Protein AF-A0A947G5F6-F1 (afdb_monomer)

Solvent-accessible surface area (backbone atoms only — not comparable to full-atom values): 34566 Å² total; per-residue (Å²): 135,86,86,90,84,90,84,86,81,89,77,83,78,79,79,77,81,72,79,78,69,72,87,80,81,64,42,49,63,84,34,60,45,55,31,80,53,40,48,76,81,64,81,44,54,73,57,44,57,54,47,35,48,49,49,66,63,35,87,81,51,36,64,68,55,44,46,73,51,56,40,50,68,65,27,38,50,42,57,50,45,48,33,14,17,93,86,60,51,78,90,49,96,60,43,44,63,67,88,46,52,49,60,54,30,65,33,52,26,24,8,56,59,38,50,53,44,51,36,61,85,42,47,71,80,60,53,85,52,71,91,82,43,62,50,30,38,75,71,56,57,74,63,72,91,49,52,67,59,80,48,87,45,74,49,78,42,82,55,85,82,90,76,94,76,48,74,68,56,50,50,45,39,64,66,46,50,54,97,87,65,49,21,56,45,51,51,74,73,48,56,72,65,60,51,37,32,33,67,79,51,61,76,45,53,30,58,62,51,71,69,25,44,54,55,46,66,73,37,42,54,60,58,38,10,57,36,86,89,28,58,45,58,38,91,87,81,40,48,65,42,79,49,64,52,71,39,44,34,42,37,36,34,43,29,35,97,82,40,53,37,58,75,65,37,29,46,38,33,40,35,44,32,30,79,50,102,87,43,44,48,27,34,36,40,36,24,35,36,53,63,51,65,46,100,85,32,41,28,50,25,43,35,29,35,28,50,49,77,40,51,91,59,60,91,46,44,66,60,26,61,23,37,36,33,42,52,91,81,82,48,82,25,26,36,56,33,53,52,56,50,51,55,50,46,47,74,76,75,51,47,56,69,55,93,95,41,64,46,44,45,50,49,42,83,75,48,79,45,80,46,64,33,38,30,47,51,28,29,56,50,49,77,65,49,42,39,51,46,33,49,49,20,43,53,39,42,50,51,51,32,52,54,41,48,52,30,54,74,70,63,75,44,52,78,67,51,42,54,49,40,52,52,48,35,58,49,32,58,33,56,65,71,41,53,53,56,53,53,52,45,31,69,74,66,35,88,83,55,70,65,48,54,64,84,62,53,56,76,49,50,95,42,70,71,39,45,54,42,26,41,52,46,16,51,49,47,23,53,52,28,35,54,49,19,58,53,48,62,75,38,33,46,58,60,34,68,45,91,80,77,67,68,58,67,60,45,54,51,47,54,52,52,48,33,76,75,34,74,88,51,44,54,48,59,47,36,52,68,53,35,59,49,47,61,62,43,56,80,48,39,78,61,49,46,49,55,50,32,53,50,46,54,51,42,28,73,72,67,38,76,94,30,61,84,61,72,76,69,46,76,69,52,52,55,47,42,56,21,48,31,44,31,50,24,51,52,37,38,23,53,45,21,29,52,17,12,31,31,22,33,21,50,40,42,50,17,49,46,32,56,78,38,68,86,66,71,68,97,83,43,67,78,45,76,50,73,51,112

Nearest PDB structures (foldseek):
  7ocy-assembly1_A  TM=1.433E-01  e=7.903E+00  Enterococcus faecalis
  9csi-assembly1_A  TM=1.591E-01  e=8.271E+00  Acinetobacter baumannii

Sequence (629 aa):
MKRILQIAIHGSLAMTLACGGWSGDGDSKNDSFGGSQAKADGKYSECQLAEVLKFVNESETTRSKLRGLDIRPEAVDGIVEHRNGPDGDLGTGDDDIYDSLEELDAVDFVGPVTLDRLVAPILERCEIDLETRPFITADTFAGTTGGGFTRDEVELEATMTVTGTTGAMLREILTDTDGDGDSNFQKIARVRLMEAFSYGFDVDEMPWNRSSHRLRESLPFIPLTIEFGRYEPDEDDGRRELSLGTDVMDDTYYDSFDYRLLGAKNLLRGRVRWDNAESVRRLLIAAKFNSGVDDNGIKRAAKIDVRTEGGTHKDDLDNDVRRGQVEWTGRVTPIEPIRELYQRLMEEGGLPNIGNHDDVLILDPKIHLRSTRRRYHLDLVSSSEMRSFYAHGKDRIADIRDQLQAALDSGSLTAAAASEAQSLIDEANVLIDDSKVDALAKAELGNFAAFELPNELASTATSQKRLDNNRFVADTVSELFHSFGDRTLAVVDDVSGTDGDGDDDFMEAFVTWRKSLDSGVSLHRTHRAFAEAFERLDEDRSAELANFADFIAARAADGDDDFEDLGAPTEAIWVELGRQLHREDLQEAARQIEAAGSMARALWFDQARAFHVPASSRPFGNFMIDTMD

Secondary structure (DSSP, 8-state):
-----------------------S----TT----GGGGGTTSSS-HHHHHHHHHHHHSTT--HHHHHTTT--HHHHHHHHHHHTTTT--TTSTT------HHHHHTSTT-SHHHHHHHHGGGHHHHS--TTTS--B-GGGGSSSS-SS--EEEEEEEE-----S--HHHHHHHHH-B-TTS-BHHHHHH--GGGGG-BTTS-GGGS--SHHHHHHHHT-TT--EEEPTTSEEEPTTT--EEE--EEEEEEEEEEE-TT-HHHHTTEEEEEEEEESSSS-EEEEEEEEEES--B-TTSEEEEEEEEEEEESSTTTTTHHHHHHHTEE-TTSS-EE-HHHHHHHHHHHHTT-PPPBTTBSS-B--EEEEEEEEEEEEEEEEEPPHHHHHHHHHHHHHHHHHHHHHHHHHHHHT-S-HHHHHHHHHHHHHHHHHHTSHHHHHHHHHHH-TT-----GGG--SS-SSHHHHHHHHHHHHHHHHHHHHHHHHHHHHHHHHHT--S---HHHHHHHHHHHHHH-GGGSS--SSHHHHHHHHHHGGGHHHHHHHHHHHHHHHHHTT-HHHHTPPPPPHHHHHHHHHHHHHHHHHHHHHHHHHHHHHHHHHHHHHHHHHH-TT---TT-EEEEEEE-

pLDDT: mean 87.7, std 13.6, range [29.95, 98.75]

Radius of gyration: 35.75 Å; Cα contacts (8 Å, |Δi|>4): 987; chains: 1; bounding box: 81×84×100 Å

Structure (mmCIF, N/CA/C/O backbone):
data_AF-A0A947G5F6-F1
#
_entry.id   AF-A0A947G5F6-F1
#
loop_
_atom_site.group_PDB
_atom_site.id
_atom_site.type_symbol
_atom_site.label_atom_id
_atom_site.label_alt_id
_atom_site.label_comp_id
_atom_site.label_asym_id
_atom_site.label_entity_id
_atom_site.label_seq_id
_atom_site.pdbx_PDB_ins_code
_atom_site.Cartn_x
_atom_site.Cartn_y
_atom_site.Cartn_z
_atom_site.occupancy
_atom_site.B_iso_or_equiv
_atom_site.auth_seq_id
_atom_site.auth_comp_id
_atom_site.auth_asym_id
_atom_site.auth_atom_id
_atom_site.pdbx_PDB_model_num
ATOM 1 N N . MET A 1 1 ? 26.177 58.175 -26.589 1.00 35.16 1 MET A N 1
ATOM 2 C CA . MET A 1 1 ? 27.572 58.631 -26.800 1.00 35.16 1 MET A CA 1
ATOM 3 C C . MET A 1 1 ? 28.439 57.407 -27.083 1.00 35.16 1 MET A C 1
ATOM 5 O O . MET A 1 1 ? 28.382 56.494 -26.280 1.00 35.16 1 MET A O 1
ATOM 9 N N . LYS A 1 2 ? 29.207 57.444 -28.192 1.00 33.03 2 LYS A N 1
ATOM 10 C CA . LYS A 1 2 ? 30.243 56.490 -28.686 1.00 33.03 2 LYS A CA 1
ATOM 11 C C . LYS A 1 2 ? 29.738 55.078 -29.074 1.00 33.03 2 LYS A C 1
ATOM 13 O O . LYS A 1 2 ? 29.368 54.330 -28.191 1.00 33.03 2 LYS A O 1
ATOM 18 N N . ARG A 1 3 ? 29.508 54.684 -30.342 1.00 34.06 3 ARG A N 1
ATOM 19 C CA . ARG A 1 3 ? 30.278 54.634 -31.624 1.00 34.06 3 ARG A CA 1
ATOM 20 C C . ARG A 1 3 ? 31.437 53.606 -31.690 1.00 34.06 3 ARG A C 1
ATOM 22 O O . ARG A 1 3 ? 32.463 53.851 -31.073 1.00 34.06 3 ARG A O 1
ATOM 29 N N . ILE A 1 4 ? 31.263 52.656 -32.638 1.00 37.66 4 ILE A N 1
ATOM 30 C CA . ILE A 1 4 ? 32.233 52.030 -33.584 1.00 37.66 4 ILE A CA 1
ATOM 31 C C . ILE A 1 4 ? 33.054 50.855 -32.993 1.00 37.66 4 ILE A C 1
ATOM 33 O O . ILE A 1 4 ? 33.718 51.037 -31.986 1.00 37.66 4 ILE A O 1
ATOM 37 N N . LEU A 1 5 ? 33.010 49.623 -33.537 1.00 33.41 5 LEU A N 1
ATOM 38 C CA . LEU A 1 5 ? 33.626 49.227 -34.818 1.00 33.41 5 LEU A CA 1
ATOM 39 C C . LEU A 1 5 ? 32.989 47.960 -35.445 1.00 33.41 5 LEU A C 1
ATOM 41 O O . LEU A 1 5 ? 32.844 46.935 -34.788 1.00 33.41 5 LEU A O 1
ATOM 45 N N . GLN A 1 6 ? 32.661 48.056 -36.739 1.00 34.50 6 GLN A N 1
ATOM 46 C CA . GLN A 1 6 ? 32.341 46.954 -37.654 1.00 34.50 6 GLN A CA 1
ATOM 47 C C . GLN A 1 6 ? 33.630 46.259 -38.118 1.00 34.50 6 GLN A C 1
ATOM 49 O O . GLN A 1 6 ? 34.541 46.944 -38.582 1.00 34.50 6 GLN A O 1
ATOM 54 N N . ILE A 1 7 ? 33.655 44.925 -38.129 1.00 32.62 7 ILE A N 1
ATOM 55 C CA . ILE A 1 7 ? 34.406 44.147 -39.124 1.00 32.62 7 ILE A CA 1
ATOM 56 C C . ILE A 1 7 ? 33.440 43.119 -39.706 1.00 32.62 7 ILE A C 1
ATOM 58 O O . ILE A 1 7 ? 32.923 42.252 -39.008 1.00 32.62 7 ILE A O 1
ATOM 62 N N . ALA A 1 8 ? 33.162 43.288 -40.994 1.00 36.56 8 ALA A N 1
ATOM 63 C CA . ALA A 1 8 ? 32.402 42.370 -41.816 1.00 36.56 8 ALA A CA 1
ATOM 64 C C . ALA A 1 8 ? 33.337 41.277 -42.351 1.00 36.56 8 ALA A C 1
ATOM 66 O O . ALA A 1 8 ? 34.352 41.594 -42.965 1.00 36.56 8 ALA A O 1
ATOM 67 N N . ILE A 1 9 ? 32.952 40.012 -42.188 1.00 32.84 9 ILE A N 1
ATOM 68 C CA . ILE A 1 9 ? 33.367 38.918 -43.072 1.00 32.84 9 ILE A CA 1
ATOM 69 C C . ILE A 1 9 ? 32.075 38.230 -43.515 1.00 32.84 9 ILE A C 1
ATOM 71 O O . ILE A 1 9 ? 31.534 37.370 -42.831 1.00 32.84 9 ILE A O 1
ATOM 75 N N . HIS A 1 10 ? 31.533 38.695 -44.641 1.00 33.62 10 HIS A N 1
ATOM 76 C CA . HIS A 1 10 ? 30.537 37.955 -45.409 1.00 33.62 10 HIS A CA 1
ATOM 77 C C . HIS A 1 10 ? 31.287 36.910 -46.236 1.00 33.62 10 HIS A C 1
ATOM 79 O O . HIS A 1 10 ? 31.870 37.235 -47.267 1.00 33.62 10 HIS A O 1
ATOM 85 N N . GLY A 1 11 ? 31.291 35.668 -45.760 1.00 29.95 11 GLY A N 1
ATOM 86 C CA . GLY A 1 11 ? 31.651 34.491 -46.541 1.00 29.95 11 GLY A CA 1
ATOM 87 C C . GLY A 1 11 ? 30.402 33.658 -46.790 1.00 29.95 11 GLY A C 1
ATOM 88 O O . GLY A 1 11 ? 30.212 32.637 -46.141 1.00 29.95 11 GLY A O 1
ATOM 89 N N . SER A 1 12 ? 29.526 34.109 -47.691 1.00 34.16 12 SER A N 1
ATOM 90 C CA . SER A 1 12 ? 28.434 33.280 -48.207 1.00 34.16 12 SER A CA 1
ATOM 91 C C . SER A 1 12 ? 29.032 32.183 -49.087 1.00 34.16 12 SER A C 1
ATOM 93 O O . SER A 1 12 ? 29.255 32.387 -50.280 1.00 34.16 12 SER A O 1
ATOM 95 N N . LEU A 1 13 ? 29.314 31.022 -48.496 1.00 32.12 13 LEU A N 1
ATOM 96 C CA . LEU A 1 13 ? 29.567 29.797 -49.243 1.00 32.12 13 LEU A CA 1
ATOM 97 C C . LEU A 1 13 ? 28.206 29.250 -49.692 1.00 32.12 13 LEU A C 1
ATOM 99 O O . LEU A 1 13 ? 27.525 28.541 -48.959 1.00 32.12 13 LEU A O 1
ATOM 103 N N . ALA A 1 14 ? 27.776 29.647 -50.888 1.00 34.94 14 ALA A N 1
ATOM 104 C CA . ALA A 1 14 ? 26.650 29.020 -51.561 1.00 34.94 14 ALA A CA 1
ATOM 105 C C . ALA A 1 14 ? 27.066 27.598 -51.974 1.00 34.94 14 ALA A C 1
ATOM 107 O O . ALA A 1 14 ? 27.684 27.410 -53.023 1.00 34.94 14 ALA A O 1
ATOM 108 N N . MET A 1 15 ? 26.753 26.599 -51.143 1.00 36.84 15 MET A N 1
ATOM 109 C CA . MET A 1 15 ? 26.723 25.208 -51.592 1.00 36.84 15 MET A CA 1
ATOM 110 C C . MET A 1 15 ? 25.597 25.082 -52.613 1.00 36.84 15 MET A C 1
ATOM 112 O O . MET A 1 15 ? 24.412 25.119 -52.292 1.00 36.84 15 MET A O 1
ATOM 116 N N . THR A 1 16 ? 25.989 24.974 -53.872 1.00 34.44 16 THR A N 1
ATOM 117 C CA . THR A 1 16 ? 25.127 24.483 -54.936 1.00 34.44 16 THR A CA 1
ATOM 118 C C . THR A 1 16 ? 24.872 23.005 -54.647 1.00 34.44 16 THR A C 1
ATOM 120 O O . THR A 1 16 ? 25.732 22.165 -54.889 1.00 34.44 16 THR A O 1
ATOM 123 N N . LEU A 1 17 ? 23.699 22.690 -54.088 1.00 39.81 17 LEU A N 1
ATOM 124 C CA . LEU A 1 17 ? 23.133 21.342 -54.108 1.00 39.81 17 LEU A CA 1
ATOM 125 C C . LEU A 1 17 ? 22.901 20.971 -55.576 1.00 39.81 17 LEU A C 1
ATOM 127 O O . LEU A 1 17 ? 21.874 21.298 -56.171 1.00 39.81 17 LEU A O 1
ATOM 131 N N . ALA A 1 18 ? 23.904 20.348 -56.189 1.00 38.44 18 ALA A N 1
ATOM 132 C CA . ALA A 1 18 ? 23.711 19.618 -57.424 1.00 38.44 18 ALA A CA 1
ATOM 133 C C . ALA A 1 18 ? 22.759 18.461 -57.102 1.00 38.44 18 ALA A C 1
ATOM 135 O O . ALA A 1 18 ? 23.101 17.577 -56.320 1.00 38.44 18 ALA A O 1
ATOM 136 N N . CYS A 1 19 ? 21.551 18.485 -57.665 1.00 46.03 19 CYS A N 1
ATOM 137 C CA . CYS A 1 19 ? 20.720 17.290 -57.732 1.00 46.03 19 CYS A CA 1
ATOM 138 C C . CYS A 1 19 ? 21.538 16.246 -58.496 1.00 46.03 19 CYS A C 1
ATOM 140 O O . CYS A 1 19 ? 21.753 16.412 -59.698 1.00 46.03 19 CYS A O 1
ATOM 142 N N . GLY A 1 20 ? 22.057 15.236 -57.795 1.00 49.50 20 GLY A N 1
ATOM 143 C CA . GLY A 1 20 ? 22.670 14.071 -58.417 1.00 49.50 20 GLY A CA 1
ATOM 144 C C . GLY A 1 20 ? 21.620 13.419 -59.304 1.00 49.50 20 GLY A C 1
ATOM 145 O O . GLY A 1 20 ? 20.704 12.768 -58.814 1.00 49.50 20 GLY A O 1
ATOM 146 N N . GLY A 1 21 ? 21.680 13.701 -60.603 1.00 50.12 21 GLY A N 1
ATOM 147 C CA . GLY A 1 21 ? 20.886 12.984 -61.583 1.00 50.12 21 GLY A CA 1
ATOM 148 C C . GLY A 1 21 ? 21.389 11.551 -61.622 1.00 50.12 21 GLY A C 1
ATOM 149 O O . GLY A 1 21 ? 22.593 11.346 -61.763 1.00 50.12 21 GLY A O 1
ATOM 150 N N . TRP A 1 22 ? 20.464 10.604 -61.478 1.00 53.78 22 TRP A N 1
ATOM 151 C CA . TRP A 1 22 ? 20.721 9.173 -61.593 1.00 53.78 22 TRP A CA 1
ATOM 152 C C . TRP A 1 22 ? 21.633 8.873 -62.792 1.00 53.78 22 TRP A C 1
ATOM 154 O O . TRP A 1 22 ? 21.354 9.308 -63.915 1.00 53.78 22 TRP A O 1
ATOM 164 N N . SER A 1 23 ? 22.739 8.167 -62.548 1.00 58.53 23 SER A N 1
ATOM 165 C CA . SER A 1 23 ? 23.833 7.997 -63.517 1.00 58.53 23 SER A CA 1
ATOM 166 C C . SER A 1 23 ? 23.568 6.966 -64.632 1.00 58.53 23 SER A C 1
ATOM 168 O O . SER A 1 23 ? 24.400 6.800 -65.522 1.00 58.53 23 SER A O 1
ATOM 170 N N . GLY A 1 24 ? 22.383 6.344 -64.657 1.00 66.31 24 GLY A N 1
ATOM 171 C CA . GLY A 1 24 ? 21.907 5.476 -65.744 1.00 66.31 24 GLY A CA 1
ATOM 172 C C . GLY A 1 24 ? 22.222 3.984 -65.586 1.00 66.31 24 GLY A C 1
ATOM 173 O O . GLY A 1 24 ? 21.594 3.175 -66.266 1.00 66.31 24 GLY A O 1
ATOM 174 N N . ASP A 1 25 ? 23.103 3.613 -64.655 1.00 77.44 25 ASP A N 1
ATOM 175 C CA . ASP A 1 25 ? 23.365 2.219 -64.291 1.00 77.44 25 ASP A CA 1
ATOM 176 C C . ASP A 1 25 ? 22.499 1.851 -63.072 1.00 77.44 25 ASP A C 1
ATOM 178 O O . ASP A 1 25 ? 22.723 2.305 -61.943 1.00 77.44 25 ASP A O 1
ATOM 182 N N . GLY A 1 26 ? 21.440 1.078 -63.297 1.00 82.88 26 GLY A N 1
ATOM 183 C CA . GLY A 1 26 ? 20.526 0.613 -62.256 1.00 82.88 26 GLY A CA 1
ATOM 184 C C . GLY A 1 26 ? 19.881 -0.710 -62.638 1.00 82.88 26 GLY A C 1
ATOM 185 O O . GLY A 1 26 ? 19.901 -1.098 -63.807 1.00 82.88 26 GLY A O 1
ATOM 186 N N . ASP A 1 27 ? 19.316 -1.382 -61.642 1.00 92.50 27 ASP A N 1
ATOM 187 C CA . ASP A 1 27 ? 18.680 -2.679 -61.823 1.00 92.50 27 ASP A CA 1
ATOM 188 C C . ASP A 1 27 ? 17.427 -2.577 -62.718 1.00 92.50 27 ASP A C 1
ATOM 190 O O . ASP A 1 27 ? 16.700 -1.568 -62.760 1.00 92.50 27 ASP A O 1
ATOM 194 N N . SER A 1 28 ? 17.181 -3.642 -63.473 1.00 93.44 28 SER A N 1
ATOM 195 C CA . SER A 1 28 ? 15.940 -3.861 -64.206 1.00 93.44 28 SER A CA 1
ATOM 196 C C . SER A 1 28 ? 14.798 -4.211 -63.242 1.00 93.44 28 SER A C 1
ATOM 198 O O . SER A 1 28 ? 15.027 -4.558 -62.089 1.00 93.44 28 SER A O 1
ATOM 200 N N . LYS A 1 29 ? 13.541 -4.113 -63.702 1.00 93.31 29 LYS A N 1
ATOM 201 C CA . LYS A 1 29 ? 12.355 -4.296 -62.840 1.00 93.31 29 LYS A CA 1
ATOM 202 C C . LYS A 1 29 ? 12.362 -5.620 -62.072 1.00 93.31 29 LYS A C 1
ATOM 204 O O . LYS A 1 29 ? 11.936 -5.643 -60.930 1.00 93.31 29 LYS A O 1
ATOM 209 N N . ASN A 1 30 ? 12.833 -6.685 -62.718 1.00 91.69 30 ASN A N 1
ATOM 210 C CA . ASN A 1 30 ? 12.800 -8.044 -62.182 1.00 91.69 30 ASN A CA 1
ATOM 211 C C . ASN A 1 30 ? 14.214 -8.581 -61.905 1.00 91.69 30 ASN A C 1
ATOM 213 O O . ASN A 1 30 ? 14.415 -9.797 -61.929 1.00 91.69 30 ASN A O 1
ATOM 217 N N . ASP A 1 31 ? 15.205 -7.698 -61.771 1.00 93.25 31 ASP A N 1
ATOM 218 C CA . ASP A 1 31 ? 16.520 -8.127 -61.304 1.00 93.25 31 ASP A CA 1
ATOM 219 C C . ASP A 1 31 ? 16.400 -8.547 -59.841 1.00 93.25 31 ASP A C 1
ATOM 221 O O . ASP A 1 31 ? 15.592 -8.004 -59.102 1.00 93.25 31 ASP A O 1
ATOM 225 N N . SER A 1 32 ? 17.194 -9.536 -59.453 1.00 91.81 32 SER A N 1
ATOM 226 C CA . SER A 1 32 ? 17.216 -10.076 -58.100 1.00 91.81 32 SER A CA 1
ATOM 227 C C . SER A 1 32 ? 18.669 -10.263 -57.692 1.00 91.81 32 SER A C 1
ATOM 229 O O . SER A 1 32 ? 19.504 -10.714 -58.487 1.00 91.81 32 SER A O 1
ATOM 231 N N . PHE A 1 33 ? 18.984 -9.886 -56.461 1.00 93.00 33 PHE A N 1
ATOM 232 C CA . PHE A 1 33 ? 20.257 -10.164 -55.812 1.00 93.00 33 PHE A CA 1
ATOM 233 C C . PHE A 1 33 ? 20.273 -11.529 -55.102 1.00 93.00 33 PHE A C 1
ATOM 235 O O . PHE A 1 33 ? 21.323 -11.952 -54.617 1.00 93.00 33 PHE A O 1
ATOM 242 N N . GLY A 1 34 ? 19.146 -12.248 -55.083 1.00 88.88 34 GLY A N 1
ATOM 243 C CA . GLY A 1 34 ? 19.035 -13.636 -54.636 1.00 88.88 34 GLY A CA 1
ATOM 244 C C . GLY A 1 34 ? 18.617 -13.819 -53.174 1.00 88.88 34 GLY A C 1
ATOM 245 O O . GLY A 1 34 ? 18.845 -14.901 -52.627 1.00 88.88 34 GLY A O 1
ATOM 246 N N . GLY A 1 35 ? 18.036 -12.804 -52.527 1.00 88.88 35 GLY A N 1
ATOM 247 C CA . GLY A 1 35 ? 17.596 -12.865 -51.124 1.00 88.88 35 GLY A CA 1
ATOM 248 C C . GLY A 1 35 ? 18.701 -13.345 -50.168 1.00 88.88 35 GLY A C 1
ATOM 249 O O . GLY A 1 35 ? 19.840 -12.878 -50.228 1.00 88.88 35 GLY A O 1
ATOM 250 N N . SER A 1 36 ? 18.414 -14.335 -49.316 1.00 81.69 36 SER A N 1
ATOM 251 C CA . SER A 1 36 ? 19.403 -14.965 -48.419 1.00 81.69 36 SER A CA 1
ATOM 252 C C . SER A 1 36 ? 20.572 -15.645 -49.138 1.00 81.69 36 SER A C 1
ATOM 254 O O . SER A 1 36 ? 21.631 -15.850 -48.538 1.00 81.69 36 SER A O 1
ATOM 256 N N . GLN A 1 37 ? 20.429 -15.983 -50.426 1.00 82.75 37 GLN A N 1
ATOM 257 C CA . GLN A 1 37 ? 21.509 -16.571 -51.224 1.00 82.75 37 GLN A CA 1
ATOM 258 C C . GLN A 1 37 ? 22.541 -15.536 -51.680 1.00 82.75 37 GLN A C 1
ATOM 260 O O . GLN A 1 37 ? 23.588 -15.935 -52.187 1.00 82.75 37 GLN A O 1
ATOM 265 N N . ALA A 1 38 ? 22.327 -14.239 -51.434 1.00 77.94 38 ALA A N 1
ATOM 266 C CA . ALA A 1 38 ? 23.315 -13.188 -51.695 1.00 77.94 38 ALA A CA 1
ATOM 267 C C . ALA A 1 38 ? 24.649 -13.403 -50.956 1.00 77.94 38 ALA A C 1
ATOM 269 O O . ALA A 1 38 ? 25.670 -12.846 -51.335 1.00 77.94 38 ALA A O 1
ATOM 270 N N . LYS A 1 39 ? 24.664 -14.232 -49.905 1.00 70.00 39 LYS A N 1
ATOM 271 C CA . LYS A 1 39 ? 25.888 -14.651 -49.204 1.00 70.00 39 LYS A CA 1
ATOM 272 C C . LYS A 1 39 ? 26.670 -15.740 -49.955 1.00 70.00 39 LYS A C 1
ATOM 274 O O . LYS A 1 39 ? 27.861 -15.925 -49.710 1.00 70.00 39 LYS A O 1
ATOM 279 N N . ALA A 1 40 ? 26.018 -16.508 -50.829 1.00 70.94 40 ALA A N 1
ATOM 280 C CA . ALA A 1 40 ? 26.581 -17.720 -51.426 1.00 70.94 40 ALA A CA 1
ATOM 281 C C . ALA A 1 40 ? 27.716 -17.444 -52.427 1.00 70.94 40 ALA A C 1
ATOM 283 O O . ALA A 1 40 ? 28.557 -18.316 -52.647 1.00 70.94 40 ALA A O 1
ATOM 284 N N . ASP A 1 41 ? 27.766 -16.243 -53.009 1.00 74.81 41 ASP A N 1
ATOM 285 C CA . ASP A 1 41 ? 28.851 -15.804 -53.894 1.00 74.81 41 ASP A CA 1
ATOM 286 C C . ASP A 1 41 ? 30.073 -15.249 -53.129 1.00 74.81 41 ASP A C 1
ATOM 288 O O . ASP A 1 41 ? 31.121 -15.004 -53.729 1.00 74.81 41 ASP A O 1
ATOM 292 N N . GLY A 1 42 ? 29.956 -15.096 -51.802 1.00 79.19 42 GLY A N 1
ATOM 293 C CA . GLY A 1 42 ? 30.993 -14.573 -50.915 1.00 79.19 42 GLY A CA 1
ATOM 294 C C . GLY A 1 42 ? 31.260 -13.072 -51.057 1.00 79.19 42 GLY A C 1
ATOM 295 O O . GLY A 1 42 ? 32.232 -12.591 -50.474 1.00 79.19 42 GLY A O 1
ATOM 296 N N . LYS A 1 43 ? 30.443 -12.335 -51.821 1.00 87.12 43 LYS A N 1
ATOM 297 C CA . LYS A 1 43 ? 30.619 -10.896 -52.056 1.00 87.12 43 LYS A CA 1
ATOM 298 C C . LYS A 1 43 ? 30.311 -10.068 -50.810 1.00 87.12 43 LYS A C 1
ATOM 300 O O . LYS A 1 43 ? 31.030 -9.110 -50.537 1.00 87.12 43 LYS A O 1
ATOM 305 N N . TYR A 1 44 ? 29.283 -10.456 -50.054 1.00 88.69 44 TYR A N 1
ATOM 306 C CA . TYR A 1 44 ? 28.879 -9.776 -48.826 1.00 88.69 44 TYR A CA 1
ATOM 307 C C . TYR A 1 44 ? 29.006 -10.684 -47.603 1.00 88.69 44 TYR A C 1
ATOM 309 O O . TYR A 1 44 ? 28.730 -11.886 -47.650 1.00 88.69 44 TYR A O 1
ATOM 317 N N . SER A 1 45 ? 29.412 -10.094 -46.482 1.00 84.31 45 SER A N 1
ATOM 318 C CA . SER A 1 45 ? 29.413 -10.754 -45.183 1.00 84.31 45 SER A CA 1
ATOM 319 C C . SER A 1 45 ? 27.999 -10.834 -44.605 1.00 84.31 45 SER A C 1
ATOM 321 O O . SER A 1 45 ? 27.095 -10.089 -44.977 1.00 84.31 45 SER A O 1
ATOM 323 N N . GLU A 1 46 ? 27.816 -11.726 -43.635 1.00 82.00 46 GLU A N 1
ATOM 324 C CA . GLU A 1 46 ? 26.552 -11.848 -42.902 1.00 82.00 46 GLU A CA 1
ATOM 325 C C . GLU A 1 46 ? 26.175 -10.556 -42.167 1.00 82.00 46 GLU A C 1
ATOM 327 O O . GLU A 1 46 ? 25.010 -10.172 -42.164 1.00 82.00 46 GLU A O 1
ATOM 332 N N . CYS A 1 47 ? 27.168 -9.841 -41.628 1.00 83.00 47 CYS A N 1
ATOM 333 C CA . CYS A 1 47 ? 26.949 -8.532 -41.022 1.00 83.00 47 CYS A CA 1
ATOM 334 C C . CYS A 1 47 ? 26.405 -7.524 -42.035 1.00 83.00 47 CYS A C 1
ATOM 336 O O . CYS A 1 47 ? 25.423 -6.847 -41.750 1.00 83.00 47 CYS A O 1
ATOM 338 N N . GLN A 1 48 ? 27.025 -7.435 -43.218 1.00 88.25 48 GLN A N 1
ATOM 339 C CA . GLN A 1 48 ? 26.646 -6.440 -44.225 1.00 88.25 48 GLN A CA 1
ATOM 340 C C . GLN A 1 48 ? 25.194 -6.631 -44.655 1.00 88.25 48 GLN A C 1
ATOM 342 O O . GLN A 1 48 ? 24.435 -5.671 -44.706 1.00 88.25 48 GLN A O 1
ATOM 347 N N . LEU A 1 49 ? 24.791 -7.876 -44.900 1.00 90.94 49 LEU A N 1
ATOM 348 C CA . LEU A 1 49 ? 23.422 -8.188 -45.294 1.00 90.94 49 LEU A CA 1
ATOM 349 C C . LEU A 1 49 ? 22.413 -7.928 -44.161 1.00 90.94 49 LEU A C 1
ATOM 351 O O . LEU A 1 49 ? 21.338 -7.390 -44.416 1.00 90.94 49 LEU A O 1
ATOM 355 N N . ALA A 1 50 ? 22.764 -8.232 -42.907 1.00 85.56 50 ALA A N 1
ATOM 356 C CA . ALA A 1 50 ? 21.919 -7.905 -41.757 1.00 85.56 50 ALA A CA 1
ATOM 357 C C . ALA A 1 50 ? 21.768 -6.383 -41.551 1.00 85.56 50 ALA A C 1
ATOM 359 O O . ALA A 1 50 ? 20.679 -5.906 -41.235 1.00 85.56 50 ALA A O 1
ATOM 360 N N . GLU A 1 51 ? 22.836 -5.606 -41.755 1.00 88.88 51 GLU A N 1
ATOM 361 C CA . GLU A 1 51 ? 22.786 -4.142 -41.659 1.00 88.88 51 GLU A CA 1
ATOM 362 C C . GLU A 1 51 ? 22.034 -3.489 -42.809 1.00 88.88 51 GLU A C 1
ATOM 364 O O . GLU A 1 51 ? 21.437 -2.442 -42.595 1.00 88.88 51 GLU A O 1
ATOM 369 N N . VAL A 1 52 ? 21.998 -4.094 -43.998 1.00 94.94 52 VAL A N 1
ATOM 370 C CA . VAL A 1 52 ? 21.140 -3.603 -45.085 1.00 94.94 52 VAL A CA 1
ATOM 371 C C . VAL A 1 52 ? 19.672 -3.629 -44.663 1.00 94.94 52 VAL A C 1
ATOM 373 O O . VAL A 1 52 ? 18.993 -2.619 -44.832 1.00 94.94 52 VAL A O 1
ATOM 376 N N . LEU A 1 53 ? 19.196 -4.729 -44.065 1.00 94.44 53 LEU A N 1
ATOM 377 C CA . LEU A 1 53 ? 17.814 -4.817 -43.575 1.00 94.44 53 LEU A CA 1
ATOM 378 C C . LEU A 1 53 ? 17.510 -3.763 -42.510 1.00 94.44 53 LEU A C 1
ATOM 380 O O . LEU A 1 53 ? 16.502 -3.063 -42.595 1.00 94.44 53 LEU A O 1
ATOM 384 N N . LYS A 1 54 ? 18.405 -3.587 -41.532 1.00 88.88 54 LYS A N 1
ATOM 385 C CA . LYS A 1 54 ? 18.236 -2.529 -40.525 1.00 88.88 54 LYS A CA 1
ATOM 386 C C . LYS A 1 54 ? 18.232 -1.149 -41.167 1.00 88.88 54 LYS A C 1
ATOM 388 O O . LYS A 1 54 ? 17.350 -0.347 -40.884 1.00 88.88 54 LYS A O 1
ATOM 393 N N . PHE A 1 55 ? 19.177 -0.894 -42.067 1.00 94.81 55 PHE A N 1
ATOM 394 C CA . PHE A 1 55 ? 19.309 0.380 -42.748 1.00 94.81 55 PHE A CA 1
ATOM 395 C C . PHE A 1 55 ? 18.045 0.750 -43.513 1.00 94.81 55 PHE A C 1
ATOM 397 O O . PHE A 1 55 ? 17.612 1.890 -43.402 1.00 94.81 55 PHE A O 1
ATOM 404 N N . VAL A 1 56 ? 17.412 -0.172 -44.244 1.00 96.75 56 VAL A N 1
ATOM 405 C CA . VAL A 1 56 ? 16.162 0.149 -44.956 1.00 96.75 56 VAL A CA 1
ATOM 406 C C . VAL A 1 56 ? 14.984 0.376 -44.002 1.00 96.75 56 VAL A C 1
ATOM 408 O O . VAL A 1 56 ? 14.157 1.243 -44.279 1.00 96.75 56 VAL A O 1
ATOM 411 N N . ASN A 1 57 ? 14.949 -0.301 -42.850 1.00 95.00 57 ASN A N 1
ATOM 412 C CA . ASN A 1 57 ? 13.906 -0.142 -41.829 1.00 95.00 57 ASN A CA 1
ATOM 413 C C . ASN A 1 57 ? 14.088 1.090 -40.919 1.00 95.00 57 ASN A C 1
ATOM 415 O O . ASN A 1 57 ? 13.145 1.507 -40.252 1.00 95.00 57 ASN A O 1
ATOM 419 N N . GLU A 1 58 ? 15.273 1.702 -40.882 1.00 90.25 58 GLU A N 1
ATOM 420 C CA . GLU A 1 58 ? 15.554 2.875 -40.047 1.00 90.25 58 GLU A CA 1
ATOM 421 C C . GLU A 1 58 ? 14.692 4.091 -40.411 1.00 90.25 58 GLU A C 1
ATOM 423 O O . GLU A 1 58 ? 14.577 4.475 -41.578 1.00 90.25 58 GLU A O 1
ATOM 428 N N . SER A 1 59 ? 14.198 4.798 -39.391 1.00 88.75 59 SER A N 1
ATOM 429 C CA . SER A 1 59 ? 13.420 6.028 -39.578 1.00 88.75 59 SER A CA 1
ATOM 430 C C . SER A 1 59 ? 14.195 7.162 -40.242 1.00 88.75 59 SER A C 1
ATOM 432 O O . SER A 1 59 ? 13.625 7.986 -40.959 1.00 88.75 59 SER A O 1
ATOM 434 N N . GLU A 1 60 ? 15.517 7.170 -40.090 1.00 91.94 60 GLU A N 1
ATOM 435 C CA . GLU A 1 60 ? 16.396 8.109 -40.783 1.00 91.94 60 GLU A CA 1
ATOM 436 C C . GLU A 1 60 ? 16.602 7.760 -42.264 1.00 91.94 60 GLU A C 1
ATOM 438 O O . GLU A 1 60 ? 17.060 8.602 -43.047 1.00 91.94 60 GLU A O 1
ATOM 443 N N . THR A 1 61 ? 16.262 6.542 -42.688 1.00 95.06 61 THR A N 1
ATOM 444 C CA . THR A 1 61 ? 16.348 6.109 -44.085 1.00 95.06 61 THR A CA 1
ATOM 445 C C . THR A 1 61 ? 15.146 6.605 -44.865 1.00 95.06 61 THR A C 1
ATOM 447 O O . THR A 1 61 ? 14.180 5.911 -45.164 1.00 95.06 61 THR A O 1
ATOM 450 N N . THR A 1 62 ? 15.212 7.896 -45.169 1.00 95.75 62 THR A N 1
ATOM 451 C CA . THR A 1 62 ? 14.211 8.618 -45.950 1.00 95.75 62 THR A CA 1
ATOM 452 C C . THR A 1 62 ? 14.429 8.426 -47.452 1.00 95.75 62 THR A C 1
ATOM 454 O O . THR A 1 62 ? 15.541 8.134 -47.902 1.00 95.75 62 THR A O 1
ATOM 457 N N . ARG A 1 63 ? 13.401 8.728 -48.263 1.00 96.81 63 ARG A N 1
ATOM 458 C CA . ARG A 1 63 ? 13.533 8.810 -49.734 1.00 96.81 63 ARG A CA 1
ATOM 459 C C . ARG A 1 63 ? 14.719 9.683 -50.159 1.00 96.81 63 ARG A C 1
ATOM 461 O O . ARG A 1 63 ? 15.412 9.371 -51.121 1.00 96.81 63 ARG A O 1
ATOM 468 N N . SER A 1 64 ? 14.973 10.777 -49.435 1.00 96.31 64 SER A N 1
ATOM 469 C CA . SER A 1 64 ? 16.106 11.664 -49.715 1.00 96.31 64 SER A CA 1
ATOM 470 C C . SER A 1 64 ? 17.451 10.991 -49.443 1.00 96.31 64 SER A C 1
ATOM 472 O O . SER A 1 64 ? 18.370 11.156 -50.243 1.00 96.31 64 SER A O 1
ATOM 474 N N . LYS A 1 65 ? 17.574 10.237 -48.341 1.00 95.62 65 LYS A N 1
ATOM 475 C CA . LYS A 1 65 ? 18.801 9.502 -47.999 1.00 95.62 65 LYS A CA 1
ATOM 476 C C . LYS A 1 65 ? 19.090 8.431 -49.050 1.00 95.62 65 LYS A C 1
ATOM 478 O O . LYS A 1 65 ? 20.193 8.405 -49.581 1.00 95.62 65 LYS A O 1
ATOM 483 N N . LEU A 1 66 ? 18.081 7.644 -49.433 1.00 96.56 66 LEU A N 1
ATOM 484 C CA . LEU A 1 66 ? 18.209 6.595 -50.452 1.00 96.56 66 LEU A CA 1
ATOM 485 C C . LEU A 1 66 ? 18.540 7.149 -51.848 1.00 96.56 66 LEU A C 1
ATOM 487 O O . LEU A 1 66 ? 19.429 6.630 -52.517 1.00 96.56 66 LEU A O 1
ATOM 491 N N . ARG A 1 67 ? 17.908 8.251 -52.277 1.00 95.19 67 ARG A N 1
ATOM 492 C CA . ARG A 1 67 ? 18.269 8.929 -53.542 1.00 95.19 67 ARG A CA 1
ATOM 493 C C . ARG A 1 67 ? 19.701 9.468 -53.523 1.00 95.19 67 ARG A C 1
ATOM 495 O O . ARG A 1 67 ? 20.355 9.491 -54.560 1.00 95.19 67 ARG A O 1
ATOM 502 N N . GLY A 1 68 ? 20.202 9.865 -52.352 1.00 94.19 68 GLY A N 1
ATOM 503 C CA . GLY A 1 68 ? 21.597 10.269 -52.158 1.00 94.19 68 GLY A CA 1
ATOM 504 C C . GLY A 1 68 ? 22.616 9.152 -52.416 1.00 94.19 68 GLY A C 1
ATOM 505 O O . GLY A 1 68 ? 23.778 9.456 -52.666 1.00 94.19 68 GLY A O 1
ATOM 506 N N . LEU A 1 69 ? 22.183 7.886 -52.414 1.00 94.38 69 LEU A N 1
ATOM 507 C CA . LEU A 1 69 ? 23.005 6.710 -52.723 1.00 94.38 69 LEU A CA 1
ATOM 508 C C . LEU A 1 69 ? 23.016 6.358 -54.221 1.00 94.38 69 LEU A C 1
ATOM 510 O O . LEU A 1 69 ? 23.495 5.290 -54.594 1.00 94.38 69 LEU A O 1
ATOM 514 N N . ASP A 1 70 ? 22.466 7.226 -55.079 1.00 93.81 70 ASP A N 1
ATOM 515 C CA . ASP A 1 70 ? 22.293 6.984 -56.521 1.00 93.81 70 ASP A CA 1
ATOM 516 C C . ASP A 1 70 ? 21.401 5.760 -56.827 1.00 93.81 70 ASP A C 1
ATOM 518 O O . ASP A 1 70 ? 21.490 5.156 -57.894 1.00 93.81 70 ASP A O 1
ATOM 522 N N . ILE A 1 71 ? 20.514 5.379 -55.897 1.00 94.81 71 ILE A N 1
ATOM 523 C CA . ILE A 1 71 ? 19.512 4.326 -56.117 1.00 94.81 71 ILE A CA 1
ATOM 524 C C . ILE A 1 71 ? 18.426 4.851 -57.059 1.00 94.81 71 ILE A C 1
ATOM 526 O O . ILE A 1 71 ? 18.027 6.020 -57.009 1.00 94.81 71 ILE A O 1
ATOM 530 N N . ARG A 1 72 ? 17.939 3.969 -57.934 1.00 94.56 72 ARG A N 1
ATOM 531 C CA . ARG A 1 72 ? 16.921 4.304 -58.924 1.00 94.56 72 ARG A CA 1
ATOM 532 C C . ARG A 1 72 ? 15.635 4.806 -58.227 1.00 94.56 72 ARG A C 1
ATOM 534 O O . ARG A 1 72 ? 15.203 4.163 -57.272 1.00 94.56 72 ARG A O 1
ATOM 541 N N . PRO A 1 73 ? 15.001 5.910 -58.677 1.00 96.25 73 PRO A N 1
ATOM 542 C CA . PRO A 1 73 ? 13.841 6.488 -57.991 1.00 96.25 73 PRO A CA 1
ATOM 543 C C . PRO A 1 73 ? 12.705 5.498 -57.721 1.00 96.25 73 PRO A C 1
ATOM 545 O O . PRO A 1 73 ? 12.146 5.522 -56.633 1.00 96.25 73 PRO A O 1
ATOM 548 N N . GLU A 1 74 ? 12.416 4.599 -58.664 1.00 97.12 74 GLU A N 1
ATOM 549 C CA . GLU A 1 74 ? 11.368 3.586 -58.517 1.00 97.12 74 GLU A CA 1
ATOM 550 C C . GLU A 1 74 ? 11.677 2.566 -57.411 1.00 97.12 74 GLU A C 1
ATOM 552 O O . GLU A 1 74 ? 10.776 2.213 -56.659 1.00 97.12 74 GLU A O 1
ATOM 557 N N . ALA A 1 75 ? 12.943 2.156 -57.262 1.00 97.50 75 ALA A N 1
ATOM 558 C CA . ALA A 1 75 ? 13.370 1.302 -56.152 1.00 97.50 75 ALA A CA 1
ATOM 559 C C . ALA A 1 75 ? 13.272 2.049 -54.814 1.00 97.50 75 ALA A C 1
ATOM 561 O O . ALA A 1 75 ? 12.818 1.493 -53.823 1.00 97.50 75 ALA A O 1
ATOM 562 N N . VAL A 1 76 ? 13.656 3.333 -54.779 1.00 97.94 76 VAL A N 1
ATOM 563 C CA . VAL A 1 76 ? 13.530 4.158 -53.564 1.00 97.94 76 VAL A CA 1
ATOM 564 C C . VAL A 1 76 ? 12.076 4.292 -53.126 1.00 97.94 76 VAL A C 1
ATOM 566 O O . VAL A 1 76 ? 11.783 4.180 -51.936 1.00 97.94 76 VAL A O 1
ATOM 569 N N . ASP A 1 77 ? 11.185 4.581 -54.071 1.00 97.56 77 ASP A N 1
ATOM 570 C CA . ASP A 1 77 ? 9.770 4.761 -53.773 1.00 97.56 77 ASP A CA 1
ATOM 571 C C . ASP A 1 77 ? 9.154 3.425 -53.334 1.00 97.56 77 ASP A C 1
ATOM 573 O O . ASP A 1 77 ? 8.507 3.404 -52.292 1.00 97.56 77 ASP A O 1
ATOM 577 N N . GLY A 1 78 ? 9.479 2.314 -54.008 1.00 97.56 78 GLY A N 1
ATOM 578 C CA . GLY A 1 78 ? 9.055 0.970 -53.607 1.00 97.56 78 GLY A CA 1
ATOM 579 C C . GLY A 1 78 ? 9.542 0.559 -52.214 1.00 97.56 78 GLY A C 1
ATOM 580 O O . GLY A 1 78 ? 8.750 0.049 -51.428 1.00 97.56 78 GLY A O 1
ATOM 581 N N . ILE A 1 79 ? 10.806 0.846 -51.869 1.00 98.00 79 ILE A N 1
ATOM 582 C CA . ILE A 1 79 ? 11.360 0.527 -50.542 1.00 98.00 79 ILE A CA 1
ATOM 583 C C . ILE A 1 79 ? 10.603 1.263 -49.429 1.00 98.00 79 ILE A C 1
ATOM 585 O O . ILE A 1 79 ? 10.283 0.691 -48.390 1.00 98.00 79 ILE A O 1
ATOM 589 N N . VAL A 1 80 ? 10.329 2.555 -49.627 1.00 97.81 80 VAL A N 1
ATOM 590 C CA . VAL A 1 80 ? 9.674 3.377 -48.599 1.00 97.81 80 VAL A CA 1
ATOM 591 C C . VAL A 1 80 ? 8.169 3.123 -48.535 1.00 97.81 80 VAL A C 1
ATOM 593 O O . VAL A 1 80 ? 7.615 3.162 -47.444 1.00 97.81 80 VAL A O 1
ATOM 596 N N . GLU A 1 81 ? 7.505 2.890 -49.670 1.00 97.44 81 GLU A N 1
ATOM 597 C CA . GLU A 1 81 ? 6.067 2.579 -49.717 1.00 97.44 81 GLU A CA 1
ATOM 598 C C . GLU A 1 81 ? 5.742 1.224 -49.092 1.00 97.44 81 GLU A C 1
ATOM 600 O O . GLU A 1 81 ? 4.725 1.117 -48.420 1.00 97.44 81 GLU A O 1
ATOM 605 N N . HIS A 1 82 ? 6.604 0.219 -49.270 1.00 97.00 82 HIS A N 1
ATOM 606 C CA . HIS A 1 82 ? 6.473 -1.057 -48.566 1.00 97.00 82 HIS A CA 1
ATOM 607 C C . HIS A 1 82 ? 6.597 -0.842 -47.056 1.00 97.00 82 HIS A C 1
ATOM 609 O O . HIS A 1 82 ? 5.640 -1.062 -46.325 1.00 97.00 82 HIS A O 1
ATOM 615 N N . ARG A 1 83 ? 7.727 -0.278 -46.602 1.00 97.12 83 ARG A N 1
ATOM 616 C CA . ARG A 1 83 ? 8.006 -0.080 -45.173 1.00 97.12 83 ARG A CA 1
ATOM 617 C C . ARG A 1 83 ? 6.932 0.727 -44.441 1.00 97.12 83 ARG A C 1
ATOM 619 O O . ARG A 1 83 ? 6.557 0.359 -43.338 1.00 97.12 83 ARG A O 1
ATOM 626 N N . ASN A 1 84 ? 6.501 1.848 -45.019 1.00 94.50 84 ASN A N 1
ATOM 627 C CA . ASN A 1 84 ? 5.582 2.785 -44.367 1.00 94.50 84 ASN A CA 1
ATOM 628 C C . ASN A 1 84 ? 4.096 2.405 -44.532 1.00 94.50 84 ASN A C 1
ATOM 630 O O . ASN A 1 84 ? 3.229 3.189 -44.163 1.00 94.50 84 ASN A O 1
ATOM 634 N N . GLY A 1 85 ? 3.788 1.281 -45.182 1.00 93.94 85 GLY A N 1
ATOM 635 C CA . GLY A 1 85 ? 2.409 0.855 -45.378 1.00 93.94 85 GLY A CA 1
ATOM 636 C C . GLY A 1 85 ? 1.527 1.809 -46.209 1.00 93.94 85 GLY A C 1
ATOM 637 O O . GLY A 1 85 ? 1.994 2.771 -46.834 1.00 93.94 85 GLY A O 1
ATOM 638 N N . PRO A 1 86 ? 0.214 1.514 -46.288 1.00 92.75 86 PRO A N 1
ATOM 639 C CA . PRO A 1 86 ? -0.753 2.282 -47.072 1.00 92.75 86 PRO A CA 1
ATOM 640 C C . PRO A 1 86 ? -0.918 3.762 -46.703 1.00 92.75 86 PRO A C 1
ATOM 642 O O . PRO A 1 86 ? -1.269 4.547 -47.592 1.00 92.75 86 PRO A O 1
ATOM 645 N N . ASP A 1 87 ? -0.742 4.153 -45.437 1.00 89.44 87 ASP A N 1
ATOM 646 C CA . ASP A 1 87 ? -0.861 5.559 -45.028 1.00 89.44 87 ASP A CA 1
ATOM 647 C C . ASP A 1 87 ? 0.379 6.403 -45.384 1.00 89.44 87 ASP A C 1
ATOM 649 O O . ASP A 1 87 ? 0.270 7.617 -45.587 1.00 89.44 87 ASP A O 1
ATOM 653 N N . GLY A 1 88 ? 1.523 5.745 -45.599 1.00 91.25 88 GLY A N 1
ATOM 654 C CA . GLY A 1 88 ? 2.779 6.347 -46.025 1.00 91.25 88 GLY A CA 1
ATOM 655 C C . GLY A 1 88 ? 3.546 7.065 -44.912 1.00 91.25 88 GLY A C 1
ATOM 656 O O . GLY A 1 88 ? 4.627 7.611 -45.193 1.00 91.25 88 GLY A O 1
ATOM 657 N N . ASP A 1 89 ? 3.045 7.040 -43.679 1.00 88.31 89 ASP A N 1
ATOM 658 C CA . ASP A 1 89 ? 3.626 7.671 -42.501 1.00 88.31 89 ASP A CA 1
ATOM 659 C C . ASP A 1 89 ? 4.338 6.615 -41.647 1.00 88.31 89 ASP A C 1
ATOM 661 O O . ASP A 1 89 ? 3.734 5.694 -41.134 1.00 88.31 89 ASP A O 1
ATOM 665 N N . LEU A 1 90 ? 5.650 6.768 -41.446 1.00 83.12 90 LEU A N 1
ATOM 666 C CA . LEU A 1 90 ? 6.407 5.810 -40.636 1.00 83.12 90 LEU A CA 1
ATOM 667 C C . LEU A 1 90 ? 6.058 5.931 -39.142 1.00 83.12 90 LEU A C 1
ATOM 669 O O . LEU A 1 90 ? 6.047 7.036 -38.590 1.00 83.12 90 LEU A O 1
ATOM 673 N N . GLY A 1 91 ? 5.929 4.796 -38.463 1.00 78.62 91 GLY A N 1
ATOM 674 C CA . GLY A 1 91 ? 5.648 4.666 -37.034 1.00 78.62 91 GLY A CA 1
ATOM 675 C C . GLY A 1 91 ? 4.168 4.436 -36.724 1.00 78.62 91 GLY A C 1
ATOM 676 O O . GLY A 1 91 ? 3.757 4.614 -35.571 1.00 78.62 91 GLY A O 1
ATOM 677 N N . THR A 1 92 ? 3.366 4.102 -37.732 1.00 81.12 92 THR A N 1
ATOM 678 C CA . THR A 1 92 ? 1.932 3.829 -37.623 1.00 81.12 92 THR A CA 1
ATOM 679 C C . THR A 1 92 ? 1.674 2.322 -37.562 1.00 81.12 92 THR A C 1
ATOM 681 O O . THR A 1 92 ? 2.576 1.491 -37.631 1.00 81.12 92 THR A O 1
ATOM 684 N N . GLY A 1 93 ? 0.423 1.940 -37.294 1.00 79.50 93 GLY A N 1
ATOM 685 C CA . GLY A 1 93 ? 0.073 0.533 -37.077 1.00 79.50 93 GLY A CA 1
ATOM 686 C C . GLY A 1 93 ? 0.068 -0.324 -38.346 1.00 79.50 93 GLY A C 1
ATOM 687 O O . GLY A 1 93 ? -0.063 -1.540 -38.225 1.00 79.50 93 GLY A O 1
ATOM 688 N N . ASP A 1 94 ? 0.141 0.290 -39.527 1.00 83.19 94 ASP A N 1
ATOM 689 C CA . ASP A 1 94 ? 0.151 -0.359 -40.840 1.00 83.19 94 ASP A CA 1
ATOM 690 C C . ASP A 1 94 ? 1.532 -0.400 -41.507 1.00 83.19 94 ASP A C 1
ATOM 692 O O . ASP A 1 94 ? 1.617 -0.881 -42.637 1.00 83.19 94 ASP A O 1
ATOM 696 N N . ASP A 1 95 ? 2.594 0.029 -40.813 1.00 89.31 95 ASP A N 1
ATOM 697 C CA . ASP A 1 95 ? 3.980 -0.200 -41.236 1.00 89.31 95 ASP A CA 1
ATOM 698 C C . ASP A 1 95 ? 4.232 -1.699 -41.517 1.00 89.31 95 ASP A C 1
ATOM 700 O O . ASP A 1 95 ? 3.936 -2.559 -40.681 1.00 89.31 95 ASP A O 1
ATOM 704 N N . ASP A 1 96 ? 4.838 -2.003 -42.668 1.00 92.62 96 ASP A N 1
ATOM 705 C CA . ASP A 1 96 ? 5.232 -3.353 -43.104 1.00 92.62 96 ASP A CA 1
ATOM 706 C C . ASP A 1 96 ? 6.763 -3.410 -43.221 1.00 92.62 96 ASP A C 1
ATOM 708 O O . ASP A 1 96 ? 7.353 -3.271 -44.294 1.00 92.62 96 ASP A O 1
ATOM 712 N N . ILE A 1 97 ? 7.438 -3.472 -42.069 1.00 94.56 97 ILE A N 1
ATOM 713 C CA . ILE A 1 97 ? 8.906 -3.481 -42.015 1.00 94.56 97 ILE A CA 1
ATOM 714 C C . ILE A 1 97 ? 9.474 -4.738 -42.681 1.00 94.56 97 ILE A C 1
ATOM 716 O O . ILE A 1 97 ? 8.913 -5.818 -42.563 1.00 94.56 97 ILE A O 1
ATOM 720 N N . TYR A 1 98 ? 10.643 -4.618 -43.317 1.00 95.62 98 TYR A N 1
ATOM 721 C CA . TYR A 1 98 ? 11.298 -5.770 -43.934 1.00 95.62 98 TYR A CA 1
ATOM 722 C C . TYR A 1 98 ? 11.761 -6.772 -42.875 1.00 95.62 98 TYR A C 1
ATOM 724 O O . TYR A 1 98 ? 12.690 -6.483 -42.112 1.00 95.62 98 TYR A O 1
ATOM 732 N N . ASP A 1 99 ? 11.185 -7.968 -42.890 1.00 91.00 99 ASP A N 1
ATOM 733 C CA . ASP A 1 99 ? 11.553 -9.089 -42.026 1.00 91.00 99 ASP A CA 1
ATOM 734 C C . ASP A 1 99 ? 12.710 -9.912 -42.616 1.00 91.00 99 ASP A C 1
ATOM 736 O O . ASP A 1 99 ? 13.406 -10.641 -41.901 1.00 91.00 99 ASP A O 1
ATOM 740 N N . SER A 1 100 ? 12.929 -9.829 -43.935 1.00 94.88 100 SER A N 1
ATOM 741 C CA . SER A 1 100 ? 13.901 -10.670 -44.644 1.00 94.88 100 SER A CA 1
ATOM 742 C C . SER A 1 100 ? 14.518 -10.019 -45.883 1.00 94.88 100 SER A C 1
ATOM 744 O O . SER A 1 100 ? 13.982 -9.079 -46.468 1.00 94.88 100 SER A O 1
ATOM 746 N N . LEU A 1 101 ? 15.663 -10.554 -46.325 1.00 94.88 101 LEU A N 1
ATOM 747 C CA . LEU A 1 101 ? 16.317 -10.110 -47.562 1.00 94.88 101 LEU A CA 1
ATOM 748 C C . LEU A 1 101 ? 15.514 -10.502 -48.799 1.00 94.88 101 LEU A C 1
ATOM 750 O O . LEU A 1 101 ? 15.562 -9.788 -49.788 1.00 94.88 101 LEU A O 1
ATOM 754 N N . GLU A 1 102 ? 14.794 -11.622 -48.757 1.00 96.31 102 GLU A N 1
ATOM 755 C CA . GLU A 1 102 ? 13.885 -12.059 -49.818 1.00 96.31 102 GLU A CA 1
ATOM 756 C C . GLU A 1 102 ? 12.777 -11.044 -50.074 1.00 96.31 102 GLU A C 1
ATOM 758 O O . GLU A 1 102 ? 12.413 -10.803 -51.220 1.00 96.31 102 GLU A O 1
ATOM 763 N N . GLU A 1 103 ? 12.245 -10.462 -49.006 1.00 97.38 103 GLU A N 1
ATOM 764 C CA . GLU A 1 103 ? 11.210 -9.441 -49.084 1.00 97.38 103 GLU A CA 1
ATOM 765 C C . GLU A 1 103 ? 11.752 -8.144 -49.688 1.00 97.38 103 GLU A C 1
ATOM 767 O O . GLU A 1 103 ? 11.134 -7.577 -50.586 1.00 97.38 103 GLU A O 1
ATOM 772 N N . LEU A 1 104 ? 12.953 -7.725 -49.277 1.00 97.50 104 LEU A N 1
ATOM 773 C CA . LEU A 1 104 ? 13.627 -6.573 -49.877 1.00 97.50 104 LEU A CA 1
ATOM 774 C C . LEU A 1 104 ? 13.973 -6.808 -51.360 1.00 97.50 104 LEU A C 1
ATOM 776 O O . LEU A 1 104 ? 13.799 -5.909 -52.176 1.00 97.50 104 LEU A O 1
ATOM 780 N N . ASP A 1 105 ? 14.423 -8.013 -51.719 1.00 97.19 105 ASP A N 1
ATOM 781 C CA . ASP A 1 105 ? 14.719 -8.430 -53.102 1.00 97.19 105 ASP A CA 1
ATOM 782 C C . ASP A 1 105 ? 13.461 -8.528 -53.982 1.00 97.19 105 ASP A C 1
ATOM 784 O O . ASP A 1 105 ? 13.543 -8.502 -55.206 1.00 97.19 105 ASP A O 1
ATOM 788 N N . ALA A 1 106 ? 12.278 -8.662 -53.373 1.00 97.31 106 ALA A N 1
ATOM 789 C CA . ALA A 1 106 ? 11.009 -8.729 -54.093 1.00 97.31 106 ALA A CA 1
ATOM 790 C C . ALA A 1 106 ? 10.485 -7.350 -54.532 1.00 97.31 106 ALA A C 1
A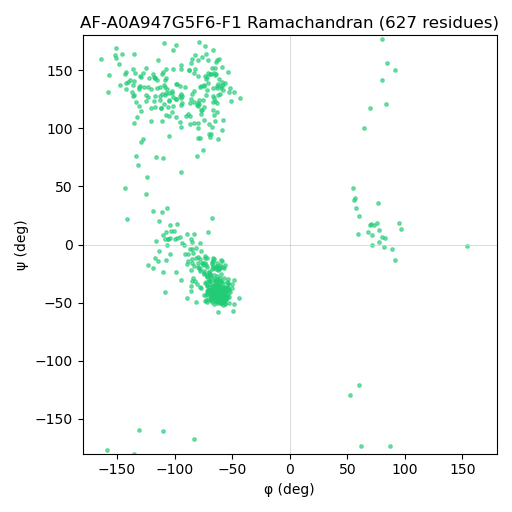TOM 792 O O . ALA A 1 106 ? 9.528 -7.280 -55.308 1.00 97.31 106 ALA A O 1
ATOM 793 N N . VAL A 1 107 ? 11.088 -6.258 -54.053 1.00 97.44 107 VAL A N 1
ATOM 794 C CA . VAL A 1 107 ? 10.713 -4.896 -54.437 1.00 97.44 107 VAL A CA 1
ATOM 795 C C . VAL A 1 107 ? 11.181 -4.619 -55.865 1.00 97.44 107 VAL A C 1
ATOM 797 O O . VAL A 1 107 ? 12.353 -4.788 -56.198 1.00 97.44 107 VAL A O 1
ATOM 800 N N . ASP A 1 108 ? 10.265 -4.140 -56.712 1.00 97.50 108 ASP A N 1
ATOM 801 C CA . ASP A 1 108 ? 10.570 -3.776 -58.098 1.00 97.50 108 ASP A CA 1
ATOM 802 C C . ASP A 1 108 ? 11.825 -2.881 -58.171 1.00 97.50 108 ASP A C 1
ATOM 804 O O . ASP A 1 108 ? 11.917 -1.849 -57.501 1.00 97.50 108 ASP A O 1
ATOM 808 N N . PHE A 1 109 ? 12.757 -3.238 -59.060 1.00 96.94 109 PHE A N 1
ATOM 809 C CA . PHE A 1 109 ? 14.028 -2.531 -59.282 1.00 96.94 109 PHE A CA 1
ATOM 810 C C . PHE A 1 109 ? 15.051 -2.603 -58.134 1.00 96.94 109 PHE A C 1
ATOM 812 O O . PHE A 1 109 ? 16.054 -1.888 -58.193 1.00 96.94 109 PHE A O 1
ATOM 819 N N . VAL A 1 110 ? 14.851 -3.455 -57.127 1.00 97.00 110 VAL A N 1
ATOM 820 C CA . VAL A 1 110 ? 15.879 -3.775 -56.130 1.00 97.00 110 VAL A CA 1
ATOM 821 C C . VAL A 1 110 ? 16.620 -5.037 -56.567 1.00 97.00 110 VAL A C 1
ATOM 823 O O . VAL A 1 110 ? 16.138 -6.145 -56.398 1.00 97.00 110 VAL A O 1
ATOM 826 N N . GLY A 1 111 ? 17.814 -4.867 -57.134 1.00 95.12 111 GLY A N 1
ATOM 827 C CA . GLY A 1 111 ? 18.679 -5.966 -57.562 1.00 95.12 111 GLY A CA 1
ATOM 828 C C . GLY A 1 111 ? 20.121 -5.812 -57.059 1.00 95.12 111 GLY A C 1
ATOM 829 O O . GLY A 1 111 ? 20.376 -5.095 -56.083 1.00 95.12 111 GLY A O 1
ATOM 830 N N . PRO A 1 112 ? 21.100 -6.486 -57.694 1.00 94.69 112 PRO A N 1
ATOM 831 C CA . PRO A 1 112 ? 22.492 -6.483 -57.244 1.00 94.69 112 PRO A CA 1
ATOM 832 C C . PRO A 1 112 ? 23.123 -5.090 -57.132 1.00 94.69 112 PRO A C 1
ATOM 834 O O . PRO A 1 112 ? 23.913 -4.863 -56.213 1.00 94.69 112 PRO A O 1
ATOM 837 N N . VAL A 1 113 ? 22.788 -4.159 -58.037 1.00 95.06 113 VAL A N 1
ATOM 838 C CA . VAL A 1 113 ? 23.348 -2.795 -58.035 1.00 95.06 113 VAL A CA 1
ATOM 839 C C . VAL A 1 113 ? 22.780 -1.979 -56.876 1.00 95.06 113 VAL A C 1
ATOM 841 O O . VAL A 1 113 ? 23.501 -1.223 -56.223 1.00 95.06 113 VAL A O 1
ATOM 844 N N . THR A 1 114 ? 21.488 -2.126 -56.597 1.00 96.44 114 THR A N 1
ATOM 845 C CA . THR A 1 114 ? 20.831 -1.481 -55.459 1.00 96.44 114 THR A CA 1
ATOM 846 C C . THR A 1 114 ? 21.369 -2.036 -54.148 1.00 96.44 114 THR A C 1
ATOM 848 O O . THR A 1 114 ? 21.699 -1.249 -53.264 1.00 96.44 114 THR A O 1
ATOM 851 N N . LEU A 1 115 ? 21.569 -3.354 -54.042 1.00 95.56 115 LEU A N 1
ATOM 852 C CA . LEU A 1 115 ? 22.199 -3.958 -52.868 1.00 95.56 115 LEU A CA 1
ATOM 853 C C . LEU A 1 115 ? 23.623 -3.421 -52.636 1.00 95.56 115 LEU A C 1
ATOM 855 O O . LEU A 1 115 ? 23.931 -3.030 -51.515 1.00 95.56 115 LEU A O 1
ATOM 859 N N . ASP A 1 116 ? 24.465 -3.310 -53.673 1.00 94.38 116 ASP A N 1
ATOM 860 C CA . ASP A 1 116 ? 25.803 -2.691 -53.558 1.00 94.38 116 ASP A CA 1
ATOM 861 C C . ASP A 1 116 ? 25.728 -1.270 -52.968 1.00 94.38 116 ASP A C 1
ATOM 863 O O . ASP A 1 116 ? 26.500 -0.899 -52.078 1.00 94.38 116 ASP A O 1
ATOM 867 N N . ARG A 1 117 ? 24.768 -0.469 -53.450 1.00 95.81 117 ARG A N 1
ATOM 868 C CA . ARG A 1 117 ? 24.545 0.912 -52.999 1.00 95.81 117 ARG A CA 1
ATOM 869 C C . ARG A 1 117 ? 24.008 0.989 -51.570 1.00 95.81 117 ARG A C 1
ATOM 871 O O . ARG A 1 117 ? 24.358 1.927 -50.860 1.00 95.81 117 ARG A O 1
ATOM 878 N N . LEU A 1 118 ? 23.193 0.024 -51.145 1.00 96.25 118 LEU A N 1
ATOM 879 C CA . LEU A 1 118 ? 22.698 -0.088 -49.770 1.00 96.25 118 LEU A CA 1
ATOM 880 C C . LEU A 1 118 ? 23.786 -0.571 -48.801 1.00 96.25 118 LEU A C 1
ATOM 882 O O . LEU A 1 118 ? 23.809 -0.131 -47.655 1.00 96.25 118 LEU A O 1
ATOM 886 N N . VAL A 1 119 ? 24.714 -1.420 -49.257 1.00 93.94 119 VAL A N 1
ATOM 887 C CA . VAL A 1 119 ? 25.848 -1.901 -48.449 1.00 93.94 119 VAL A CA 1
ATOM 888 C C . VAL A 1 119 ? 26.873 -0.791 -48.203 1.00 93.94 119 VAL A C 1
ATOM 890 O O . VAL A 1 119 ? 27.390 -0.672 -47.095 1.00 93.94 119 VAL A O 1
ATOM 893 N N . ALA A 1 120 ? 27.162 0.045 -49.203 1.00 91.69 120 ALA A N 1
ATOM 894 C CA . ALA A 1 120 ? 28.186 1.089 -49.117 1.00 91.69 120 ALA A CA 1
ATOM 895 C C . ALA A 1 120 ? 28.114 1.983 -47.851 1.00 91.69 120 ALA A C 1
ATOM 897 O O . ALA A 1 120 ? 29.134 2.099 -47.170 1.00 91.69 120 ALA A O 1
ATOM 898 N N . PRO A 1 121 ? 26.964 2.586 -47.477 1.00 88.50 121 PRO A N 1
ATOM 899 C CA . PRO A 1 121 ? 26.865 3.422 -46.278 1.00 88.50 121 PRO A CA 1
ATOM 900 C C . PRO A 1 121 ? 26.913 2.642 -44.955 1.00 88.50 121 PRO A C 1
ATOM 902 O O . PRO A 1 121 ? 27.037 3.271 -43.905 1.00 88.50 121 PRO A O 1
ATOM 905 N N . ILE A 1 122 ? 26.800 1.307 -44.974 1.00 89.50 122 ILE A N 1
ATOM 906 C CA . ILE A 1 122 ? 26.824 0.470 -43.764 1.00 89.50 122 ILE A CA 1
ATOM 907 C C . ILE A 1 122 ? 28.115 -0.329 -43.587 1.00 89.50 122 ILE A C 1
ATOM 909 O O . ILE A 1 122 ? 28.259 -1.020 -42.581 1.00 89.50 122 ILE A O 1
ATOM 913 N N . LEU A 1 123 ? 29.078 -0.224 -44.511 1.00 81.62 123 LEU A N 1
ATOM 914 C CA . LEU A 1 123 ? 30.366 -0.926 -44.413 1.00 81.62 123 LEU A CA 1
ATOM 915 C C . LEU A 1 123 ? 31.065 -0.659 -43.074 1.00 81.62 123 LEU A C 1
ATOM 917 O O . LEU A 1 123 ? 31.477 -1.599 -42.396 1.00 81.62 123 LEU A O 1
ATOM 921 N N . GLU A 1 124 ? 31.092 0.604 -42.648 1.00 74.19 124 GLU A N 1
ATOM 922 C CA . GLU A 1 124 ? 31.684 1.034 -41.374 1.00 74.19 124 GLU A CA 1
ATOM 923 C C . GLU A 1 124 ? 30.963 0.454 -40.145 1.00 74.19 124 GLU A C 1
ATOM 925 O O . GLU A 1 124 ? 31.547 0.352 -39.071 1.00 74.19 124 GLU A O 1
ATOM 930 N N . ARG A 1 125 ? 29.699 0.024 -40.277 1.00 77.44 125 ARG A N 1
ATOM 931 C CA . ARG A 1 125 ? 28.971 -0.641 -39.182 1.00 77.44 125 ARG A CA 1
ATOM 932 C C . ARG A 1 125 ? 29.456 -2.075 -38.960 1.00 77.44 125 ARG A C 1
ATOM 934 O O . ARG A 1 125 ? 29.342 -2.592 -37.846 1.00 77.44 125 ARG A O 1
ATOM 941 N N . CYS A 1 126 ? 30.003 -2.688 -40.011 1.00 76.31 126 CYS A N 1
ATOM 942 C CA . CYS A 1 126 ? 30.502 -4.059 -40.023 1.00 76.31 126 CYS A CA 1
ATOM 943 C C . CYS A 1 126 ? 32.015 -4.177 -39.849 1.00 76.31 126 CYS A C 1
ATOM 945 O O . CYS A 1 126 ? 32.495 -5.221 -39.404 1.00 76.31 126 CYS A O 1
ATOM 947 N N . GLU A 1 127 ? 32.771 -3.131 -40.171 1.00 73.75 127 GLU A N 1
ATOM 948 C CA . GLU A 1 127 ? 34.187 -3.044 -39.832 1.00 73.75 127 GLU A CA 1
ATOM 949 C C . GLU A 1 127 ? 34.329 -2.628 -38.364 1.00 73.75 127 GLU A C 1
ATOM 951 O O . GLU A 1 127 ? 34.097 -1.485 -37.978 1.00 73.75 127 GLU A O 1
ATOM 956 N N . ILE A 1 128 ? 34.673 -3.590 -37.507 1.00 76.31 128 ILE A N 1
ATOM 957 C CA . ILE A 1 128 ? 34.888 -3.324 -36.085 1.00 76.31 128 ILE A CA 1
ATOM 958 C C . ILE A 1 128 ? 36.284 -2.719 -35.906 1.00 76.31 128 ILE A C 1
ATOM 960 O O . ILE A 1 128 ? 37.269 -3.438 -35.732 1.00 76.31 128 ILE A O 1
ATOM 964 N N . ASP A 1 129 ? 36.357 -1.392 -35.937 1.00 82.62 129 ASP A N 1
ATOM 965 C CA . ASP A 1 129 ? 37.549 -0.651 -35.533 1.00 82.62 129 ASP A CA 1
ATOM 966 C C . ASP A 1 129 ? 37.544 -0.396 -34.017 1.00 82.62 129 ASP A C 1
ATOM 968 O O . ASP A 1 129 ? 36.836 0.472 -33.503 1.00 82.62 129 ASP A O 1
ATOM 972 N N . LEU A 1 130 ? 38.357 -1.166 -33.291 1.00 85.88 130 LEU A N 1
ATOM 973 C CA . LEU A 1 130 ? 38.511 -1.031 -31.841 1.00 85.88 130 LEU A CA 1
ATOM 974 C C . LEU A 1 130 ? 39.315 0.215 -31.423 1.00 85.88 130 LEU A C 1
ATOM 976 O O . LEU A 1 130 ? 39.345 0.533 -30.235 1.00 85.88 130 LEU A O 1
ATOM 980 N N . GLU A 1 131 ? 39.961 0.936 -32.350 1.00 85.38 131 GLU A N 1
ATOM 981 C CA . GLU A 1 131 ? 40.631 2.206 -32.028 1.00 85.38 131 GLU A CA 1
ATOM 982 C C . GLU A 1 131 ? 39.619 3.331 -31.778 1.00 85.38 131 GLU A C 1
ATOM 984 O O . GLU A 1 131 ? 39.860 4.226 -30.962 1.00 85.38 131 GLU A O 1
ATOM 989 N N . THR A 1 132 ? 38.476 3.280 -32.463 1.00 84.06 132 THR A N 1
ATOM 990 C CA . THR A 1 132 ? 37.439 4.317 -32.414 1.00 84.06 132 THR A CA 1
ATOM 991 C C . THR A 1 132 ? 36.169 3.867 -31.696 1.00 84.06 132 THR A C 1
ATOM 993 O O . THR A 1 132 ? 35.438 4.705 -31.159 1.00 84.06 132 THR A O 1
ATOM 996 N N . ARG A 1 133 ? 35.907 2.558 -31.625 1.00 86.50 133 ARG A N 1
ATOM 997 C CA . ARG A 1 133 ? 34.716 1.992 -30.987 1.00 86.50 133 ARG A CA 1
ATOM 998 C C . ARG A 1 133 ? 35.017 1.495 -29.570 1.00 86.50 133 ARG A C 1
ATOM 1000 O O . ARG A 1 133 ? 35.890 0.646 -29.406 1.00 86.50 133 ARG A O 1
ATOM 1007 N N . PRO A 1 134 ? 34.276 1.954 -28.543 1.00 93.62 134 PRO A N 1
ATOM 1008 C CA . PRO A 1 134 ? 34.374 1.385 -27.204 1.00 93.62 134 PRO A CA 1
ATOM 1009 C C . PRO A 1 134 ? 34.101 -0.122 -27.200 1.00 93.62 134 PRO A C 1
ATOM 1011 O O . PRO A 1 134 ? 33.185 -0.595 -27.876 1.00 93.62 134 PRO A O 1
ATOM 1014 N N . PHE A 1 135 ? 34.888 -0.853 -26.416 1.00 95.12 135 PHE A N 1
ATOM 1015 C CA . PHE A 1 135 ? 34.763 -2.293 -26.243 1.00 95.12 135 PHE A CA 1
ATOM 1016 C C . PHE A 1 135 ? 35.137 -2.699 -24.817 1.00 95.12 135 PHE A C 1
ATOM 1018 O O . PHE A 1 135 ? 35.751 -1.934 -24.069 1.00 95.12 135 PHE A O 1
ATOM 1025 N N . ILE A 1 136 ? 34.748 -3.916 -24.451 1.00 96.62 136 ILE A N 1
ATOM 1026 C CA . ILE A 1 136 ? 34.921 -4.490 -23.122 1.00 96.62 136 ILE A CA 1
ATOM 1027 C C . ILE A 1 136 ? 35.714 -5.792 -23.247 1.00 96.62 136 ILE A C 1
ATOM 1029 O O . ILE A 1 136 ? 35.419 -6.621 -24.107 1.00 96.62 136 ILE A O 1
ATOM 1033 N N . THR A 1 137 ? 36.696 -5.978 -22.367 1.00 95.50 137 THR A N 1
ATOM 1034 C CA . THR A 1 137 ? 37.462 -7.224 -22.201 1.00 95.50 137 THR A CA 1
ATOM 1035 C C . THR A 1 137 ? 37.614 -7.543 -20.715 1.00 95.50 137 THR A C 1
ATOM 1037 O O . THR A 1 137 ? 37.187 -6.774 -19.849 1.00 95.50 137 THR A O 1
ATOM 1040 N N . ALA A 1 138 ? 38.290 -8.645 -20.387 1.00 93.12 138 ALA A N 1
ATOM 1041 C CA . ALA A 1 138 ? 38.664 -8.959 -19.009 1.00 93.12 138 ALA A CA 1
ATOM 1042 C C . ALA A 1 138 ? 39.432 -7.809 -18.315 1.00 93.12 138 ALA A C 1
ATOM 1044 O O . ALA A 1 138 ? 39.232 -7.569 -17.121 1.00 93.12 138 ALA A O 1
ATOM 1045 N N . ASP A 1 139 ? 40.249 -7.051 -19.060 1.00 93.94 139 ASP A N 1
ATOM 1046 C CA . ASP A 1 139 ? 41.041 -5.935 -18.525 1.00 93.94 139 ASP A CA 1
ATOM 1047 C C . ASP A 1 139 ? 40.178 -4.746 -18.086 1.00 93.94 139 ASP A C 1
ATOM 1049 O O . ASP A 1 139 ? 40.535 -4.047 -17.133 1.00 93.94 139 ASP A O 1
ATOM 1053 N N . THR A 1 140 ? 39.003 -4.551 -18.699 1.00 93.62 140 THR A N 1
ATOM 1054 C CA . THR A 1 140 ? 38.009 -3.548 -18.272 1.00 93.62 140 THR A CA 1
ATOM 1055 C C . THR A 1 140 ? 37.647 -3.714 -16.792 1.00 93.62 140 THR A C 1
ATOM 1057 O O . THR A 1 140 ? 37.348 -2.731 -16.104 1.00 93.62 140 THR A O 1
ATOM 1060 N N . PHE A 1 141 ? 37.725 -4.949 -16.284 1.00 90.62 141 PHE A N 1
ATOM 1061 C CA . PHE A 1 141 ? 37.353 -5.336 -14.926 1.00 90.62 141 PHE A CA 1
ATOM 1062 C C . PHE A 1 141 ? 38.549 -5.613 -14.002 1.00 90.62 141 PHE A C 1
ATOM 1064 O O . PHE A 1 141 ? 38.336 -5.984 -12.849 1.00 90.62 141 PHE A O 1
ATOM 1071 N N . ALA A 1 142 ? 39.794 -5.403 -14.444 1.00 82.19 142 ALA A N 1
ATOM 1072 C CA . ALA A 1 142 ? 41.010 -5.724 -13.679 1.00 82.19 142 ALA A CA 1
ATOM 1073 C C . ALA A 1 142 ? 41.279 -4.811 -12.448 1.00 82.19 142 ALA A C 1
ATOM 1075 O O . ALA A 1 142 ? 42.356 -4.866 -11.852 1.00 82.19 142 ALA A O 1
ATOM 1076 N N . GLY A 1 143 ? 40.314 -3.968 -12.053 1.00 68.25 143 GLY A N 1
ATOM 1077 C CA . GLY A 1 143 ? 40.385 -3.008 -10.941 1.00 68.25 143 GLY A CA 1
ATOM 1078 C C . GLY A 1 143 ? 39.496 -3.358 -9.736 1.00 68.25 143 GLY A C 1
ATOM 1079 O O . GLY A 1 143 ? 39.093 -4.499 -9.538 1.00 68.25 143 GLY A O 1
ATOM 1080 N N . THR A 1 144 ? 39.204 -2.368 -8.885 1.00 67.38 144 THR A N 1
ATOM 1081 C CA . THR A 1 144 ? 38.341 -2.532 -7.697 1.00 67.38 144 THR A CA 1
ATOM 1082 C C . THR A 1 144 ? 36.933 -3.013 -8.060 1.00 67.38 144 THR A C 1
ATOM 1084 O O . THR A 1 144 ? 36.421 -2.686 -9.128 1.00 67.38 144 THR A O 1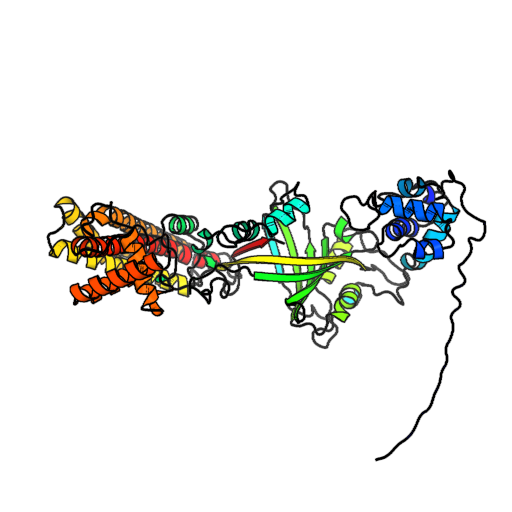
ATOM 1087 N N . THR A 1 145 ? 36.262 -3.710 -7.139 1.00 58.44 145 THR A N 1
ATOM 1088 C CA . THR A 1 145 ? 34.850 -4.096 -7.278 1.00 58.44 145 THR A CA 1
ATOM 1089 C C . THR A 1 145 ? 33.932 -2.872 -7.171 1.00 58.44 145 THR A C 1
ATOM 1091 O O . THR A 1 145 ? 33.578 -2.470 -6.065 1.00 58.44 145 THR A O 1
ATOM 1094 N N . GLY A 1 146 ? 33.570 -2.305 -8.324 1.00 56.34 146 GLY A N 1
ATOM 1095 C CA . GLY A 1 146 ? 32.363 -1.498 -8.534 1.00 56.34 146 GLY A CA 1
ATOM 1096 C C . GLY A 1 146 ? 32.391 -0.033 -8.076 1.00 56.34 146 GLY A C 1
ATOM 1097 O O . GLY A 1 146 ? 32.919 0.315 -7.021 1.00 56.34 146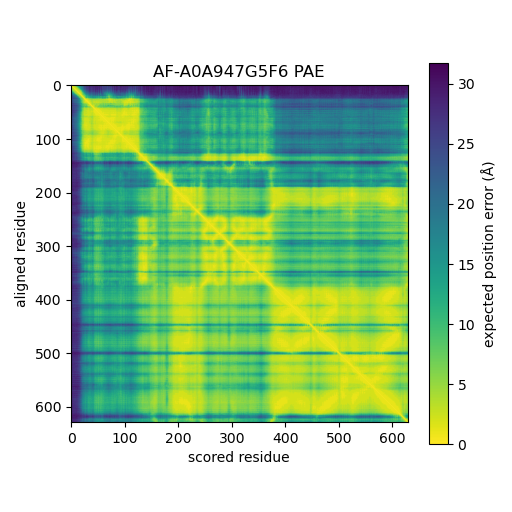 GLY A O 1
ATOM 1098 N N . GLY A 1 147 ? 31.772 0.834 -8.882 1.00 54.06 147 GLY A N 1
ATOM 1099 C CA . GLY A 1 147 ? 31.241 2.133 -8.459 1.00 54.06 147 GLY A CA 1
ATOM 1100 C C . GLY A 1 147 ? 29.720 2.059 -8.279 1.00 54.06 147 GLY A C 1
ATOM 1101 O O . GLY A 1 147 ? 29.051 1.277 -8.949 1.00 54.06 147 GLY A O 1
ATOM 1102 N N . GLY A 1 148 ? 29.162 2.877 -7.383 1.00 56.25 148 GLY A N 1
ATOM 1103 C CA . GLY A 1 148 ? 27.723 2.892 -7.082 1.00 56.25 148 GLY A CA 1
ATOM 1104 C C . GLY A 1 148 ? 27.290 1.887 -6.004 1.00 56.25 148 GLY A C 1
ATOM 1105 O O . GLY A 1 148 ? 28.114 1.270 -5.334 1.00 56.25 148 GLY A O 1
ATOM 1106 N N . PHE A 1 149 ? 25.976 1.767 -5.801 1.00 54.97 149 PHE A N 1
ATOM 1107 C CA . PHE A 1 149 ? 25.369 0.821 -4.858 1.00 54.97 149 PHE A CA 1
ATOM 1108 C C . PHE A 1 149 ? 24.891 -0.422 -5.609 1.00 54.97 149 PHE A C 1
ATOM 1110 O O . PHE A 1 149 ? 23.911 -0.327 -6.345 1.00 54.97 149 PHE A O 1
ATOM 1117 N N . THR A 1 150 ? 25.554 -1.560 -5.410 1.00 61.19 150 THR A N 1
ATOM 1118 C CA . THR A 1 150 ? 25.127 -2.845 -5.981 1.00 61.19 150 THR A CA 1
ATOM 1119 C C . THR A 1 150 ? 23.914 -3.389 -5.233 1.00 61.19 150 THR A C 1
ATOM 1121 O O . THR A 1 150 ? 23.867 -3.357 -4.000 1.00 61.19 150 THR A O 1
ATOM 1124 N N . ARG A 1 151 ? 22.941 -3.913 -5.978 1.00 63.78 151 ARG A N 1
ATOM 1125 C CA . ARG A 1 151 ? 21.792 -4.645 -5.445 1.00 63.78 151 ARG A CA 1
ATOM 1126 C C . ARG A 1 151 ? 21.616 -5.927 -6.242 1.00 63.78 151 ARG A C 1
ATOM 1128 O O . ARG A 1 151 ? 21.208 -5.858 -7.397 1.00 63.78 151 ARG A O 1
ATOM 1135 N N . ASP A 1 152 ? 21.900 -7.052 -5.597 1.00 67.56 152 ASP A N 1
ATOM 1136 C CA . ASP A 1 152 ? 21.760 -8.384 -6.179 1.00 67.56 152 ASP A CA 1
ATOM 1137 C C . ASP A 1 152 ? 20.513 -9.034 -5.588 1.00 67.56 152 ASP A C 1
ATOM 1139 O O . ASP A 1 152 ? 20.532 -9.604 -4.496 1.00 67.56 152 ASP A O 1
ATOM 1143 N N . GLU A 1 153 ? 19.396 -8.890 -6.292 1.00 67.56 153 GLU A N 1
ATOM 1144 C CA . GLU A 1 153 ? 18.100 -9.393 -5.844 1.00 67.56 153 GLU A CA 1
ATOM 1145 C C . GLU A 1 153 ? 17.437 -10.208 -6.958 1.00 67.56 153 GLU A C 1
ATOM 1147 O O . GLU A 1 153 ? 17.558 -9.909 -8.151 1.00 67.56 153 GLU A O 1
ATOM 1152 N N . VAL A 1 154 ? 16.717 -11.258 -6.561 1.00 71.56 154 VAL A N 1
ATOM 1153 C CA . VAL A 1 154 ? 15.793 -11.960 -7.454 1.00 71.56 154 VAL A CA 1
ATOM 1154 C C . VAL A 1 154 ? 14.447 -11.257 -7.344 1.00 71.56 154 VAL A C 1
ATOM 1156 O O . VAL A 1 154 ? 13.801 -11.314 -6.300 1.00 71.56 154 VAL A O 1
ATOM 1159 N N . GLU A 1 155 ? 14.029 -10.595 -8.421 1.00 69.56 155 GLU A N 1
ATOM 1160 C CA . GLU A 1 155 ? 12.686 -10.027 -8.539 1.00 69.56 155 GLU A CA 1
ATOM 1161 C C . GLU A 1 155 ? 11.733 -11.154 -8.991 1.00 69.56 155 GLU A C 1
ATOM 1163 O O . GLU A 1 155 ? 11.959 -11.811 -10.017 1.00 69.56 155 GLU A O 1
ATOM 1168 N N . LEU A 1 156 ? 10.687 -11.405 -8.197 1.00 70.31 156 LEU A N 1
ATOM 1169 C CA . LEU A 1 156 ? 9.555 -12.256 -8.564 1.00 70.31 156 LEU A CA 1
ATOM 1170 C C . LEU A 1 156 ? 8.391 -11.338 -8.942 1.00 70.31 156 LEU A C 1
ATOM 1172 O O . LEU A 1 156 ? 7.876 -10.618 -8.091 1.00 70.31 156 LEU A O 1
ATOM 1176 N N . GLU A 1 157 ? 7.992 -11.355 -10.209 1.00 72.00 157 GLU A N 1
ATOM 1177 C CA . GLU A 1 157 ? 6.927 -10.503 -10.743 1.00 72.00 157 GLU A CA 1
ATOM 1178 C C . GLU A 1 157 ? 5.817 -11.405 -11.305 1.00 72.00 157 GLU A C 1
ATOM 1180 O O . GLU A 1 157 ? 6.043 -12.163 -12.249 1.00 72.00 157 GLU A O 1
ATOM 1185 N N . ALA A 1 158 ? 4.608 -11.339 -10.745 1.00 70.31 158 ALA A N 1
ATOM 1186 C CA . ALA A 1 158 ? 3.431 -11.881 -11.419 1.00 70.31 158 ALA A CA 1
ATOM 1187 C C . ALA A 1 158 ? 3.028 -10.880 -12.505 1.00 70.31 158 ALA A C 1
ATOM 1189 O O . ALA A 1 158 ? 2.662 -9.750 -12.197 1.00 70.31 158 ALA A O 1
ATOM 1190 N N . THR A 1 159 ? 3.168 -11.262 -13.773 1.00 68.25 159 THR A N 1
ATOM 1191 C CA . THR A 1 159 ? 2.906 -10.364 -14.900 1.00 68.25 159 THR A CA 1
ATOM 1192 C C . THR A 1 159 ? 1.579 -10.736 -15.538 1.00 68.25 159 THR A C 1
ATOM 1194 O O . THR A 1 159 ? 1.381 -11.872 -15.962 1.00 68.25 159 THR A O 1
ATOM 1197 N N . MET A 1 160 ? 0.677 -9.764 -15.638 1.00 67.25 160 MET A N 1
ATOM 1198 C CA . MET A 1 160 ? -0.550 -9.894 -16.415 1.00 67.25 160 MET A CA 1
ATOM 1199 C C . MET A 1 160 ? -0.424 -9.027 -17.662 1.00 67.25 160 MET A C 1
ATOM 1201 O O . MET A 1 160 ? -0.083 -7.850 -17.576 1.00 67.25 160 MET A O 1
ATOM 1205 N N . THR A 1 161 ? -0.685 -9.608 -18.830 1.00 66.94 161 THR A N 1
ATOM 1206 C CA . THR A 1 161 ? -0.657 -8.882 -20.102 1.00 66.94 161 THR A CA 1
ATOM 1207 C C . THR A 1 161 ? -2.065 -8.801 -20.664 1.00 66.94 161 THR A C 1
ATOM 1209 O O . THR A 1 161 ? -2.712 -9.824 -20.886 1.00 66.94 161 THR A O 1
ATOM 1212 N N . VAL A 1 162 ? -2.528 -7.580 -20.929 1.00 65.69 162 VAL A N 1
ATOM 1213 C CA . VAL A 1 162 ? -3.754 -7.345 -21.695 1.00 65.69 162 VAL A CA 1
ATOM 1214 C C . VAL A 1 162 ? -3.380 -7.317 -23.174 1.00 65.69 162 VAL A C 1
ATOM 1216 O O . VAL A 1 162 ? -2.532 -6.533 -23.590 1.00 65.69 162 VAL A O 1
ATOM 1219 N N . THR A 1 163 ? -3.988 -8.198 -23.967 1.00 71.81 163 THR A N 1
ATOM 1220 C CA . THR A 1 163 ? -3.773 -8.280 -25.420 1.00 71.81 163 THR A CA 1
ATOM 1221 C C . THR A 1 163 ? -5.053 -7.913 -26.167 1.00 71.81 163 THR A C 1
ATOM 1223 O O . THR A 1 163 ? -6.144 -7.967 -25.603 1.00 71.81 163 THR A O 1
ATOM 1226 N N . GLY A 1 164 ? -4.930 -7.518 -27.438 1.00 74.19 164 GLY A N 1
ATOM 1227 C CA . GLY A 1 164 ? -6.079 -7.150 -28.277 1.00 74.19 164 GLY A CA 1
ATOM 1228 C C . GLY A 1 164 ? -6.589 -5.715 -28.095 1.00 74.19 164 GLY A C 1
ATOM 1229 O O . GLY A 1 164 ? -7.596 -5.353 -28.699 1.00 74.19 164 GLY A O 1
ATOM 1230 N N . THR A 1 165 ? -5.902 -4.885 -27.307 1.00 75.62 165 THR A N 1
ATOM 1231 C CA . THR A 1 165 ? -6.215 -3.455 -27.172 1.00 75.62 165 THR A CA 1
ATOM 1232 C C . THR A 1 165 ? -5.648 -2.679 -28.359 1.00 75.62 165 THR A C 1
ATOM 1234 O O . THR A 1 165 ? -4.441 -2.692 -28.591 1.00 75.62 165 THR A O 1
ATOM 1237 N N . THR A 1 166 ? -6.500 -1.981 -29.111 1.00 80.12 166 THR A N 1
ATOM 1238 C CA . THR A 1 166 ? -6.045 -1.052 -30.162 1.00 80.12 166 THR A CA 1
ATOM 1239 C C . THR A 1 166 ? -5.603 0.283 -29.554 1.00 80.12 166 THR A C 1
ATOM 1241 O O . THR A 1 166 ? -6.056 0.653 -28.470 1.00 80.12 166 THR A O 1
ATOM 1244 N N . GLY A 1 167 ? -4.780 1.063 -30.263 1.00 73.56 167 GLY A N 1
ATOM 1245 C CA . GLY A 1 167 ? -4.388 2.404 -29.802 1.00 73.56 167 GLY A CA 1
ATOM 1246 C C . GLY A 1 167 ? -5.582 3.344 -29.562 1.00 73.56 167 GLY A C 1
ATOM 1247 O O . GLY A 1 167 ? -5.565 4.142 -28.627 1.00 73.56 167 GLY A O 1
ATOM 1248 N N . ALA A 1 168 ? -6.656 3.204 -30.349 1.00 76.12 168 ALA A N 1
ATOM 1249 C CA . ALA A 1 168 ? -7.894 3.960 -30.160 1.00 76.12 168 ALA A CA 1
ATOM 1250 C C . ALA A 1 168 ? -8.616 3.580 -28.856 1.00 76.12 168 ALA A C 1
ATOM 1252 O O . ALA A 1 168 ? -8.985 4.469 -28.093 1.00 76.12 168 ALA A O 1
ATOM 1253 N N . MET A 1 169 ? -8.747 2.279 -28.571 1.00 76.75 169 MET A N 1
ATOM 1254 C CA . MET A 1 169 ? -9.341 1.789 -27.318 1.00 76.75 169 MET A CA 1
ATOM 1255 C C . MET A 1 169 ? -8.513 2.205 -26.103 1.00 76.75 169 MET A C 1
ATOM 1257 O O . MET A 1 169 ? -9.065 2.609 -25.086 1.00 76.75 169 MET A O 1
ATOM 1261 N N . LEU A 1 170 ? -7.181 2.145 -26.209 1.00 77.31 170 LEU A N 1
ATOM 1262 C CA . LEU A 1 170 ? -6.301 2.606 -25.141 1.00 77.31 170 LEU A CA 1
ATOM 1263 C C . LEU A 1 170 ? -6.516 4.098 -24.863 1.00 77.31 170 LEU A C 1
ATOM 1265 O O . LEU A 1 170 ? -6.656 4.492 -23.710 1.00 77.31 170 LEU A O 1
ATOM 1269 N N . ARG A 1 171 ? -6.596 4.929 -25.908 1.00 76.44 171 ARG A N 1
ATOM 1270 C CA . ARG A 1 171 ? -6.873 6.361 -25.752 1.00 76.44 171 ARG A CA 1
ATOM 1271 C C . ARG A 1 171 ? -8.229 6.615 -25.097 1.00 76.44 171 ARG A C 1
ATOM 1273 O O . ARG A 1 171 ? -8.305 7.482 -24.235 1.00 76.44 171 ARG A O 1
ATOM 1280 N N . GLU A 1 172 ? -9.269 5.883 -25.483 1.00 80.31 172 GLU A N 1
ATOM 1281 C CA . GLU A 1 172 ? -10.593 5.967 -24.855 1.00 80.31 172 GLU A CA 1
ATOM 1282 C C . GLU A 1 172 ? -10.506 5.650 -23.356 1.00 80.31 172 GLU A C 1
ATOM 1284 O O . GLU A 1 172 ? -10.860 6.494 -22.544 1.00 80.31 172 GLU A O 1
ATOM 1289 N N . ILE A 1 173 ? -9.895 4.523 -22.973 1.00 76.00 173 ILE A N 1
ATOM 1290 C CA . ILE A 1 173 ? -9.686 4.144 -21.562 1.00 76.00 173 ILE A CA 1
ATOM 1291 C C . ILE A 1 173 ? -8.922 5.226 -20.776 1.00 76.00 173 ILE A C 1
ATOM 1293 O O . ILE A 1 173 ? -9.209 5.463 -19.602 1.00 76.00 173 ILE A O 1
ATOM 1297 N N . LEU A 1 174 ? -7.945 5.877 -21.416 1.00 73.62 174 LEU A N 1
ATOM 1298 C CA . LEU A 1 174 ? -7.108 6.911 -20.804 1.00 73.62 174 LEU A CA 1
ATOM 1299 C C . LEU A 1 174 ? -7.774 8.291 -20.706 1.00 73.62 174 LEU A C 1
ATOM 1301 O O . LEU A 1 174 ? -7.283 9.124 -19.950 1.00 73.62 174 LEU A O 1
ATOM 1305 N N . THR A 1 175 ? -8.817 8.572 -21.492 1.00 78.94 175 THR A N 1
ATOM 1306 C CA . THR A 1 175 ? -9.386 9.930 -21.614 1.00 78.94 175 THR A CA 1
ATOM 1307 C C . THR A 1 175 ? -10.868 10.027 -21.284 1.00 78.94 175 THR A C 1
ATOM 1309 O O . THR A 1 175 ? -11.339 11.131 -21.027 1.00 78.94 175 THR A O 1
ATOM 1312 N N . ASP A 1 176 ? -11.590 8.910 -21.276 1.00 81.69 176 ASP A N 1
ATOM 1313 C CA . ASP A 1 176 ? -12.991 8.844 -20.874 1.00 81.69 176 ASP A CA 1
ATOM 1314 C C . ASP A 1 176 ? -13.101 8.906 -19.349 1.00 81.69 176 ASP A C 1
ATOM 1316 O O . ASP A 1 176 ? -12.589 8.016 -18.662 1.00 81.69 176 ASP A O 1
ATOM 1320 N N . THR A 1 177 ? -13.728 9.970 -18.847 1.00 76.75 177 THR A N 1
ATOM 1321 C CA . THR A 1 177 ? -13.912 10.279 -17.423 1.00 76.75 177 THR A CA 1
ATOM 1322 C C . THR A 1 177 ? -15.370 10.121 -17.014 1.00 76.75 177 THR A C 1
ATOM 1324 O O . THR A 1 177 ? -16.273 10.395 -17.804 1.00 76.75 177 THR A O 1
ATOM 1327 N N . ASP A 1 178 ? -15.620 9.726 -15.770 1.00 70.69 178 ASP A N 1
ATOM 1328 C CA . ASP A 1 178 ? -16.972 9.675 -15.215 1.00 70.69 178 ASP A CA 1
ATOM 1329 C C . ASP A 1 178 ? -17.461 11.033 -14.673 1.00 70.69 178 ASP A C 1
ATOM 1331 O O . ASP A 1 178 ? -16.877 12.081 -14.954 1.00 70.69 178 ASP A O 1
ATOM 1335 N N . GLY A 1 179 ? -18.571 11.008 -13.924 1.00 61.66 179 GLY A N 1
ATOM 1336 C CA . GLY A 1 179 ? -19.146 12.192 -13.281 1.00 61.66 179 GLY A CA 1
ATOM 1337 C C . GLY A 1 179 ? -18.234 12.847 -12.239 1.00 61.66 179 GLY A C 1
ATOM 1338 O O . GLY A 1 179 ? -18.373 14.045 -12.014 1.00 61.66 179 GLY A O 1
ATOM 1339 N N . ASP A 1 180 ? -17.268 12.100 -11.696 1.00 56.94 180 ASP A N 1
ATOM 1340 C CA . ASP A 1 180 ? -16.284 12.572 -10.718 1.00 56.94 180 ASP A CA 1
ATOM 1341 C C . ASP A 1 180 ? -14.998 13.084 -11.403 1.00 56.94 180 ASP A C 1
ATOM 1343 O O . ASP A 1 180 ? -14.068 13.548 -10.746 1.00 56.94 180 ASP A O 1
ATOM 1347 N N . GLY A 1 181 ? -14.929 13.024 -12.740 1.00 69.38 181 GLY A N 1
ATOM 1348 C CA . GLY A 1 181 ? -13.752 13.418 -13.518 1.00 69.38 181 GLY A CA 1
ATOM 1349 C C . GLY A 1 181 ? -12.648 12.356 -13.556 1.00 69.38 181 GLY A C 1
ATOM 1350 O O . GLY A 1 181 ? -11.585 12.606 -14.131 1.00 69.38 181 GLY A O 1
ATOM 1351 N N . ASP A 1 182 ? -12.894 11.162 -13.012 1.00 67.31 182 ASP A N 1
ATOM 1352 C CA . ASP A 1 182 ? -11.933 10.066 -12.982 1.00 67.31 182 ASP A CA 1
ATOM 1353 C C . ASP A 1 182 ? -11.996 9.246 -14.270 1.00 67.31 18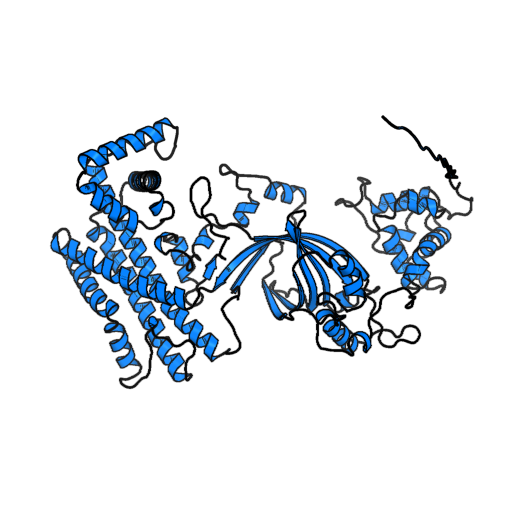2 ASP A C 1
ATOM 1355 O O . ASP A 1 182 ? -13.034 8.697 -14.651 1.00 67.31 182 ASP A O 1
ATOM 1359 N N . SER A 1 183 ? -10.849 9.099 -14.934 1.00 73.19 183 SER A N 1
ATOM 1360 C CA . SER A 1 183 ? -10.735 8.223 -16.099 1.00 73.19 183 SER A CA 1
ATOM 1361 C C . SER A 1 183 ? -10.944 6.751 -15.737 1.00 73.19 183 SER A C 1
ATOM 1363 O O . SER A 1 183 ? -10.586 6.300 -14.644 1.00 73.19 183 SER A O 1
ATOM 1365 N N . ASN A 1 184 ? -11.427 5.945 -16.688 1.00 70.25 184 ASN A N 1
ATOM 1366 C CA . ASN A 1 184 ? -11.478 4.484 -16.522 1.00 70.25 184 ASN A CA 1
ATOM 1367 C C . ASN A 1 184 ? -10.104 3.901 -16.141 1.00 70.25 184 ASN A C 1
ATOM 1369 O O . ASN A 1 184 ? -10.011 2.961 -15.350 1.00 70.25 184 ASN A O 1
ATOM 1373 N N . PHE A 1 185 ? -9.025 4.504 -16.645 1.00 71.00 185 PHE A N 1
ATOM 1374 C CA . PHE A 1 185 ? -7.667 4.176 -16.234 1.00 71.00 185 PHE A CA 1
ATOM 1375 C C . PHE A 1 185 ? -7.365 4.531 -14.769 1.00 71.00 185 PHE A C 1
ATOM 1377 O O . PHE A 1 185 ? -6.791 3.704 -14.065 1.00 71.00 185 PHE A O 1
ATOM 1384 N N . GLN A 1 186 ? -7.763 5.711 -14.274 1.00 69.12 186 GLN A N 1
ATOM 1385 C CA . GLN A 1 186 ? -7.600 6.081 -12.858 1.00 69.12 186 GLN A CA 1
ATOM 1386 C C . GLN A 1 186 ? -8.312 5.103 -11.925 1.00 69.12 186 GLN A C 1
ATOM 1388 O O . GLN A 1 186 ? -7.739 4.739 -10.904 1.00 69.12 186 GLN A O 1
ATOM 1393 N N . LYS A 1 187 ? -9.488 4.597 -12.306 1.00 66.38 187 LYS A N 1
ATOM 1394 C CA . LYS A 1 187 ? -10.233 3.600 -11.519 1.00 66.38 187 LYS A CA 1
ATOM 1395 C C . LYS A 1 187 ? -9.526 2.254 -11.425 1.00 66.38 187 LYS A C 1
ATOM 1397 O O . LYS A 1 187 ? -9.459 1.671 -10.346 1.00 66.38 187 LYS A O 1
ATOM 1402 N N . ILE A 1 188 ? -8.980 1.769 -12.544 1.00 63.31 188 ILE A N 1
ATOM 1403 C CA . ILE A 1 188 ? -8.147 0.554 -12.563 1.00 63.31 188 ILE A CA 1
ATOM 1404 C C . ILE A 1 188 ? -6.909 0.769 -11.689 1.00 63.31 188 ILE A C 1
ATOM 1406 O O . ILE A 1 188 ? -6.479 -0.135 -10.979 1.00 63.31 188 ILE A O 1
ATOM 1410 N N . ALA A 1 189 ? -6.366 1.983 -11.722 1.00 63.31 189 ALA A N 1
ATOM 1411 C CA . ALA A 1 189 ? -5.127 2.315 -11.056 1.00 63.31 189 ALA A CA 1
ATOM 1412 C C . ALA A 1 189 ? -5.287 2.656 -9.558 1.00 63.31 189 ALA A C 1
ATOM 1414 O O . ALA A 1 189 ? -4.303 2.614 -8.824 1.00 63.31 189 ALA A O 1
ATOM 1415 N N . ARG A 1 190 ? -6.503 2.980 -9.090 1.00 72.50 190 ARG A N 1
ATOM 1416 C CA . ARG A 1 190 ? -6.826 3.415 -7.719 1.00 72.50 190 ARG A CA 1
ATOM 1417 C C . ARG A 1 190 ? -8.047 2.674 -7.179 1.00 72.50 190 ARG A C 1
ATOM 1419 O O . ARG A 1 190 ? -9.147 3.214 -7.074 1.00 72.50 190 ARG A O 1
ATOM 1426 N N . VAL A 1 191 ? -7.867 1.417 -6.788 1.00 77.12 191 VAL A N 1
ATOM 1427 C CA . VAL A 1 191 ? -8.946 0.687 -6.115 1.00 77.12 191 VAL A CA 1
ATOM 1428 C C . VAL A 1 191 ? -9.073 1.216 -4.682 1.00 77.12 191 VAL A C 1
ATOM 1430 O O . VAL A 1 191 ? -8.238 0.884 -3.846 1.00 77.12 191 VAL A O 1
ATOM 1433 N N . ARG A 1 192 ? -10.131 1.989 -4.374 1.00 81.31 192 ARG A N 1
ATOM 1434 C CA . ARG A 1 192 ? -10.402 2.548 -3.023 1.00 81.31 192 ARG A CA 1
ATOM 1435 C C . ARG A 1 192 ? -10.305 1.513 -1.898 1.00 81.31 192 ARG A C 1
ATOM 1437 O O . ARG A 1 192 ? -9.900 1.831 -0.790 1.00 81.31 192 ARG A O 1
ATOM 1444 N N . LEU A 1 193 ? -10.621 0.246 -2.176 1.00 87.31 193 LEU A N 1
ATOM 1445 C CA . LEU A 1 193 ? -10.487 -0.834 -1.194 1.00 87.31 193 LEU A CA 1
ATOM 1446 C C . LEU A 1 193 ? -9.041 -1.006 -0.680 1.00 87.31 193 LEU A C 1
ATOM 1448 O O . LEU A 1 193 ? -8.851 -1.475 0.437 1.00 87.31 193 LEU A O 1
ATOM 1452 N N . MET A 1 194 ? -8.026 -0.602 -1.449 1.00 88.69 194 MET A N 1
ATOM 1453 C CA . MET A 1 194 ? -6.621 -0.642 -1.029 1.00 88.69 194 MET A CA 1
ATOM 1454 C C . MET A 1 194 ? -6.305 0.334 0.114 1.00 88.69 194 MET A C 1
ATOM 1456 O O . MET A 1 194 ? -5.349 0.109 0.852 1.00 88.69 194 MET A O 1
ATOM 1460 N N . GLU A 1 195 ? -7.153 1.341 0.357 1.00 91.31 195 GLU A N 1
ATOM 1461 C CA . GLU A 1 195 ? -7.096 2.188 1.561 1.00 91.31 195 GLU A CA 1
ATOM 1462 C C . GLU A 1 195 ? -7.250 1.376 2.851 1.00 91.31 195 GLU A C 1
ATOM 1464 O O . GLU A 1 195 ? -6.920 1.853 3.936 1.00 91.31 195 GLU A O 1
ATOM 1469 N N . ALA A 1 196 ? -7.703 0.121 2.753 1.00 93.38 196 ALA A N 1
ATOM 1470 C CA . ALA A 1 196 ? -7.688 -0.809 3.865 1.00 93.38 196 ALA A CA 1
ATOM 1471 C C . ALA A 1 196 ? -6.285 -1.016 4.462 1.00 93.38 196 ALA A C 1
ATOM 1473 O O . ALA A 1 196 ? -6.177 -1.295 5.656 1.00 93.38 196 ALA A O 1
ATOM 1474 N N . PHE A 1 197 ? -5.232 -0.864 3.658 1.00 93.06 197 PHE A N 1
ATOM 1475 C CA . PHE A 1 197 ? -3.836 -1.014 4.057 1.00 93.06 197 PHE A CA 1
ATOM 1476 C C . PHE A 1 197 ? -3.231 0.340 4.437 1.00 93.06 197 PHE A C 1
ATOM 1478 O O . PHE A 1 197 ? -2.312 0.828 3.795 1.00 93.06 197 PHE A O 1
ATOM 1485 N N . SER A 1 198 ? -3.765 0.971 5.479 1.00 93.75 198 SER A N 1
ATOM 1486 C CA . SER A 1 198 ? -3.345 2.293 5.975 1.00 93.75 198 SER A CA 1
ATOM 1487 C C . SER A 1 198 ? -2.832 2.241 7.420 1.00 93.75 198 SER A C 1
ATOM 1489 O O . SER A 1 198 ? -2.907 3.218 8.148 1.00 93.75 198 SER A O 1
ATOM 1491 N N . TYR A 1 199 ? -2.274 1.105 7.850 1.00 92.88 199 TYR A N 1
ATOM 1492 C CA . TYR A 1 199 ? -1.802 0.897 9.229 1.00 92.88 199 TYR A CA 1
ATOM 1493 C C . TYR A 1 199 ? -0.691 1.859 9.706 1.00 92.88 199 TYR A C 1
ATOM 1495 O O . TYR A 1 199 ? -0.440 1.924 10.906 1.00 92.88 199 TYR A O 1
ATOM 1503 N N . GLY A 1 200 ? 0.007 2.550 8.799 1.00 90.62 200 GLY A N 1
ATOM 1504 C CA . GLY A 1 200 ? 0.979 3.605 9.125 1.00 90.62 200 GLY A CA 1
ATOM 1505 C C . GLY A 1 200 ? 0.358 4.996 9.318 1.00 90.62 200 GLY A C 1
ATOM 1506 O O . GLY A 1 200 ? 1.090 5.969 9.479 1.00 90.62 200 GLY A O 1
ATOM 1507 N N . PHE A 1 201 ? -0.972 5.104 9.269 1.00 92.31 201 PHE A N 1
ATOM 1508 C CA . PHE A 1 201 ? -1.733 6.334 9.494 1.00 92.31 201 PHE A CA 1
ATOM 1509 C C . PHE A 1 201 ? -2.493 6.258 10.822 1.00 92.31 201 PHE A C 1
ATOM 1511 O O . PHE A 1 201 ? -2.497 5.221 11.490 1.00 92.31 201 PHE A O 1
ATOM 1518 N N . ASP A 1 202 ? -3.113 7.370 11.220 1.00 92.88 202 ASP A N 1
ATOM 1519 C CA . ASP A 1 202 ? -3.953 7.393 12.413 1.00 92.88 202 ASP A CA 1
ATOM 1520 C C . ASP A 1 202 ? -5.114 6.396 12.256 1.00 92.88 202 ASP A C 1
ATOM 1522 O O . ASP A 1 202 ? -5.732 6.294 11.193 1.00 92.88 202 ASP A O 1
ATOM 1526 N N . VAL A 1 203 ? -5.396 5.633 13.312 1.00 94.19 203 VAL A N 1
ATOM 1527 C CA . VAL A 1 203 ? -6.433 4.595 13.312 1.00 94.19 203 VAL A CA 1
ATOM 1528 C C . VAL A 1 203 ? -7.819 5.165 13.031 1.00 94.19 203 VAL A C 1
ATOM 1530 O O . VAL A 1 203 ? -8.632 4.487 12.395 1.00 94.19 203 VAL A O 1
ATOM 1533 N N . ASP A 1 204 ? -8.065 6.408 13.444 1.00 93.12 204 ASP A N 1
ATOM 1534 C CA . ASP A 1 204 ? -9.320 7.102 13.194 1.00 93.12 204 ASP A CA 1
ATOM 1535 C C . ASP A 1 204 ? -9.436 7.571 11.741 1.00 93.12 204 ASP A C 1
ATOM 1537 O O . ASP A 1 204 ? -10.542 7.796 11.267 1.00 93.12 204 ASP A O 1
ATOM 1541 N N . GLU A 1 205 ? -8.341 7.641 10.982 1.00 92.06 205 GLU A N 1
ATOM 1542 C CA . GLU A 1 205 ? -8.334 7.987 9.552 1.00 92.06 205 GLU A CA 1
ATOM 1543 C C . GLU A 1 205 ? -8.455 6.758 8.628 1.00 92.06 205 GLU A C 1
ATOM 1545 O O . GLU A 1 205 ? -8.611 6.890 7.408 1.00 92.06 205 GLU A O 1
ATOM 1550 N N . MET A 1 206 ? -8.378 5.545 9.182 1.00 94.00 206 MET A N 1
ATOM 1551 C CA . MET A 1 206 ? -8.471 4.299 8.421 1.00 94.00 206 MET A CA 1
ATOM 1552 C C . MET A 1 206 ? -9.934 3.950 8.086 1.00 94.00 206 MET A C 1
ATOM 1554 O O . MET A 1 206 ? -10.832 4.157 8.900 1.00 94.00 206 MET A O 1
ATOM 1558 N N . PRO A 1 207 ? -10.229 3.347 6.916 1.00 94.06 207 PRO A N 1
ATOM 1559 C CA . PRO A 1 207 ? -11.579 2.873 6.622 1.00 94.06 207 PRO A CA 1
ATOM 1560 C C . PRO A 1 207 ? -11.903 1.597 7.412 1.00 94.06 207 PRO A C 1
ATOM 1562 O O . PRO A 1 207 ? -11.285 0.551 7.180 1.00 94.06 207 PRO A O 1
ATOM 1565 N N . TRP A 1 208 ? -12.922 1.654 8.275 1.00 96.06 208 TRP A N 1
ATOM 1566 C CA . TRP A 1 208 ? -13.387 0.543 9.124 1.00 96.06 208 TRP A CA 1
ATOM 1567 C C . TRP A 1 208 ? -14.669 -0.144 8.644 1.00 96.06 208 TRP A C 1
ATOM 1569 O O . TRP A 1 208 ? -15.223 -0.987 9.349 1.00 96.06 208 TRP A O 1
ATOM 1579 N N . ASN A 1 209 ? -15.118 0.134 7.418 1.00 94.56 209 ASN A N 1
ATOM 1580 C CA . ASN A 1 209 ? -16.224 -0.609 6.818 1.00 94.56 209 ASN A CA 1
ATOM 1581 C C . ASN A 1 209 ? -15.889 -2.109 6.661 1.00 94.56 209 ASN A C 1
ATOM 1583 O O . ASN A 1 209 ? -14.726 -2.528 6.617 1.00 94.56 209 ASN A O 1
ATOM 1587 N N . ARG A 1 210 ? -16.935 -2.931 6.529 1.00 94.56 210 ARG A N 1
ATOM 1588 C CA . ARG A 1 210 ? -16.834 -4.398 6.456 1.00 94.56 210 ARG A CA 1
ATOM 1589 C C . ARG A 1 210 ? -15.887 -4.901 5.362 1.00 94.56 210 ARG A C 1
ATOM 1591 O O . ARG A 1 210 ? -15.188 -5.891 5.574 1.00 94.56 210 ARG A O 1
ATOM 1598 N N . SER A 1 211 ? -15.876 -4.262 4.194 1.00 95.94 211 SER A N 1
ATOM 1599 C CA . SER A 1 211 ? -15.061 -4.691 3.051 1.00 95.94 211 SER A CA 1
ATOM 1600 C C . SER A 1 211 ? -13.577 -4.439 3.300 1.00 95.94 211 SER A C 1
ATOM 1602 O O . SER A 1 211 ? -12.767 -5.346 3.107 1.00 95.94 211 SER A O 1
ATOM 1604 N N . SER A 1 212 ? -13.227 -3.243 3.781 1.00 95.44 212 SER A N 1
ATOM 1605 C CA . SER A 1 212 ? -11.850 -2.895 4.137 1.00 95.44 212 SER A CA 1
ATOM 1606 C C . SER A 1 212 ? -11.328 -3.772 5.273 1.00 95.44 212 SER A C 1
ATOM 1608 O O . SER A 1 212 ? -10.209 -4.277 5.203 1.00 95.44 212 SER A O 1
ATOM 1610 N N . HIS A 1 213 ? -12.163 -4.032 6.283 1.00 97.00 213 HIS A N 1
ATOM 1611 C CA . HIS A 1 213 ? -11.816 -4.936 7.380 1.00 97.00 213 HIS A CA 1
ATOM 1612 C C . HIS A 1 213 ? -11.548 -6.363 6.895 1.00 97.00 213 HIS A C 1
ATOM 1614 O O . HIS A 1 213 ? -10.484 -6.922 7.144 1.00 97.00 213 HIS A O 1
ATOM 1620 N N . ARG A 1 214 ? -12.456 -6.925 6.089 1.00 96.81 214 ARG A N 1
ATOM 1621 C CA . ARG A 1 214 ? -12.281 -8.261 5.506 1.00 96.81 214 ARG A CA 1
ATOM 1622 C C . ARG A 1 214 ? -11.000 -8.380 4.679 1.00 96.81 214 ARG A C 1
ATOM 1624 O O . ARG A 1 214 ? -10.389 -9.448 4.661 1.00 96.81 214 ARG A O 1
ATOM 1631 N N . LEU A 1 215 ? -10.614 -7.321 3.967 1.00 94.69 215 LEU A N 1
ATOM 1632 C CA . LEU A 1 215 ? -9.378 -7.320 3.193 1.00 94.69 215 LEU A CA 1
ATOM 1633 C C . LEU A 1 215 ? -8.144 -7.374 4.109 1.00 94.69 215 LEU A C 1
ATOM 1635 O O . LEU A 1 215 ? -7.253 -8.182 3.847 1.00 94.69 215 LEU A O 1
ATOM 1639 N N . ARG A 1 216 ? -8.114 -6.607 5.208 1.00 94.50 216 ARG A N 1
ATOM 1640 C CA . ARG A 1 216 ? -7.049 -6.708 6.226 1.00 94.50 216 ARG A CA 1
ATOM 1641 C C . ARG A 1 216 ? -6.963 -8.114 6.821 1.00 94.50 216 ARG A C 1
ATOM 1643 O O . ARG A 1 216 ? -5.887 -8.708 6.814 1.00 94.50 216 ARG A O 1
ATOM 1650 N N . GLU A 1 217 ? -8.099 -8.692 7.206 1.00 96.19 217 GLU A N 1
ATOM 1651 C CA . GLU A 1 217 ? -8.159 -10.041 7.791 1.00 96.19 217 GLU A CA 1
ATOM 1652 C C . GLU A 1 217 ? -7.783 -11.166 6.815 1.00 96.19 217 GLU A C 1
ATOM 1654 O O . GLU A 1 217 ? -7.483 -12.287 7.226 1.00 96.19 217 GLU A O 1
ATOM 1659 N N . SER A 1 218 ? -7.727 -10.888 5.508 1.00 95.56 218 SER A N 1
ATOM 1660 C CA . SER A 1 218 ? -7.199 -11.846 4.531 1.00 95.56 218 SER A CA 1
ATOM 1661 C C . SER A 1 218 ? -5.670 -11.997 4.583 1.00 95.56 218 SER A C 1
ATOM 1663 O O . SER A 1 218 ? -5.140 -12.983 4.066 1.00 95.56 218 SER A O 1
ATOM 1665 N N . LEU A 1 219 ? -4.962 -11.064 5.238 1.00 92.56 219 LEU A N 1
ATOM 1666 C CA . LEU A 1 219 ? -3.500 -11.028 5.369 1.00 92.56 219 LEU A CA 1
ATOM 1667 C C . LEU A 1 219 ? -3.043 -10.977 6.847 1.00 92.56 219 LEU A C 1
ATOM 1669 O O . LEU A 1 219 ? -2.269 -10.097 7.225 1.00 92.56 219 LEU A O 1
ATOM 1673 N N . PRO A 1 220 ? -3.415 -11.954 7.698 1.00 94.31 220 PRO A N 1
ATOM 1674 C CA . PRO A 1 220 ? -3.231 -11.866 9.155 1.00 94.31 220 PRO A CA 1
ATOM 1675 C C . PRO A 1 220 ? -1.764 -11.865 9.624 1.00 94.31 220 PRO A C 1
ATOM 1677 O O . PRO A 1 220 ? -1.480 -11.610 10.788 1.00 94.31 220 PRO A O 1
ATOM 1680 N N . PHE A 1 221 ? -0.809 -12.178 8.744 1.00 93.69 221 PHE A N 1
ATOM 1681 C CA . PHE A 1 221 ? 0.625 -12.192 9.062 1.00 93.69 221 PHE A CA 1
ATOM 1682 C C . PHE A 1 221 ? 1.399 -11.022 8.446 1.00 93.69 221 PHE A C 1
ATOM 1684 O O . PHE A 1 221 ? 2.559 -10.804 8.798 1.00 93.69 221 PHE A O 1
ATOM 1691 N N . ILE A 1 222 ? 0.799 -10.300 7.495 1.00 90.25 222 ILE A N 1
ATOM 1692 C CA . ILE A 1 222 ? 1.490 -9.312 6.663 1.00 90.25 222 ILE A CA 1
ATOM 1693 C C . ILE A 1 222 ? 0.695 -8.003 6.717 1.00 90.25 222 ILE A C 1
ATOM 1695 O O . ILE A 1 222 ? -0.169 -7.770 5.872 1.00 90.25 222 ILE A O 1
ATOM 1699 N N . PRO A 1 223 ? 0.978 -7.142 7.706 1.00 90.56 223 PRO A N 1
ATOM 1700 C CA . PRO A 1 223 ? 0.363 -5.834 7.784 1.00 90.56 223 PRO A CA 1
ATOM 1701 C C . PRO A 1 223 ? 1.071 -4.902 6.803 1.00 90.56 223 PRO A C 1
ATOM 1703 O O . PRO A 1 223 ? 2.298 -4.744 6.828 1.00 90.56 223 PRO A O 1
ATOM 1706 N N . LEU A 1 224 ? 0.271 -4.312 5.923 1.00 91.88 224 LEU A N 1
ATOM 1707 C CA . LEU A 1 224 ? 0.710 -3.418 4.861 1.00 91.88 224 LEU A CA 1
ATOM 1708 C C . LEU A 1 224 ? 0.254 -1.991 5.156 1.00 91.88 224 LEU A C 1
ATOM 1710 O O . LEU A 1 224 ? -0.823 -1.779 5.715 1.00 91.88 224 LEU A O 1
ATOM 1714 N N . THR A 1 225 ? 1.060 -1.020 4.754 1.00 92.50 225 THR A N 1
ATOM 1715 C CA . THR A 1 225 ? 0.691 0.393 4.768 1.00 92.50 225 THR A CA 1
ATOM 1716 C C . THR A 1 225 ? 0.972 1.021 3.415 1.00 92.50 225 THR A C 1
ATOM 1718 O O . THR A 1 225 ? 1.954 0.676 2.764 1.00 92.50 225 THR A O 1
ATOM 1721 N N . ILE A 1 226 ? 0.128 1.953 2.990 1.00 90.75 226 ILE A N 1
ATOM 1722 C CA . ILE A 1 226 ? 0.394 2.796 1.826 1.00 90.75 226 ILE A CA 1
ATOM 1723 C C . ILE A 1 226 ? 1.704 3.559 2.043 1.00 90.75 226 ILE A C 1
ATOM 1725 O O . ILE A 1 226 ? 1.949 4.066 3.140 1.00 90.75 226 ILE A O 1
ATOM 1729 N N . GLU A 1 227 ? 2.532 3.626 0.995 1.00 86.31 227 GLU A N 1
ATOM 1730 C CA . GLU A 1 227 ? 3.766 4.421 0.978 1.00 86.31 227 GLU A CA 1
ATOM 1731 C C . GLU A 1 227 ? 3.489 5.871 1.409 1.00 86.31 227 GLU A C 1
ATOM 1733 O O . GLU A 1 227 ? 2.544 6.520 0.951 1.00 86.31 227 GLU A O 1
ATOM 1738 N N . PHE A 1 228 ? 4.338 6.404 2.284 1.00 83.12 228 PHE A N 1
ATOM 1739 C CA . PHE A 1 228 ? 4.208 7.780 2.761 1.00 83.12 228 PHE A CA 1
ATOM 1740 C C . PHE A 1 228 ? 4.260 8.791 1.597 1.00 83.12 228 PHE A C 1
ATOM 1742 O O . PHE A 1 228 ? 5.048 8.633 0.661 1.00 83.12 228 PHE A O 1
ATOM 1749 N N . GLY A 1 229 ? 3.435 9.844 1.628 1.00 84.19 229 GLY A N 1
ATOM 1750 C CA . GLY A 1 229 ? 3.284 10.768 0.497 1.00 84.19 229 GLY A CA 1
ATOM 1751 C C . GLY A 1 229 ? 2.335 10.278 -0.603 1.00 84.19 229 GLY A C 1
ATOM 1752 O O . GLY A 1 229 ? 2.127 10.991 -1.587 1.00 84.19 229 GLY A O 1
ATOM 1753 N N . ARG A 1 230 ? 1.775 9.063 -0.481 1.00 85.94 230 ARG A N 1
ATOM 1754 C CA . ARG A 1 230 ? 0.804 8.485 -1.433 1.00 85.94 230 ARG A CA 1
ATOM 1755 C C . ARG A 1 230 ? -0.621 8.405 -0.915 1.00 85.94 230 ARG A C 1
ATOM 1757 O O . ARG A 1 230 ? -1.485 7.877 -1.604 1.00 85.94 230 ARG A O 1
ATOM 1764 N N . TYR A 1 231 ? -0.864 8.936 0.272 1.00 89.06 231 TYR A N 1
ATOM 1765 C CA . TYR A 1 231 ? -2.185 8.972 0.882 1.00 89.06 231 TYR A CA 1
ATOM 1766 C C . TYR A 1 231 ? -2.369 10.283 1.640 1.00 89.06 231 TYR A C 1
ATOM 1768 O O . TYR A 1 231 ? -2.691 10.301 2.824 1.00 89.06 231 TYR A O 1
ATOM 1776 N N . GLU A 1 232 ? -2.046 11.386 0.970 1.00 87.62 232 GLU A N 1
ATOM 1777 C CA . GLU A 1 232 ? -2.119 12.723 1.553 1.00 87.62 232 GLU A CA 1
ATOM 1778 C C . GLU A 1 232 ? -3.550 13.265 1.484 1.00 87.62 232 GLU A C 1
ATOM 1780 O O . GLU A 1 232 ? -4.298 12.873 0.584 1.00 87.62 232 GLU A O 1
ATOM 1785 N N . PRO A 1 233 ? -3.948 14.136 2.426 1.00 86.12 233 PRO A N 1
ATOM 1786 C CA . PRO A 1 233 ? -5.194 14.881 2.320 1.00 86.12 233 PRO A CA 1
ATOM 1787 C C . PRO A 1 233 ? -5.214 15.707 1.033 1.00 86.12 233 PRO A C 1
ATOM 1789 O O . PRO A 1 233 ? -4.239 16.399 0.732 1.00 86.12 233 PRO A O 1
ATOM 1792 N N . ASP A 1 234 ? -6.317 15.635 0.302 1.00 80.56 234 ASP A N 1
ATOM 1793 C CA . ASP A 1 234 ? -6.617 16.530 -0.803 1.00 80.56 234 ASP A CA 1
ATOM 1794 C C . ASP A 1 234 ? -6.720 17.980 -0.298 1.00 80.56 234 ASP A C 1
ATOM 1796 O O . ASP A 1 234 ? -7.182 18.236 0.818 1.00 80.56 234 ASP A O 1
ATOM 1800 N N . GLU A 1 235 ? -6.235 18.935 -1.091 1.00 77.00 235 GLU A N 1
ATOM 1801 C CA . GLU A 1 235 ? -6.192 20.343 -0.678 1.00 77.00 235 GLU A CA 1
ATOM 1802 C C . GLU A 1 235 ? -7.583 20.999 -0.654 1.00 77.00 235 GLU A C 1
ATOM 1804 O O . GLU A 1 235 ? -7.781 21.951 0.106 1.00 77.00 235 GLU A O 1
ATOM 1809 N N . ASP A 1 236 ? -8.532 20.501 -1.452 1.00 72.94 236 ASP A N 1
ATOM 1810 C CA . ASP A 1 236 ? -9.853 21.097 -1.630 1.00 72.94 236 ASP A CA 1
ATOM 1811 C C . ASP A 1 236 ? -10.859 20.564 -0.603 1.00 72.94 236 ASP A C 1
ATOM 1813 O O . ASP A 1 236 ? -11.584 21.352 0.013 1.00 72.94 236 ASP A O 1
ATOM 1817 N N . ASP A 1 237 ? -10.904 19.245 -0.389 1.00 70.00 237 ASP A N 1
ATOM 1818 C CA . ASP A 1 237 ? -11.893 18.611 0.498 1.00 70.00 237 ASP A CA 1
ATOM 1819 C C . ASP A 1 237 ? -11.302 17.966 1.764 1.00 70.00 237 ASP A C 1
ATOM 1821 O O . ASP A 1 237 ? -12.040 17.519 2.650 1.00 70.00 237 ASP A O 1
ATOM 1825 N N . GLY A 1 238 ? -9.972 17.944 1.885 1.00 74.44 238 GLY A N 1
ATOM 1826 C CA . GLY A 1 238 ? -9.263 17.345 3.008 1.00 74.44 238 GLY A CA 1
ATOM 1827 C C . GLY A 1 238 ? -9.319 15.819 3.033 1.00 74.44 238 GLY A C 1
ATOM 1828 O O . GLY A 1 238 ? -8.756 15.222 3.941 1.00 74.44 238 GLY A O 1
ATOM 1829 N N . ARG A 1 239 ? -9.969 15.128 2.095 1.00 75.50 239 ARG A N 1
ATOM 1830 C CA . ARG A 1 239 ? -10.038 13.661 2.103 1.00 75.50 239 ARG A CA 1
ATOM 1831 C C . ARG A 1 239 ? -8.698 13.087 1.673 1.00 75.50 239 ARG A C 1
ATOM 1833 O O . ARG A 1 239 ? -8.102 13.531 0.702 1.00 75.50 239 ARG A O 1
ATOM 1840 N N . ARG A 1 240 ? -8.216 12.055 2.369 1.00 84.19 240 ARG A N 1
ATOM 1841 C CA . ARG A 1 240 ? -7.008 11.351 1.919 1.00 84.19 240 ARG A CA 1
ATOM 1842 C C . ARG A 1 240 ? -7.253 10.704 0.561 1.00 84.19 240 ARG A C 1
ATOM 1844 O O . ARG A 1 240 ? -8.134 9.851 0.447 1.00 84.19 240 ARG A O 1
ATOM 1851 N N . GLU A 1 241 ? -6.446 11.076 -0.426 1.00 79.56 241 GLU A N 1
ATOM 1852 C CA . GLU A 1 241 ? -6.505 10.514 -1.769 1.00 79.56 241 GLU A CA 1
ATOM 1853 C C . GLU A 1 241 ? -5.342 9.545 -1.988 1.00 79.56 241 GLU A C 1
ATOM 1855 O O . GLU A 1 241 ? -4.170 9.855 -1.751 1.00 79.56 241 GLU A O 1
ATOM 1860 N N . LEU A 1 242 ? -5.660 8.350 -2.486 1.00 83.25 242 LEU A N 1
ATOM 1861 C CA . LEU A 1 242 ? -4.652 7.396 -2.918 1.00 83.25 242 LEU A CA 1
ATOM 1862 C C . LEU A 1 242 ? -3.965 7.886 -4.200 1.00 83.25 242 LEU A C 1
ATOM 1864 O O . LEU A 1 242 ? -4.501 7.775 -5.307 1.00 83.25 242 LEU A O 1
ATOM 1868 N N . SER A 1 243 ? -2.747 8.405 -4.079 1.00 79.94 243 SER A N 1
ATOM 1869 C CA . SER A 1 243 ? -1.953 8.849 -5.223 1.00 79.94 243 SER A CA 1
ATOM 1870 C C . SER A 1 243 ? -0.998 7.763 -5.712 1.00 79.94 243 SER A C 1
ATOM 1872 O O . SER A 1 243 ? -0.529 6.904 -4.966 1.00 79.94 243 SER A O 1
ATOM 1874 N N . LEU A 1 244 ? -0.701 7.792 -7.010 1.00 80.06 244 LEU A N 1
ATOM 1875 C CA . LEU A 1 244 ? 0.256 6.873 -7.617 1.00 80.06 244 LEU A CA 1
ATOM 1876 C C . LEU A 1 244 ? 1.609 7.548 -7.760 1.00 80.06 244 LEU A C 1
ATOM 1878 O O . LEU A 1 244 ? 1.719 8.688 -8.220 1.00 80.06 244 LEU A O 1
ATOM 1882 N N . GLY A 1 245 ? 2.665 6.806 -7.448 1.00 78.62 245 GLY A N 1
ATOM 1883 C CA . GLY A 1 245 ? 4.011 7.198 -7.825 1.00 78.62 245 GLY A CA 1
ATOM 1884 C C . GLY A 1 245 ? 4.151 7.173 -9.336 1.00 78.62 245 GLY A C 1
ATOM 1885 O O . GLY A 1 245 ? 4.130 6.103 -9.932 1.00 78.62 245 GLY A O 1
ATOM 1886 N N . THR A 1 246 ? 4.303 8.342 -9.955 1.00 79.94 246 THR A N 1
ATOM 1887 C CA . THR A 1 246 ? 4.544 8.447 -11.397 1.00 79.94 246 THR A CA 1
ATOM 1888 C C . THR A 1 246 ? 6.018 8.705 -11.655 1.00 79.94 246 THR A C 1
ATOM 1890 O O . THR A 1 246 ? 6.598 9.643 -11.115 1.00 79.94 246 THR A O 1
ATOM 1893 N N . ASP A 1 247 ? 6.615 7.872 -12.498 1.00 84.12 247 ASP A N 1
ATOM 1894 C CA . ASP A 1 247 ? 7.990 7.996 -12.946 1.00 84.12 247 ASP A CA 1
ATOM 1895 C C . ASP A 1 247 ? 8.047 8.083 -14.459 1.00 84.12 247 ASP A C 1
ATOM 1897 O O . ASP A 1 247 ? 7.570 7.191 -15.159 1.00 84.12 247 ASP A O 1
ATOM 1901 N N . VAL A 1 248 ? 8.720 9.110 -14.964 1.00 90.19 248 VAL A N 1
ATOM 1902 C CA . VAL A 1 248 ? 9.095 9.163 -16.375 1.00 90.19 248 VAL A CA 1
ATOM 1903 C C . VAL A 1 248 ? 10.511 8.619 -16.504 1.00 90.19 248 VAL A C 1
ATOM 1905 O O . VAL A 1 248 ? 11.417 9.010 -15.760 1.00 90.19 248 VAL A O 1
ATOM 1908 N N . MET A 1 249 ? 10.701 7.676 -17.421 1.00 94.12 249 MET A N 1
ATOM 1909 C CA . MET A 1 249 ? 11.980 7.014 -17.649 1.00 94.12 249 MET A CA 1
ATOM 1910 C C . MET A 1 249 ? 12.315 7.028 -19.134 1.00 94.12 249 MET A C 1
ATOM 1912 O O . MET A 1 249 ? 11.458 6.702 -19.949 1.00 94.12 249 MET A O 1
ATOM 1916 N N . ASP A 1 250 ? 13.564 7.353 -19.451 1.00 95.38 250 ASP A N 1
ATOM 1917 C CA . ASP A 1 250 ? 14.158 7.107 -20.762 1.00 95.38 250 ASP A CA 1
ATOM 1918 C C . ASP A 1 250 ? 15.111 5.925 -20.625 1.00 95.38 250 ASP A C 1
ATOM 1920 O O . ASP A 1 250 ? 16.138 6.027 -19.949 1.00 95.38 250 ASP A O 1
ATOM 1924 N N . ASP A 1 251 ? 14.753 4.799 -21.228 1.00 95.75 251 ASP A N 1
ATOM 1925 C CA . ASP A 1 251 ? 15.568 3.594 -21.276 1.00 95.75 251 ASP A CA 1
ATOM 1926 C C . ASP A 1 251 ? 16.230 3.467 -22.649 1.00 95.75 251 ASP A C 1
ATOM 1928 O O . ASP A 1 251 ? 15.564 3.516 -23.681 1.00 95.75 251 ASP A O 1
ATOM 1932 N N . THR A 1 252 ? 17.536 3.225 -22.660 1.00 97.19 252 THR A N 1
ATOM 1933 C CA . THR A 1 252 ? 18.254 2.723 -23.832 1.00 97.19 252 THR A CA 1
ATOM 1934 C C . THR A 1 252 ? 18.654 1.281 -23.555 1.00 97.19 252 THR A C 1
ATOM 1936 O O . THR A 1 252 ? 19.359 1.009 -22.582 1.00 97.19 252 THR A O 1
ATOM 1939 N N . TYR A 1 253 ? 18.192 0.357 -24.391 1.00 96.38 253 TYR A N 1
ATOM 1940 C CA . TYR A 1 253 ? 18.544 -1.059 -24.329 1.00 96.38 253 TYR A CA 1
ATOM 1941 C C . TYR A 1 253 ? 19.760 -1.331 -25.205 1.00 96.38 253 TYR A C 1
ATOM 1943 O O . TYR A 1 253 ? 19.823 -0.858 -26.340 1.00 96.38 253 TYR A O 1
ATOM 1951 N N . TYR A 1 254 ? 20.704 -2.101 -24.672 1.00 97.12 254 TYR A N 1
ATOM 1952 C CA . TYR A 1 254 ? 21.974 -2.412 -25.318 1.00 97.12 254 TYR A CA 1
ATOM 1953 C C . TYR A 1 254 ? 22.079 -3.904 -25.586 1.00 97.12 254 TYR A C 1
ATOM 1955 O O . TYR A 1 254 ? 21.665 -4.717 -24.760 1.00 97.12 254 TYR A O 1
ATOM 1963 N N . ASP A 1 255 ? 22.676 -4.250 -26.719 1.00 94.81 255 ASP A N 1
ATOM 1964 C CA . ASP A 1 255 ? 22.982 -5.631 -27.086 1.00 94.81 255 ASP A CA 1
ATOM 1965 C C . ASP A 1 255 ? 24.220 -5.676 -27.992 1.00 94.81 255 ASP A C 1
ATOM 1967 O O . ASP A 1 255 ? 24.676 -4.640 -28.494 1.00 94.81 255 ASP A O 1
ATOM 1971 N N . SER A 1 256 ? 24.755 -6.873 -28.225 1.00 90.00 256 SER A N 1
ATOM 1972 C CA . SER A 1 256 ? 25.738 -7.101 -29.276 1.00 90.00 256 SER A CA 1
ATOM 1973 C C . SER A 1 256 ? 25.106 -6.906 -30.653 1.00 90.00 256 SER A C 1
ATOM 1975 O O . SER A 1 256 ? 23.888 -6.796 -30.819 1.00 90.00 256 SER A O 1
ATOM 1977 N N . PHE A 1 257 ? 25.940 -6.835 -31.684 1.00 81.25 257 PHE A N 1
ATOM 1978 C CA . PHE A 1 257 ? 25.479 -6.731 -33.066 1.00 81.25 257 PHE A CA 1
ATOM 1979 C C . PHE A 1 257 ? 24.451 -7.816 -33.449 1.00 81.25 257 PHE A C 1
ATOM 1981 O O . PHE A 1 257 ? 23.457 -7.518 -34.112 1.00 81.25 257 PHE A O 1
ATOM 1988 N N . ASP A 1 258 ? 24.702 -9.041 -32.992 1.00 78.25 258 ASP A N 1
ATOM 1989 C CA . ASP A 1 258 ? 23.974 -10.283 -33.254 1.00 78.25 258 ASP A CA 1
ATOM 1990 C C . ASP A 1 258 ? 22.969 -10.661 -32.147 1.00 78.25 258 ASP A C 1
ATOM 1992 O O . ASP A 1 258 ? 22.533 -11.806 -32.085 1.00 78.25 258 ASP A O 1
ATOM 1996 N N . TYR A 1 259 ? 22.586 -9.711 -31.285 1.00 87.75 259 TYR A N 1
ATOM 1997 C CA . TYR A 1 259 ? 21.590 -9.903 -30.220 1.00 87.75 259 TYR A CA 1
ATOM 1998 C C . TYR A 1 259 ? 21.905 -11.061 -29.252 1.00 87.75 259 TYR A C 1
ATOM 2000 O O . TYR A 1 259 ? 21.013 -11.803 -28.822 1.00 87.75 259 TYR A O 1
ATOM 2008 N N . ARG A 1 260 ? 23.185 -11.247 -28.901 1.00 88.56 260 ARG A N 1
ATOM 2009 C CA . ARG A 1 260 ? 23.627 -12.329 -28.004 1.00 88.56 260 ARG A CA 1
ATOM 2010 C C . ARG A 1 260 ? 22.999 -12.232 -26.628 1.00 88.56 260 ARG A C 1
ATOM 2012 O O . ARG A 1 260 ? 22.690 -13.271 -26.052 1.00 88.56 260 ARG A O 1
ATOM 2019 N N . LEU A 1 261 ? 22.816 -11.024 -26.090 1.00 91.56 261 LEU A N 1
ATOM 2020 C CA . LEU A 1 261 ? 22.239 -10.861 -24.758 1.00 91.56 261 LEU A CA 1
ATOM 2021 C C . LEU A 1 261 ? 20.792 -11.344 -24.786 1.00 91.56 261 LEU A C 1
ATOM 2023 O O . LEU A 1 261 ? 20.432 -12.206 -23.985 1.00 91.56 261 LEU A O 1
ATOM 2027 N N . LEU A 1 262 ? 19.996 -10.864 -25.744 1.00 88.44 262 LEU A N 1
ATOM 2028 C CA . LEU A 1 262 ? 18.610 -11.292 -25.905 1.00 88.44 262 LEU A CA 1
ATOM 2029 C C . LEU A 1 262 ? 18.497 -12.805 -26.145 1.00 88.44 262 LEU A C 1
ATOM 2031 O O . LEU A 1 262 ? 17.672 -13.463 -25.508 1.00 88.44 262 LEU A O 1
ATOM 2035 N N . GLY A 1 263 ? 19.350 -13.372 -27.005 1.00 85.94 263 GLY A N 1
ATOM 2036 C CA . GLY A 1 263 ? 19.416 -14.817 -27.254 1.00 85.94 263 GLY A CA 1
ATOM 2037 C C . GLY A 1 263 ? 19.731 -15.632 -25.993 1.00 85.94 263 GLY A C 1
ATOM 2038 O O . GLY A 1 263 ? 19.156 -16.700 -25.782 1.00 85.94 263 GLY A O 1
ATOM 2039 N N . ALA A 1 264 ? 20.564 -15.081 -25.110 1.00 87.00 264 ALA A N 1
ATOM 2040 C CA . ALA A 1 264 ? 20.886 -15.620 -23.790 1.00 87.00 264 ALA A CA 1
ATOM 2041 C C . ALA A 1 264 ? 19.859 -15.255 -22.695 1.00 87.00 264 ALA A C 1
ATOM 2043 O O . ALA A 1 264 ? 20.087 -15.509 -21.514 1.00 87.00 264 ALA A O 1
ATOM 2044 N N . LYS A 1 265 ? 18.710 -14.659 -23.054 1.00 88.12 265 LYS A N 1
ATOM 2045 C CA . LYS A 1 265 ? 17.665 -14.191 -22.117 1.00 88.12 265 LYS A CA 1
ATOM 2046 C C . LYS A 1 265 ? 18.176 -13.179 -21.087 1.00 88.12 265 LYS A C 1
ATOM 2048 O O . LYS A 1 265 ? 17.673 -13.107 -19.959 1.00 88.12 265 LYS A O 1
ATOM 2053 N N . ASN A 1 266 ? 19.165 -12.395 -21.489 1.00 90.06 266 ASN A N 1
ATOM 2054 C CA . ASN A 1 266 ? 19.745 -11.308 -20.727 1.00 90.06 266 ASN A CA 1
ATOM 2055 C C . ASN A 1 266 ? 19.320 -9.972 -21.335 1.00 90.06 266 ASN A C 1
ATOM 2057 O O . ASN A 1 266 ? 19.069 -9.851 -22.531 1.00 90.06 266 ASN A O 1
ATOM 2061 N N . LEU A 1 267 ? 19.233 -8.949 -20.497 1.00 93.19 267 LEU A N 1
ATOM 2062 C CA . LEU A 1 267 ? 18.860 -7.606 -20.908 1.00 93.19 267 LEU A CA 1
ATOM 2063 C C . LEU A 1 267 ? 19.768 -6.608 -20.213 1.00 93.19 267 LEU A C 1
ATOM 2065 O O . LEU A 1 267 ? 19.907 -6.673 -18.995 1.00 93.19 267 LEU A O 1
ATOM 2069 N N . LEU A 1 268 ? 20.336 -5.669 -20.963 1.00 96.56 268 LEU A N 1
ATOM 2070 C CA . LEU A 1 268 ? 21.134 -4.570 -20.434 1.00 96.56 268 LEU A CA 1
ATOM 2071 C C . LEU A 1 268 ? 20.496 -3.244 -20.831 1.00 96.56 268 LEU A C 1
ATOM 2073 O O . LEU A 1 268 ? 20.124 -3.048 -21.988 1.00 96.56 268 LEU A O 1
ATOM 2077 N N . ARG A 1 269 ? 20.382 -2.319 -19.878 1.00 96.75 269 ARG A N 1
ATOM 2078 C CA . ARG A 1 269 ? 19.886 -0.971 -20.155 1.00 96.75 269 ARG A CA 1
ATOM 2079 C C . ARG A 1 269 ? 20.597 0.105 -19.355 1.00 96.75 269 ARG A C 1
ATOM 2081 O O . ARG A 1 269 ? 20.935 -0.098 -18.188 1.00 96.75 269 ARG A O 1
ATOM 2088 N N . GLY A 1 270 ? 20.732 1.264 -19.983 1.00 97.62 270 GLY A N 1
ATOM 2089 C CA . GLY A 1 270 ? 20.974 2.545 -19.331 1.00 97.62 270 GLY A CA 1
ATOM 2090 C C . GLY A 1 270 ? 19.647 3.290 -19.207 1.00 97.62 270 GLY A C 1
ATOM 2091 O O . GLY A 1 270 ? 18.846 3.273 -20.137 1.00 97.62 270 GLY A O 1
ATOM 2092 N N . ARG A 1 271 ? 19.402 3.918 -18.061 1.00 96.94 271 ARG A N 1
ATOM 2093 C CA . ARG A 1 271 ? 18.147 4.582 -17.715 1.00 96.94 271 ARG A CA 1
ATOM 2094 C C . ARG A 1 271 ? 18.394 5.986 -17.192 1.00 96.94 271 ARG A C 1
ATOM 2096 O O . ARG A 1 271 ? 19.167 6.166 -16.250 1.00 96.94 271 ARG A O 1
ATOM 2103 N N . VAL A 1 272 ? 17.622 6.937 -17.699 1.00 97.12 272 VAL A N 1
ATOM 2104 C CA . VAL A 1 272 ? 17.437 8.266 -17.111 1.00 97.12 272 VAL A CA 1
ATOM 2105 C C . VAL A 1 272 ? 16.055 8.306 -16.470 1.00 97.12 272 VAL A C 1
ATOM 2107 O O . VAL A 1 272 ? 15.051 8.134 -17.153 1.00 97.12 272 VAL A O 1
ATOM 2110 N N . ARG A 1 273 ? 15.981 8.510 -15.154 1.00 94.94 273 ARG A N 1
ATOM 2111 C CA . ARG A 1 273 ? 14.718 8.707 -14.431 1.00 94.94 273 ARG A CA 1
ATOM 2112 C C . ARG A 1 273 ? 14.537 10.182 -14.121 1.00 94.94 273 ARG A C 1
ATOM 2114 O O . ARG A 1 273 ? 15.440 10.819 -13.578 1.00 94.94 273 ARG A O 1
ATOM 2121 N N . TRP A 1 274 ? 13.352 10.687 -14.405 1.00 93.81 274 TRP A N 1
ATOM 2122 C CA . TRP A 1 274 ? 12.996 12.089 -14.280 1.00 93.81 274 TRP A CA 1
ATOM 2123 C C . TRP A 1 274 ? 12.052 12.304 -13.096 1.00 93.81 274 TRP A C 1
ATOM 2125 O O . TRP A 1 274 ? 11.171 11.479 -12.863 1.00 93.81 274 TRP A O 1
ATOM 2135 N N . ASP A 1 275 ? 12.227 13.406 -12.365 1.00 86.00 275 ASP A N 1
ATOM 2136 C CA . ASP A 1 275 ? 11.202 13.895 -11.427 1.00 86.00 275 ASP A CA 1
ATOM 2137 C C . ASP A 1 275 ? 10.135 14.711 -12.171 1.00 86.00 275 ASP A C 1
ATOM 2139 O O . ASP A 1 275 ? 8.970 14.722 -11.787 1.00 86.00 275 ASP A O 1
ATOM 2143 N N . ASN A 1 276 ? 10.532 15.396 -13.247 1.00 84.44 276 ASN A N 1
ATOM 2144 C CA . ASN A 1 276 ? 9.659 16.155 -14.140 1.00 84.44 276 ASN A CA 1
ATOM 2145 C C . ASN A 1 276 ? 10.344 16.355 -15.506 1.00 84.44 276 ASN A C 1
ATOM 2147 O O . ASN A 1 276 ? 11.448 15.864 -15.727 1.00 84.44 276 ASN A O 1
ATOM 2151 N N . ALA A 1 277 ? 9.707 17.096 -16.418 1.00 82.00 277 ALA A N 1
ATOM 2152 C CA . ALA A 1 277 ? 10.195 17.302 -17.785 1.00 82.00 277 ALA A CA 1
ATOM 2153 C C . ALA A 1 277 ? 11.611 17.913 -17.893 1.00 82.00 277 ALA A C 1
ATOM 2155 O O . ALA A 1 277 ? 12.243 17.782 -18.940 1.00 82.00 277 ALA A O 1
ATOM 2156 N N . GLU A 1 278 ? 12.111 18.565 -16.839 1.00 87.75 278 GLU A N 1
ATOM 2157 C CA . GLU A 1 278 ? 13.383 19.300 -16.850 1.00 87.75 278 GLU A CA 1
ATOM 2158 C C . GLU A 1 278 ? 14.416 18.745 -15.855 1.00 87.75 278 GLU A C 1
ATOM 2160 O O . GLU A 1 278 ? 15.614 18.976 -16.016 1.00 87.75 278 GLU A O 1
ATOM 2165 N N . SER A 1 279 ? 13.982 17.990 -14.841 1.00 92.81 279 SER A N 1
ATOM 2166 C CA . SER A 1 279 ? 14.832 17.521 -13.745 1.00 92.81 279 SER A CA 1
ATOM 2167 C C . SER A 1 279 ? 15.048 16.012 -13.783 1.00 92.81 279 SER A C 1
ATOM 2169 O O . SER A 1 279 ? 14.117 15.220 -13.604 1.00 92.81 279 SER A O 1
ATOM 2171 N N . VAL A 1 280 ? 16.307 15.607 -13.958 1.00 95.12 280 VAL A N 1
ATOM 2172 C CA . VAL A 1 280 ? 16.732 14.210 -13.820 1.00 95.12 280 VAL A CA 1
ATOM 2173 C C . VAL A 1 280 ? 16.901 13.886 -12.341 1.00 95.12 280 VAL A C 1
ATOM 2175 O O . VAL A 1 280 ? 17.765 14.449 -11.668 1.00 95.12 280 VAL A O 1
ATOM 2178 N N . ARG A 1 281 ? 16.118 12.921 -11.861 1.00 93.62 281 ARG A N 1
ATOM 2179 C CA . ARG A 1 281 ? 16.224 12.380 -10.506 1.00 93.62 281 ARG A CA 1
ATOM 2180 C C . ARG A 1 281 ? 17.448 11.493 -10.358 1.00 93.62 281 ARG A C 1
ATOM 2182 O O . ARG A 1 281 ? 18.171 11.598 -9.375 1.00 93.62 281 ARG A O 1
ATOM 2189 N N . ARG A 1 282 ? 17.636 10.565 -11.303 1.00 94.44 282 ARG A N 1
ATOM 2190 C CA . ARG A 1 282 ? 18.574 9.446 -11.162 1.00 94.44 282 ARG A CA 1
ATOM 2191 C C . ARG A 1 282 ? 19.008 8.881 -12.508 1.00 94.44 282 ARG A C 1
ATOM 2193 O O . ARG A 1 282 ? 18.186 8.750 -13.413 1.00 94.44 282 ARG A O 1
ATOM 2200 N N . LEU A 1 283 ? 20.255 8.427 -12.578 1.00 95.62 283 LEU A N 1
ATOM 2201 C CA . LEU A 1 283 ? 20.777 7.578 -13.648 1.00 95.62 283 LEU A CA 1
ATOM 2202 C C . LEU A 1 283 ? 20.978 6.150 -13.135 1.00 95.62 283 LEU A C 1
ATOM 2204 O O . LEU A 1 283 ? 21.352 5.943 -11.977 1.00 95.62 283 LEU A O 1
ATOM 2208 N N . LEU A 1 284 ? 20.712 5.160 -13.982 1.00 94.75 284 LEU A N 1
ATOM 2209 C CA . LEU A 1 284 ? 20.842 3.745 -13.640 1.00 94.75 284 LEU A CA 1
ATOM 2210 C C . LEU A 1 284 ? 21.387 2.950 -14.826 1.00 94.75 284 LEU A C 1
ATOM 2212 O O . LEU A 1 284 ? 20.951 3.146 -15.952 1.00 94.75 284 LEU A O 1
ATOM 2216 N N . ILE A 1 285 ? 22.296 2.017 -14.559 1.00 95.94 285 ILE A N 1
ATOM 2217 C CA . ILE A 1 285 ? 22.702 0.976 -15.508 1.00 95.94 285 ILE A CA 1
ATOM 2218 C C . ILE A 1 285 ? 22.339 -0.358 -14.867 1.00 95.94 285 ILE A C 1
ATOM 2220 O O . ILE A 1 285 ? 22.743 -0.624 -13.735 1.00 95.94 285 ILE A O 1
ATOM 2224 N N . ALA A 1 286 ? 21.536 -1.171 -15.550 1.00 94.31 286 ALA A N 1
ATOM 2225 C CA . ALA A 1 286 ? 21.042 -2.427 -14.998 1.00 94.31 286 ALA A CA 1
ATOM 2226 C C . ALA A 1 286 ? 21.055 -3.561 -16.010 1.00 94.31 286 ALA A C 1
ATOM 2228 O O . ALA A 1 286 ? 20.667 -3.379 -17.166 1.00 94.31 286 ALA A O 1
ATOM 2229 N N . ALA A 1 287 ? 21.408 -4.741 -15.511 1.00 93.62 287 ALA A N 1
ATOM 2230 C CA . ALA A 1 287 ? 21.264 -6.004 -16.203 1.00 93.62 287 ALA A CA 1
ATOM 2231 C C . ALA A 1 287 ? 20.149 -6.832 -15.545 1.00 93.62 287 ALA A C 1
ATOM 2233 O O . ALA A 1 287 ? 20.039 -6.884 -14.316 1.00 93.62 287 ALA A O 1
ATOM 2234 N N . LYS A 1 288 ? 19.307 -7.465 -16.363 1.00 91.69 288 LYS A N 1
ATOM 2235 C CA . LYS A 1 288 ? 18.357 -8.500 -15.942 1.00 91.69 288 LYS A CA 1
ATOM 2236 C C . LYS A 1 288 ? 18.749 -9.818 -16.600 1.00 91.69 288 LYS A C 1
ATOM 2238 O O . LYS A 1 288 ? 18.995 -9.845 -17.801 1.00 91.69 288 LYS A O 1
ATOM 2243 N N . PHE A 1 289 ? 18.759 -10.893 -15.824 1.00 88.50 289 PHE A N 1
ATOM 2244 C CA . PHE A 1 289 ? 19.136 -12.232 -16.273 1.00 88.50 289 PHE A CA 1
ATOM 2245 C C . PHE A 1 289 ? 17.940 -13.175 -16.181 1.00 88.50 289 PHE A C 1
ATOM 2247 O O . PHE A 1 289 ? 17.183 -13.119 -15.205 1.00 88.50 289 PHE A O 1
ATOM 2254 N N . ASN A 1 290 ? 17.807 -14.067 -17.165 1.00 83.38 290 ASN A N 1
ATOM 2255 C CA . ASN A 1 290 ? 16.730 -15.055 -17.266 1.00 83.38 290 ASN A CA 1
ATOM 2256 C C . ASN A 1 290 ? 15.318 -14.444 -17.262 1.00 83.38 290 ASN A C 1
ATOM 2258 O O . ASN A 1 290 ? 14.411 -15.005 -16.659 1.00 83.38 290 ASN A O 1
ATOM 2262 N N . SER A 1 291 ? 15.105 -13.316 -17.942 1.00 71.75 291 SER A N 1
ATOM 2263 C CA . SER A 1 291 ? 13.876 -12.497 -17.881 1.00 71.75 291 SER A CA 1
ATOM 2264 C C . SER A 1 291 ? 12.592 -13.120 -18.476 1.00 71.75 291 SER A C 1
ATOM 2266 O O . SER A 1 291 ? 11.663 -12.392 -18.823 1.00 71.75 291 SER A O 1
ATOM 2268 N N . GLY A 1 292 ? 12.504 -14.447 -18.579 1.00 71.56 292 GLY A N 1
ATOM 2269 C CA . GLY A 1 292 ? 11.339 -15.154 -19.106 1.00 71.56 292 GLY A CA 1
ATOM 2270 C C . GLY A 1 292 ? 10.126 -15.117 -18.172 1.00 71.56 292 GLY A C 1
ATOM 2271 O O . GLY A 1 292 ? 10.265 -15.125 -16.948 1.00 71.56 292 GLY A O 1
ATOM 2272 N N . VAL A 1 293 ? 8.939 -15.111 -18.779 1.00 73.81 293 VAL A N 1
ATOM 2273 C CA . VAL A 1 293 ? 7.653 -15.369 -18.121 1.00 73.81 293 VAL A CA 1
ATOM 2274 C C . VAL A 1 293 ? 7.347 -16.857 -18.291 1.00 73.81 293 VAL A C 1
ATOM 2276 O O . VAL A 1 293 ? 7.440 -17.370 -19.406 1.00 73.81 293 VAL A O 1
ATOM 2279 N N . ASP A 1 294 ? 7.057 -17.564 -17.201 1.00 76.44 294 ASP A N 1
ATOM 2280 C CA . ASP A 1 294 ? 6.679 -18.978 -17.259 1.00 76.44 294 ASP A CA 1
ATOM 2281 C C . ASP A 1 294 ? 5.208 -19.178 -17.672 1.00 76.44 294 ASP A C 1
ATOM 2283 O O . ASP A 1 294 ? 4.443 -18.221 -17.801 1.00 76.44 294 ASP A O 1
ATOM 2287 N N . ASP A 1 295 ? 4.798 -20.436 -17.867 1.00 77.81 295 ASP A N 1
ATOM 2288 C CA . ASP A 1 295 ? 3.431 -20.798 -18.281 1.00 77.81 295 ASP A CA 1
ATOM 2289 C C . ASP A 1 295 ? 2.340 -20.331 -17.293 1.00 77.81 295 ASP A C 1
ATOM 2291 O O . ASP A 1 295 ? 1.157 -20.335 -17.631 1.00 77.81 295 ASP A O 1
ATOM 2295 N N . ASN A 1 296 ? 2.716 -19.922 -16.076 1.00 74.56 296 ASN A N 1
ATOM 2296 C CA . ASN A 1 296 ? 1.804 -19.390 -15.064 1.00 74.56 296 ASN A CA 1
ATOM 2297 C C . ASN A 1 296 ? 1.781 -17.853 -15.036 1.00 74.56 296 ASN A C 1
ATOM 2299 O O . ASN A 1 296 ? 1.169 -17.275 -14.138 1.00 74.56 296 ASN A O 1
ATOM 2303 N N . GLY A 1 297 ? 2.462 -17.178 -15.968 1.00 74.56 297 GLY A N 1
ATOM 2304 C CA . GLY A 1 297 ? 2.582 -15.720 -15.968 1.00 74.56 297 GLY A CA 1
ATOM 2305 C C . GLY A 1 297 ? 3.599 -15.186 -14.953 1.00 74.56 297 GLY A C 1
ATOM 2306 O O . GLY A 1 297 ? 3.616 -13.985 -14.678 1.00 74.56 297 GLY A O 1
ATOM 2307 N N . ILE A 1 298 ? 4.448 -16.041 -14.367 1.00 76.81 298 ILE A N 1
ATOM 2308 C CA . ILE A 1 298 ? 5.442 -15.614 -13.379 1.00 76.81 298 ILE A CA 1
ATOM 2309 C C . ILE A 1 298 ? 6.765 -15.321 -14.070 1.00 76.81 298 ILE A C 1
ATOM 2311 O O . ILE A 1 298 ? 7.393 -16.185 -14.682 1.00 76.81 298 ILE A O 1
ATOM 2315 N N . LYS A 1 299 ? 7.230 -14.089 -13.907 1.00 80.00 299 LYS A N 1
ATOM 2316 C CA . LYS A 1 299 ? 8.545 -13.641 -14.334 1.00 80.00 299 LYS A CA 1
ATOM 2317 C C . LYS A 1 299 ? 9.520 -13.739 -13.172 1.00 80.00 299 LYS A C 1
ATOM 2319 O O . LYS A 1 299 ? 9.279 -13.214 -12.084 1.00 80.00 299 LYS A O 1
ATOM 2324 N N . ARG A 1 300 ? 10.646 -14.409 -13.411 1.00 80.06 300 ARG A N 1
ATOM 2325 C CA . ARG A 1 300 ? 11.741 -14.531 -12.441 1.00 80.06 300 ARG A CA 1
ATOM 2326 C C . ARG A 1 300 ? 12.991 -13.944 -13.054 1.00 80.06 300 ARG A C 1
ATOM 2328 O O . ARG A 1 300 ? 13.573 -14.565 -13.932 1.00 80.06 300 ARG A O 1
ATOM 2335 N N . ALA A 1 301 ? 13.406 -12.768 -12.600 1.00 80.50 301 ALA A N 1
ATOM 2336 C CA . ALA A 1 301 ? 14.600 -12.131 -13.135 1.00 80.50 301 ALA A CA 1
ATOM 2337 C C . ALA A 1 301 ? 15.575 -11.825 -12.001 1.00 80.50 301 ALA A C 1
ATOM 2339 O O . ALA A 1 301 ? 15.235 -11.113 -11.055 1.00 80.50 301 ALA A O 1
ATOM 2340 N N . ALA A 1 302 ? 16.801 -12.334 -12.113 1.00 84.06 302 ALA A N 1
ATOM 2341 C CA . ALA A 1 302 ? 17.885 -11.788 -11.309 1.00 84.06 302 ALA A CA 1
ATOM 2342 C C . ALA A 1 302 ? 18.218 -10.410 -11.877 1.00 84.06 302 ALA A C 1
ATOM 2344 O O . ALA A 1 302 ? 18.323 -10.251 -13.096 1.00 84.06 302 ALA A O 1
ATOM 2345 N N . LYS A 1 303 ? 18.350 -9.413 -11.012 1.00 87.31 303 LYS A N 1
ATOM 2346 C CA . LYS A 1 303 ? 18.667 -8.050 -11.419 1.00 87.31 303 LYS A CA 1
ATOM 2347 C C . LYS A 1 303 ? 19.879 -7.566 -10.655 1.00 87.31 303 LYS A C 1
ATOM 2349 O O . LYS A 1 303 ? 19.937 -7.718 -9.439 1.00 87.31 303 LYS A O 1
ATOM 2354 N N . ILE A 1 304 ? 20.783 -6.940 -11.395 1.00 88.56 304 ILE A N 1
ATOM 2355 C CA . ILE A 1 304 ? 21.929 -6.218 -10.857 1.00 88.56 304 ILE A CA 1
ATOM 2356 C C . ILE A 1 304 ? 21.864 -4.807 -11.425 1.00 88.56 304 ILE A C 1
ATOM 2358 O O . ILE A 1 304 ? 21.713 -4.626 -12.637 1.00 88.56 304 ILE A O 1
ATOM 2362 N N . ASP A 1 305 ? 21.940 -3.801 -10.558 1.00 90.50 305 ASP A N 1
ATOM 2363 C CA . ASP A 1 305 ? 21.952 -2.395 -10.960 1.00 90.50 305 ASP A CA 1
ATOM 2364 C C . ASP A 1 305 ? 23.033 -1.582 -10.238 1.00 90.50 305 ASP A C 1
ATOM 2366 O O . ASP A 1 305 ? 23.370 -1.862 -9.090 1.00 90.50 305 ASP A O 1
ATOM 2370 N N . VAL A 1 306 ? 23.571 -0.575 -10.933 1.00 90.81 306 VAL A N 1
ATOM 2371 C CA . VAL A 1 306 ? 24.333 0.542 -10.354 1.00 90.81 306 VAL A CA 1
ATOM 2372 C C . VAL A 1 306 ? 23.607 1.845 -10.667 1.00 90.81 306 VAL A C 1
ATOM 2374 O O . VAL A 1 306 ? 22.974 1.985 -11.717 1.00 90.81 306 VAL A O 1
ATOM 2377 N N . ARG A 1 307 ? 23.683 2.819 -9.756 1.00 91.50 307 ARG A N 1
ATOM 2378 C CA . ARG A 1 307 ? 22.960 4.093 -9.880 1.00 91.50 307 ARG A CA 1
ATOM 2379 C C . ARG A 1 307 ? 23.689 5.275 -9.249 1.00 91.50 307 ARG A C 1
ATOM 2381 O O . ARG A 1 307 ? 24.443 5.092 -8.293 1.00 91.50 307 ARG A O 1
ATOM 2388 N N . THR A 1 308 ? 23.389 6.472 -9.749 1.00 92.12 308 THR A N 1
ATOM 2389 C CA . THR A 1 308 ? 23.768 7.769 -9.166 1.00 92.12 308 THR A CA 1
ATOM 2390 C C . THR A 1 308 ? 22.581 8.733 -9.208 1.00 92.12 308 THR A C 1
ATOM 2392 O O . THR A 1 308 ? 21.717 8.612 -10.077 1.00 92.12 308 THR A O 1
ATOM 2395 N N . GLU A 1 309 ? 22.508 9.664 -8.259 1.00 92.81 309 GLU A N 1
ATOM 2396 C CA . GLU A 1 309 ? 21.437 10.667 -8.203 1.00 92.81 309 GLU A CA 1
ATOM 2397 C C . GLU A 1 309 ? 21.803 11.907 -9.040 1.00 92.81 309 GLU A C 1
ATOM 2399 O O . GLU A 1 309 ? 22.973 12.270 -9.171 1.00 92.81 309 GLU A O 1
ATOM 2404 N N . GLY A 1 310 ? 20.789 12.581 -9.582 1.00 92.19 310 GLY A N 1
ATOM 2405 C CA . GLY A 1 310 ? 20.931 13.759 -10.436 1.00 92.19 310 GLY A CA 1
ATOM 2406 C C . GLY A 1 310 ? 21.276 13.454 -11.899 1.00 92.19 310 GLY A C 1
ATOM 2407 O O . GLY A 1 310 ? 21.463 12.308 -12.303 1.00 92.19 310 GLY A O 1
ATOM 2408 N N . GLY A 1 311 ? 21.342 14.516 -12.710 1.00 91.38 311 GLY A N 1
ATOM 2409 C CA . GLY A 1 311 ? 21.552 14.446 -14.164 1.00 91.38 311 GLY A CA 1
ATOM 2410 C C . GLY A 1 311 ? 22.975 14.707 -14.658 1.00 91.38 311 GLY A C 1
ATOM 2411 O O . GLY A 1 311 ? 23.173 14.753 -15.866 1.00 91.38 311 GLY A O 1
ATOM 2412 N N . THR A 1 312 ? 23.956 14.889 -13.768 1.00 94.19 312 THR A N 1
ATOM 2413 C CA . THR A 1 312 ? 25.315 15.350 -14.122 1.00 94.19 312 THR A CA 1
ATOM 2414 C C . THR A 1 312 ? 25.997 14.502 -15.199 1.00 94.19 312 THR A C 1
ATOM 2416 O O . THR A 1 312 ? 26.683 15.054 -16.047 1.00 94.19 312 THR A O 1
ATOM 2419 N N . HIS A 1 313 ? 25.792 13.182 -15.178 1.00 93.31 313 HIS A N 1
ATOM 2420 C CA . HIS A 1 313 ? 26.432 12.228 -16.097 1.00 93.31 313 HIS A CA 1
ATOM 2421 C C . HIS A 1 313 ? 25.488 11.725 -17.193 1.00 93.31 313 HIS A C 1
ATOM 2423 O O . HIS A 1 313 ? 25.725 10.680 -17.793 1.00 93.31 313 HIS A O 1
ATOM 2429 N N . LYS A 1 314 ? 24.364 12.415 -17.423 1.00 95.56 314 LYS A N 1
ATOM 2430 C CA . LYS A 1 314 ? 23.347 11.944 -18.366 1.00 95.56 314 LYS A CA 1
ATOM 2431 C C . LYS A 1 314 ? 23.922 11.798 -19.776 1.00 95.56 314 LYS A C 1
ATOM 2433 O O . LYS A 1 314 ? 23.646 10.799 -20.434 1.00 95.56 314 LYS A O 1
ATOM 2438 N N . ASP A 1 315 ? 24.706 12.779 -20.209 1.00 95.56 315 ASP A N 1
ATOM 2439 C CA . ASP A 1 315 ? 25.254 12.827 -21.567 1.00 95.56 315 ASP A CA 1
ATOM 2440 C C . ASP A 1 315 ? 26.365 11.782 -21.786 1.00 95.56 315 ASP A C 1
ATOM 2442 O O . ASP A 1 315 ? 26.622 11.387 -22.921 1.00 95.56 315 ASP A O 1
ATOM 2446 N N . ASP A 1 316 ? 26.964 11.275 -20.703 1.00 95.19 316 ASP A N 1
ATOM 2447 C CA . ASP A 1 316 ? 28.005 10.242 -20.739 1.00 95.19 316 ASP A CA 1
ATOM 2448 C C . ASP A 1 316 ? 27.432 8.813 -20.709 1.00 95.19 316 ASP A C 1
ATOM 2450 O O . ASP A 1 316 ? 28.144 7.861 -21.023 1.00 95.19 316 ASP A O 1
ATOM 2454 N N . LEU A 1 317 ? 26.146 8.642 -20.368 1.00 95.75 317 LEU A N 1
ATOM 2455 C CA . LEU A 1 317 ? 25.547 7.345 -20.027 1.00 95.75 317 LEU A CA 1
ATOM 2456 C C . LEU A 1 317 ? 25.696 6.278 -21.126 1.00 95.75 317 LEU A C 1
ATOM 2458 O O . LEU A 1 317 ? 25.945 5.116 -20.811 1.00 95.75 317 LEU A O 1
ATOM 2462 N N . ASP A 1 318 ? 25.551 6.649 -22.401 1.00 95.75 318 ASP A N 1
ATOM 2463 C CA . ASP A 1 318 ? 25.742 5.714 -23.524 1.00 95.75 318 ASP A CA 1
ATOM 2464 C C . ASP A 1 318 ? 27.193 5.236 -23.616 1.00 95.75 318 ASP A C 1
ATOM 2466 O O . ASP A 1 318 ? 27.471 4.037 -23.664 1.00 95.75 318 ASP A O 1
ATOM 2470 N N . ASN A 1 319 ? 28.136 6.174 -23.555 1.00 95.50 319 ASN A N 1
ATOM 2471 C CA . ASN A 1 319 ? 29.559 5.870 -23.601 1.00 95.50 319 ASN A CA 1
ATOM 2472 C C . ASN A 1 319 ? 29.999 5.055 -22.371 1.00 95.50 319 ASN A C 1
ATOM 2474 O O . ASN A 1 319 ? 30.779 4.115 -22.522 1.00 95.50 319 ASN A O 1
ATOM 2478 N N . ASP A 1 320 ? 29.460 5.350 -21.187 1.00 96.00 320 ASP A N 1
ATOM 2479 C CA . ASP A 1 320 ? 29.709 4.597 -19.954 1.00 96.00 320 ASP A CA 1
ATOM 2480 C C . ASP A 1 320 ? 29.303 3.120 -20.106 1.00 96.00 320 ASP A C 1
ATOM 2482 O O . ASP A 1 320 ? 30.098 2.213 -19.832 1.00 96.00 320 ASP A O 1
ATOM 2486 N N . VAL A 1 321 ? 28.089 2.854 -20.611 1.00 97.00 321 VAL A N 1
ATOM 2487 C CA . VAL A 1 321 ? 27.610 1.482 -20.858 1.00 97.00 321 VAL A CA 1
ATOM 2488 C C . VAL A 1 321 ? 28.519 0.761 -21.853 1.00 97.00 321 VAL A C 1
ATOM 2490 O O . VAL A 1 321 ? 28.948 -0.363 -21.595 1.00 97.00 321 VAL A O 1
ATOM 2493 N N . ARG A 1 322 ? 28.865 1.407 -22.969 1.00 96.56 322 ARG A N 1
ATOM 2494 C CA . ARG A 1 322 ? 29.662 0.791 -24.043 1.00 96.56 322 ARG A CA 1
ATOM 2495 C C . ARG A 1 322 ? 31.113 0.522 -23.640 1.00 96.56 322 ARG A C 1
ATOM 2497 O O . ARG A 1 322 ? 31.725 -0.407 -24.158 1.00 96.56 322 ARG A O 1
ATOM 2504 N N . ARG A 1 323 ? 31.660 1.303 -22.702 1.00 95.69 323 ARG A N 1
ATOM 2505 C CA . ARG A 1 323 ? 32.993 1.089 -22.108 1.00 95.69 323 ARG A CA 1
ATOM 2506 C C . ARG A 1 323 ? 32.993 0.103 -20.942 1.00 95.69 323 ARG A C 1
ATOM 2508 O O . ARG A 1 323 ? 34.063 -0.335 -20.530 1.00 95.69 323 ARG A O 1
ATOM 2515 N N . GLY A 1 324 ? 31.830 -0.211 -20.369 1.00 95.38 324 GLY A N 1
ATOM 2516 C CA . GLY A 1 324 ? 31.722 -1.042 -19.169 1.00 95.38 324 GLY A CA 1
ATOM 2517 C C . GLY A 1 324 ? 32.232 -0.364 -17.889 1.00 95.38 324 GLY A C 1
ATOM 2518 O O . GLY A 1 324 ? 32.503 -1.054 -16.902 1.00 95.38 324 GLY A O 1
ATOM 2519 N N . GLN A 1 325 ? 32.384 0.965 -17.886 1.00 94.44 325 GLN A N 1
ATOM 2520 C CA . GLN A 1 325 ? 32.951 1.743 -16.779 1.00 94.44 325 GLN A CA 1
ATOM 2521 C C . GLN A 1 325 ? 32.216 3.082 -16.607 1.00 94.44 325 GLN A C 1
ATOM 2523 O O . GLN A 1 325 ? 31.776 3.663 -17.588 1.00 94.44 325 GLN A O 1
ATOM 2528 N N . VAL A 1 326 ? 32.128 3.586 -15.372 1.00 92.88 326 VAL A N 1
ATOM 2529 C CA . VAL A 1 326 ? 31.553 4.905 -15.027 1.00 92.88 326 VAL A CA 1
ATOM 2530 C C . VAL A 1 326 ? 32.546 5.755 -14.238 1.00 92.88 326 VAL A C 1
ATOM 2532 O O . VAL A 1 326 ? 33.343 5.220 -13.461 1.00 92.88 326 VAL A O 1
ATOM 2535 N N . GLU A 1 327 ? 32.443 7.083 -14.353 1.00 92.06 327 GLU A N 1
ATOM 2536 C CA . GLU A 1 327 ? 33.189 8.061 -13.534 1.00 92.06 327 GLU A CA 1
ATOM 2537 C C . GLU A 1 327 ? 32.288 8.854 -12.559 1.00 92.06 327 GLU A C 1
ATOM 2539 O O . GLU A 1 327 ? 32.601 9.962 -12.130 1.00 92.06 327 GLU A O 1
ATOM 2544 N N . TRP A 1 328 ? 31.166 8.278 -12.117 1.00 90.31 328 TRP A N 1
ATOM 2545 C CA . TRP A 1 328 ? 30.184 8.988 -11.274 1.00 90.31 328 TRP A CA 1
ATOM 2546 C C . TRP A 1 328 ? 30.707 9.440 -9.900 1.00 90.31 328 TRP A C 1
ATOM 2548 O O . TRP A 1 328 ? 30.094 10.271 -9.236 1.00 90.31 328 TRP A O 1
ATOM 2558 N N . THR A 1 329 ? 31.838 8.891 -9.451 1.00 84.38 329 THR A N 1
ATOM 2559 C CA . THR A 1 329 ? 32.483 9.242 -8.172 1.00 84.38 329 THR A CA 1
ATOM 2560 C C . THR A 1 329 ? 33.764 10.066 -8.353 1.00 84.38 329 THR A C 1
ATOM 2562 O O . THR A 1 329 ? 34.533 10.239 -7.406 1.00 84.38 329 THR A O 1
ATOM 2565 N N . GLY A 1 330 ? 34.024 10.561 -9.571 1.00 86.62 330 GLY A N 1
ATOM 2566 C CA . GLY A 1 330 ? 35.282 11.221 -9.939 1.00 86.62 330 GLY A CA 1
ATOM 2567 C C . GLY A 1 330 ? 36.464 10.256 -10.082 1.00 86.62 330 GLY A C 1
ATOM 2568 O O . GLY A 1 330 ? 37.620 10.672 -10.002 1.00 86.62 330 GLY A O 1
ATOM 2569 N N . ARG A 1 331 ? 36.182 8.953 -10.205 1.00 88.19 331 ARG A N 1
ATOM 2570 C CA . ARG A 1 331 ? 37.140 7.903 -10.560 1.00 88.19 331 ARG A CA 1
ATOM 2571 C C . ARG A 1 331 ? 36.472 6.915 -11.502 1.00 88.19 331 ARG A C 1
ATOM 2573 O O . ARG A 1 331 ? 35.329 6.533 -11.261 1.00 88.19 331 ARG A O 1
ATOM 2580 N N . VAL A 1 332 ? 37.212 6.465 -12.509 1.00 90.94 332 VAL A N 1
ATOM 2581 C CA . VAL A 1 332 ? 36.781 5.396 -13.415 1.00 90.94 332 VAL A CA 1
ATOM 2582 C C . VAL A 1 332 ? 36.638 4.093 -12.632 1.00 90.94 332 VAL A C 1
ATOM 2584 O O . VAL A 1 332 ? 37.581 3.636 -11.981 1.00 90.94 332 VAL A O 1
ATOM 2587 N N . THR A 1 333 ? 35.450 3.504 -12.683 1.00 91.25 333 THR A N 1
ATOM 2588 C CA . THR A 1 333 ? 35.093 2.287 -11.952 1.00 91.25 333 THR A CA 1
ATOM 2589 C C . THR A 1 333 ? 34.335 1.321 -12.857 1.00 91.25 333 THR A C 1
ATOM 2591 O O . THR A 1 333 ? 33.505 1.775 -13.644 1.00 91.25 333 THR A O 1
ATOM 2594 N N . PRO A 1 334 ? 34.583 0.002 -12.771 1.00 92.62 334 PRO A N 1
ATOM 2595 C CA . PRO A 1 334 ? 33.829 -0.965 -13.558 1.00 92.62 334 PRO A CA 1
ATOM 2596 C C . PRO A 1 334 ? 32.346 -1.011 -13.175 1.00 92.62 334 PRO A C 1
ATOM 2598 O O . PRO A 1 334 ? 31.989 -0.864 -12.002 1.00 92.62 334 PRO A O 1
ATOM 2601 N N . ILE A 1 335 ? 31.491 -1.257 -14.167 1.00 92.81 335 ILE A N 1
ATOM 2602 C CA . ILE A 1 335 ? 30.044 -1.413 -13.995 1.00 92.81 335 ILE A CA 1
ATOM 2603 C C . ILE A 1 335 ? 29.738 -2.872 -13.656 1.00 92.81 335 ILE A C 1
ATOM 2605 O O . ILE A 1 335 ? 29.843 -3.757 -14.506 1.00 92.81 335 ILE A O 1
ATOM 2609 N N . GLU A 1 336 ? 29.311 -3.117 -12.419 1.00 91.38 336 GLU A N 1
ATOM 2610 C CA . GLU A 1 336 ? 29.020 -4.463 -11.915 1.00 91.38 336 GLU A CA 1
ATOM 2611 C C . GLU A 1 336 ? 28.002 -5.251 -12.775 1.00 91.38 336 GLU A C 1
ATOM 2613 O O . GLU A 1 336 ? 28.325 -6.372 -13.167 1.00 91.38 336 GLU A O 1
ATOM 2618 N N . PRO A 1 337 ? 26.845 -4.683 -13.186 1.00 92.81 337 PRO A N 1
ATOM 2619 C CA . PRO A 1 337 ? 25.912 -5.375 -14.079 1.00 92.81 337 PRO A CA 1
ATOM 2620 C C . PRO A 1 337 ? 26.536 -5.889 -15.385 1.00 92.81 337 PRO A C 1
ATOM 2622 O O . PRO A 1 337 ? 26.165 -6.955 -15.872 1.00 92.81 337 PRO A O 1
ATOM 2625 N N . ILE A 1 338 ? 27.476 -5.134 -15.962 1.00 95.25 338 ILE A N 1
ATOM 2626 C CA . ILE A 1 338 ? 28.128 -5.474 -17.235 1.00 95.25 338 ILE A CA 1
ATOM 2627 C C . ILE A 1 338 ? 29.232 -6.508 -17.010 1.00 95.25 338 ILE A C 1
ATOM 2629 O O . ILE A 1 338 ? 29.421 -7.386 -17.847 1.00 95.25 338 ILE A O 1
ATOM 2633 N N . ARG A 1 339 ? 29.920 -6.453 -15.864 1.00 93.44 339 ARG A N 1
ATOM 2634 C CA . ARG A 1 339 ? 30.886 -7.478 -15.457 1.00 93.44 339 ARG A CA 1
ATOM 2635 C C . ARG A 1 339 ? 30.231 -8.850 -15.335 1.00 93.44 339 ARG A C 1
ATOM 2637 O O . ARG A 1 339 ? 30.734 -9.809 -15.912 1.00 93.44 339 ARG A O 1
ATOM 2644 N N . GLU A 1 340 ? 29.113 -8.929 -14.616 1.00 91.88 340 GLU A N 1
ATOM 2645 C CA . GLU A 1 340 ? 28.352 -10.174 -14.464 1.00 91.88 340 GLU A CA 1
ATOM 2646 C C . GLU A 1 340 ? 27.870 -10.691 -15.827 1.00 91.88 340 GLU A C 1
ATOM 2648 O O . GLU A 1 340 ? 28.009 -11.871 -16.145 1.00 91.88 340 GLU A O 1
ATOM 2653 N N . LEU A 1 341 ? 27.346 -9.795 -16.669 1.00 93.44 341 LEU A N 1
ATOM 2654 C CA . LEU A 1 341 ? 26.916 -10.140 -18.020 1.00 93.44 341 LEU A CA 1
ATOM 2655 C C . LEU A 1 341 ? 28.065 -10.706 -18.868 1.00 93.44 341 LEU A C 1
ATOM 2657 O O . LEU A 1 341 ? 27.898 -11.740 -19.512 1.00 93.44 341 LEU A O 1
ATOM 2661 N N . TYR A 1 342 ? 29.227 -10.050 -18.852 1.00 94.69 342 TYR A N 1
ATOM 2662 C CA . TYR A 1 342 ? 30.425 -10.499 -19.559 1.00 94.69 342 TYR A CA 1
ATOM 2663 C C . TYR A 1 342 ? 30.839 -11.907 -19.113 1.00 94.69 342 TYR A C 1
ATOM 2665 O O . TYR A 1 342 ? 31.086 -12.769 -19.952 1.00 94.69 342 TYR A O 1
ATOM 2673 N N . GLN A 1 343 ? 30.866 -12.165 -17.801 1.00 91.94 343 GLN A N 1
ATOM 2674 C CA . GLN A 1 343 ? 31.225 -13.476 -17.249 1.00 91.94 343 GLN A CA 1
ATOM 2675 C C . GLN A 1 343 ? 30.263 -14.578 -17.707 1.00 91.94 343 GLN A C 1
ATOM 2677 O O . GLN A 1 343 ? 30.716 -15.634 -18.143 1.00 91.94 343 GLN A O 1
ATOM 2682 N N . ARG A 1 344 ? 28.952 -14.315 -17.705 1.00 90.88 344 ARG A N 1
ATOM 2683 C CA . ARG A 1 344 ? 27.945 -15.278 -18.182 1.00 90.88 344 ARG A CA 1
ATOM 2684 C C . ARG A 1 344 ? 28.092 -15.596 -19.666 1.00 90.88 344 ARG A C 1
ATOM 2686 O O . ARG A 1 344 ? 28.087 -16.761 -20.041 1.00 90.88 344 ARG A O 1
ATOM 2693 N N . LEU A 1 345 ? 28.288 -14.581 -20.509 1.00 91.38 345 LEU A N 1
ATOM 2694 C CA . LEU A 1 345 ? 28.498 -14.790 -21.948 1.00 91.38 345 LEU A CA 1
ATOM 2695 C C . LEU A 1 345 ? 29.779 -15.591 -22.229 1.00 91.38 345 LEU A C 1
ATOM 2697 O O . LEU A 1 345 ? 29.812 -16.425 -23.135 1.00 91.38 345 LEU A O 1
ATOM 2701 N N . MET A 1 346 ? 30.822 -15.376 -21.427 1.00 91.31 346 MET A N 1
ATOM 2702 C CA . MET A 1 346 ? 32.045 -16.173 -21.487 1.00 91.31 346 MET A CA 1
ATOM 2703 C C . MET A 1 346 ? 31.802 -17.648 -21.144 1.00 91.31 346 MET A C 1
ATOM 2705 O O . MET A 1 346 ? 32.350 -18.524 -21.812 1.00 91.31 346 MET A O 1
ATOM 2709 N N . GLU A 1 347 ? 30.959 -17.936 -20.152 1.00 89.19 347 GLU A N 1
ATOM 2710 C CA . GLU A 1 347 ? 30.579 -19.302 -19.769 1.00 89.19 347 GLU A CA 1
ATOM 2711 C C . GLU A 1 347 ? 29.686 -20.003 -20.813 1.00 89.19 347 GLU A C 1
ATOM 2713 O O . GLU A 1 347 ? 29.774 -21.221 -20.977 1.00 89.19 347 GLU A O 1
ATOM 2718 N N . GLU A 1 348 ? 28.855 -19.256 -21.547 1.00 83.06 348 GLU A N 1
ATOM 2719 C CA . GLU A 1 348 ? 27.850 -19.787 -22.487 1.00 83.06 348 GLU A CA 1
ATOM 2720 C C . GLU A 1 348 ? 28.370 -20.102 -23.901 1.00 83.06 348 GLU A C 1
ATOM 2722 O O . GLU A 1 348 ? 27.633 -20.643 -24.729 1.00 83.06 348 GLU A O 1
ATOM 2727 N N . GLY A 1 349 ? 29.635 -19.814 -24.202 1.00 74.06 349 GLY A N 1
ATOM 2728 C CA . GLY A 1 349 ? 30.201 -20.092 -25.528 1.00 74.06 349 GLY A CA 1
ATOM 2729 C C . GLY A 1 349 ? 31.373 -19.209 -25.943 1.00 74.06 349 GLY A C 1
ATOM 2730 O O . GLY A 1 349 ? 31.932 -19.432 -27.017 1.00 74.06 349 GLY A O 1
ATOM 2731 N N . GLY A 1 350 ? 31.764 -18.252 -25.096 1.00 79.12 350 GLY A N 1
ATOM 2732 C CA . GLY A 1 350 ? 32.889 -17.355 -25.336 1.00 79.12 350 GLY A CA 1
ATOM 2733 C C . GLY A 1 350 ? 32.529 -16.136 -26.188 1.00 79.12 350 GLY A C 1
ATOM 2734 O O . GLY A 1 350 ? 31.575 -16.122 -26.975 1.00 79.12 350 GLY A O 1
ATOM 2735 N N . LEU A 1 351 ? 33.320 -15.081 -26.028 1.00 88.69 351 LEU A N 1
ATOM 2736 C CA . LEU A 1 351 ? 33.242 -13.862 -26.826 1.00 88.69 351 LEU A CA 1
ATOM 2737 C C . LEU A 1 351 ? 34.238 -13.939 -27.997 1.00 88.69 351 LEU A C 1
ATOM 2739 O O . LEU A 1 351 ? 35.202 -14.701 -27.943 1.00 88.69 351 LEU A O 1
ATOM 2743 N N . PRO A 1 352 ? 33.998 -13.224 -29.109 1.00 88.56 352 PRO A N 1
ATOM 2744 C CA . PRO A 1 352 ? 34.903 -13.268 -30.249 1.00 88.56 352 PRO A CA 1
ATOM 2745 C C . PRO A 1 352 ? 36.236 -12.580 -29.936 1.00 88.56 352 PRO A C 1
ATOM 2747 O O . PRO A 1 352 ? 36.275 -11.545 -29.275 1.00 88.56 352 PRO A O 1
ATOM 2750 N N . ASN A 1 353 ? 37.321 -13.092 -30.514 1.00 89.94 353 ASN A N 1
ATOM 2751 C CA . ASN A 1 353 ? 38.591 -12.369 -30.557 1.00 89.94 353 ASN A CA 1
ATOM 2752 C C . ASN A 1 353 ? 38.570 -11.400 -31.742 1.00 89.94 353 ASN A C 1
ATOM 2754 O O . ASN A 1 353 ? 38.221 -11.791 -32.861 1.00 89.94 353 ASN A O 1
ATOM 2758 N N . ILE A 1 354 ? 38.952 -10.145 -31.513 1.00 85.19 354 ILE A N 1
ATOM 2759 C CA . ILE A 1 354 ? 38.940 -9.089 -32.530 1.00 85.19 354 ILE A CA 1
ATOM 2760 C C . ILE A 1 354 ? 40.291 -8.374 -32.508 1.00 85.19 354 ILE A C 1
ATOM 2762 O O . ILE A 1 354 ? 40.705 -7.797 -31.502 1.00 85.19 354 ILE A O 1
ATOM 2766 N N . GLY A 1 355 ? 41.000 -8.417 -33.637 1.00 87.75 355 GLY A N 1
ATOM 2767 C CA . GLY A 1 355 ? 42.356 -7.882 -33.729 1.00 87.75 355 GLY A CA 1
ATOM 2768 C C . GLY A 1 355 ? 43.307 -8.587 -32.755 1.00 87.75 355 GLY A C 1
ATOM 2769 O O . GLY A 1 355 ? 43.483 -9.800 -32.834 1.00 87.75 355 GLY A O 1
ATOM 2770 N N . ASN A 1 356 ? 43.920 -7.817 -31.851 1.00 91.06 356 ASN A N 1
ATOM 2771 C CA . ASN A 1 356 ? 44.829 -8.319 -30.809 1.00 91.06 356 ASN A CA 1
ATOM 2772 C C . ASN A 1 356 ? 44.158 -8.446 -29.429 1.00 91.06 356 ASN A C 1
ATOM 2774 O O . ASN A 1 356 ? 44.858 -8.588 -28.428 1.00 91.06 356 ASN A O 1
ATOM 2778 N N . HIS A 1 357 ? 42.831 -8.326 -29.366 1.00 92.44 357 HIS A N 1
ATOM 2779 C CA . HIS A 1 357 ? 42.069 -8.425 -28.130 1.00 92.44 357 HIS A CA 1
ATOM 2780 C C . HIS A 1 357 ? 41.304 -9.747 -28.098 1.00 92.44 357 HIS A C 1
ATOM 2782 O O . HIS A 1 357 ? 40.616 -10.102 -29.060 1.00 92.44 357 HIS A O 1
ATOM 2788 N N . ASP A 1 358 ? 41.436 -10.455 -26.982 1.00 93.38 358 ASP A N 1
ATOM 2789 C CA . ASP A 1 358 ? 40.685 -11.672 -26.706 1.00 93.38 358 ASP A CA 1
ATOM 2790 C C . ASP A 1 358 ? 39.348 -11.329 -26.034 1.00 93.38 358 ASP A C 1
ATOM 2792 O O . ASP A 1 358 ? 39.252 -10.335 -25.305 1.00 93.38 358 ASP A O 1
ATOM 2796 N N . ASP A 1 359 ? 38.337 -12.165 -26.275 1.00 94.12 359 ASP A N 1
ATOM 2797 C CA . ASP A 1 359 ? 37.050 -12.142 -25.575 1.00 94.12 359 ASP A CA 1
ATOM 2798 C C . ASP A 1 359 ? 36.337 -10.775 -25.606 1.00 94.12 359 ASP A C 1
ATOM 2800 O O . ASP A 1 359 ? 35.887 -10.239 -24.595 1.00 94.12 359 ASP A O 1
ATOM 2804 N N . VAL A 1 360 ? 36.235 -10.174 -26.789 1.00 94.00 360 VAL A N 1
ATOM 2805 C CA . VAL A 1 360 ? 35.747 -8.803 -26.950 1.00 94.00 360 VAL A CA 1
ATOM 2806 C C . VAL A 1 360 ? 34.220 -8.748 -26.910 1.00 94.00 360 VAL A C 1
ATOM 2808 O O . VAL A 1 360 ? 33.536 -9.303 -27.772 1.00 94.00 360 VAL A O 1
ATOM 2811 N N . LEU A 1 361 ? 33.675 -7.996 -25.951 1.00 95.19 361 LEU A N 1
ATOM 2812 C CA . LEU A 1 361 ? 32.267 -7.604 -25.921 1.00 95.19 361 LEU A CA 1
ATOM 2813 C C . LEU A 1 361 ? 32.108 -6.179 -26.457 1.00 95.19 361 LEU A C 1
ATOM 2815 O O . LEU A 1 361 ? 32.706 -5.230 -25.951 1.00 95.19 361 LEU A O 1
ATOM 2819 N N . ILE A 1 362 ? 31.246 -6.030 -27.458 1.00 94.00 362 ILE A N 1
ATOM 2820 C CA . ILE A 1 362 ? 30.825 -4.736 -27.994 1.00 94.00 362 ILE A CA 1
ATOM 2821 C C . ILE A 1 362 ? 29.334 -4.605 -27.760 1.00 94.00 362 ILE A C 1
ATOM 2823 O O . ILE A 1 362 ? 28.563 -5.493 -28.121 1.00 94.00 362 ILE A O 1
ATOM 2827 N N . LEU A 1 363 ? 28.952 -3.488 -27.156 1.00 95.44 363 LEU A N 1
ATOM 2828 C CA . LEU A 1 363 ? 27.571 -3.138 -26.883 1.00 95.44 363 LEU A CA 1
ATOM 2829 C C . LEU A 1 363 ? 27.198 -1.930 -27.730 1.00 95.44 363 LEU A C 1
ATOM 2831 O O . LEU A 1 363 ? 27.947 -0.953 -27.787 1.00 95.44 363 LEU A O 1
ATOM 2835 N N . ASP A 1 364 ? 26.022 -1.986 -28.343 1.00 91.31 364 ASP A N 1
ATOM 2836 C CA . ASP A 1 364 ? 25.431 -0.851 -29.041 1.00 91.31 364 ASP A CA 1
ATOM 2837 C C . ASP A 1 364 ? 24.012 -0.603 -28.544 1.00 91.31 364 ASP A C 1
ATOM 2839 O O . ASP A 1 364 ? 23.306 -1.570 -28.227 1.00 91.31 364 ASP A O 1
ATOM 2843 N N . PRO A 1 365 ? 23.564 0.661 -28.532 1.00 93.94 365 PRO A N 1
ATOM 2844 C CA . PRO A 1 365 ? 22.159 0.964 -28.328 1.00 93.94 365 PRO A CA 1
ATOM 2845 C C . PRO A 1 365 ? 21.332 0.317 -29.445 1.00 93.94 365 PRO A C 1
ATOM 2847 O O . PRO A 1 365 ? 21.640 0.453 -30.630 1.00 93.94 365 PRO A O 1
ATOM 2850 N N . LYS A 1 366 ? 20.284 -0.414 -29.067 1.00 89.75 366 LYS A N 1
ATOM 2851 C CA . LYS A 1 366 ? 19.359 -1.075 -30.000 1.00 89.75 366 LYS A CA 1
ATOM 2852 C C . LYS A 1 366 ? 18.002 -0.401 -30.035 1.00 89.75 366 LYS A C 1
ATOM 2854 O O . LYS A 1 366 ? 17.409 -0.279 -31.098 1.00 89.75 366 LYS A O 1
ATOM 2859 N N . ILE A 1 367 ? 17.503 -0.006 -28.868 1.00 89.44 367 ILE A N 1
ATOM 2860 C CA . ILE A 1 367 ? 16.166 0.562 -28.708 1.00 89.44 367 ILE A CA 1
ATOM 2861 C C . ILE A 1 367 ? 16.248 1.674 -27.675 1.00 89.44 367 ILE A C 1
ATOM 2863 O O . ILE A 1 367 ? 16.825 1.478 -26.604 1.00 89.44 367 ILE A O 1
ATOM 2867 N N . HIS A 1 368 ? 15.639 2.814 -27.985 1.00 91.06 368 HIS A N 1
ATOM 2868 C CA . HIS A 1 368 ? 15.382 3.879 -27.027 1.00 91.06 368 HIS A CA 1
ATOM 2869 C C . HIS A 1 368 ? 13.878 3.975 -26.777 1.00 91.06 368 HIS A C 1
ATOM 2871 O O . HIS A 1 368 ? 13.098 4.033 -27.727 1.00 91.06 368 HIS A O 1
ATOM 2877 N N . LEU A 1 369 ? 13.469 3.975 -25.512 1.00 90.00 369 LEU A N 1
ATOM 2878 C CA . LEU A 1 369 ? 12.068 3.970 -25.117 1.00 90.00 369 LEU A CA 1
ATOM 2879 C C . LEU A 1 369 ? 11.842 4.963 -23.981 1.00 90.00 369 LEU A C 1
ATOM 2881 O O . LEU A 1 369 ? 12.507 4.898 -22.948 1.00 90.00 369 LEU A O 1
ATOM 2885 N N . ARG A 1 370 ? 10.866 5.854 -24.161 1.00 87.88 370 ARG A N 1
ATOM 2886 C CA . ARG A 1 370 ? 10.324 6.667 -23.072 1.00 87.88 370 ARG A CA 1
ATOM 2887 C C . ARG A 1 370 ? 9.087 5.978 -22.511 1.00 87.88 370 ARG A C 1
ATOM 2889 O O . ARG A 1 370 ? 8.118 5.781 -23.235 1.00 87.88 370 ARG A O 1
ATOM 2896 N N . SER A 1 371 ? 9.117 5.643 -21.226 1.00 85.75 371 SER A N 1
ATOM 2897 C CA . SER A 1 371 ? 7.994 5.037 -20.501 1.00 85.75 371 SER A CA 1
ATOM 2898 C C . SER A 1 371 ? 7.523 5.949 -19.375 1.00 85.75 371 SER A C 1
ATOM 2900 O O . SER A 1 371 ? 8.339 6.593 -18.706 1.00 85.75 371 SER A O 1
ATOM 2902 N N . THR A 1 372 ? 6.217 5.969 -19.121 1.00 82.56 372 THR A N 1
ATOM 2903 C CA . THR A 1 372 ? 5.639 6.565 -17.914 1.00 82.56 372 THR A CA 1
ATOM 2904 C C . THR A 1 372 ? 5.084 5.456 -17.049 1.00 82.56 372 THR A C 1
ATOM 2906 O O . THR A 1 372 ? 4.030 4.908 -17.331 1.00 82.56 372 THR A O 1
ATOM 2909 N N . ARG A 1 373 ? 5.790 5.167 -15.965 1.00 82.50 373 ARG A N 1
ATOM 2910 C CA . ARG A 1 373 ? 5.422 4.122 -15.027 1.00 82.50 373 ARG A CA 1
ATOM 2911 C C . ARG A 1 373 ? 4.613 4.714 -13.888 1.00 82.50 373 ARG A C 1
ATOM 2913 O O . ARG A 1 373 ? 5.091 5.629 -13.216 1.00 82.50 373 ARG A O 1
ATOM 2920 N N . ARG A 1 374 ? 3.433 4.163 -13.622 1.00 79.50 374 ARG A N 1
ATOM 2921 C CA . ARG A 1 374 ? 2.643 4.469 -12.425 1.00 79.50 374 ARG A CA 1
ATOM 2922 C C . ARG A 1 374 ? 2.712 3.302 -11.455 1.00 79.50 374 ARG A C 1
ATOM 2924 O O . ARG A 1 374 ? 2.595 2.144 -11.850 1.00 79.50 374 ARG A O 1
ATOM 2931 N N . ARG A 1 375 ? 2.945 3.602 -10.183 1.00 80.06 375 ARG A N 1
ATOM 2932 C CA . ARG A 1 375 ? 3.142 2.593 -9.148 1.00 80.06 375 ARG A CA 1
ATOM 2933 C C . ARG A 1 375 ? 2.276 2.862 -7.944 1.00 80.06 375 ARG A C 1
ATOM 2935 O O . ARG A 1 375 ? 2.220 3.990 -7.455 1.00 80.06 375 ARG A O 1
ATOM 2942 N N . TYR A 1 376 ? 1.681 1.788 -7.459 1.00 81.19 376 TYR A N 1
ATOM 2943 C CA . TYR A 1 376 ? 1.091 1.733 -6.142 1.00 81.19 376 TYR A CA 1
ATOM 2944 C C . TYR A 1 376 ? 2.024 0.929 -5.238 1.00 81.19 376 TYR A C 1
ATOM 2946 O O . TYR A 1 376 ? 2.419 -0.193 -5.568 1.00 81.19 376 TYR A O 1
ATOM 2954 N N . HIS A 1 377 ? 2.451 1.545 -4.142 1.00 83.62 377 HIS A N 1
ATOM 2955 C CA . HIS A 1 377 ? 3.413 0.964 -3.216 1.00 83.62 377 HIS A CA 1
ATOM 2956 C C . HIS A 1 377 ? 2.737 0.675 -1.881 1.00 83.62 377 HIS A C 1
ATOM 2958 O O . HIS A 1 377 ? 2.135 1.564 -1.273 1.00 83.62 377 HIS A O 1
ATOM 2964 N N . LEU A 1 378 ? 2.890 -0.570 -1.432 1.00 86.88 378 LEU A N 1
ATOM 2965 C CA . LEU A 1 378 ? 2.598 -0.978 -0.070 1.00 86.88 378 LEU A CA 1
ATOM 2966 C C . LEU A 1 378 ? 3.903 -1.341 0.639 1.00 86.88 378 LEU A C 1
ATOM 2968 O O . LEU A 1 378 ? 4.603 -2.302 0.285 1.00 86.88 378 LEU A O 1
ATOM 2972 N N . ASP A 1 379 ? 4.187 -0.577 1.680 1.00 87.88 379 ASP A N 1
ATOM 2973 C CA . ASP A 1 379 ? 5.260 -0.824 2.623 1.00 87.88 379 ASP A CA 1
ATOM 2974 C C . ASP A 1 379 ? 4.807 -1.799 3.713 1.00 87.88 379 ASP A C 1
ATOM 2976 O O . ASP A 1 379 ? 3.618 -1.995 3.978 1.00 87.88 379 ASP A O 1
ATOM 2980 N N . LEU A 1 380 ? 5.777 -2.433 4.370 1.00 87.69 380 LEU A N 1
ATOM 2981 C CA . LEU A 1 380 ? 5.505 -3.162 5.605 1.00 87.69 380 LEU A CA 1
ATOM 2982 C C . LEU A 1 380 ? 5.350 -2.181 6.757 1.00 87.69 380 LEU A C 1
ATOM 2984 O O . LEU A 1 380 ? 6.196 -1.312 6.960 1.00 87.69 380 LEU A O 1
ATOM 2988 N N . VAL A 1 381 ? 4.337 -2.420 7.582 1.00 90.50 381 VAL A N 1
ATOM 2989 C CA . VAL A 1 381 ? 4.169 -1.704 8.847 1.00 90.50 381 VAL A CA 1
ATOM 2990 C C . VAL A 1 381 ? 5.356 -2.003 9.761 1.00 90.50 381 VAL A C 1
ATOM 2992 O O . VAL A 1 381 ? 5.783 -3.160 9.912 1.00 90.50 381 VAL A O 1
ATOM 2995 N N . SER A 1 382 ? 5.908 -0.965 10.386 1.00 89.44 382 SER A N 1
ATOM 2996 C CA . SER A 1 382 ? 7.032 -1.121 11.302 1.00 89.44 382 SER A CA 1
ATOM 2997 C C . SER A 1 382 ? 6.617 -1.881 12.562 1.00 89.44 382 SER A C 1
ATOM 2999 O O . SER A 1 382 ? 5.478 -1.820 13.024 1.00 89.44 382 SER A O 1
ATOM 3001 N N . SER A 1 383 ? 7.558 -2.580 13.197 1.00 90.19 383 SER A N 1
ATOM 3002 C CA . SER A 1 383 ? 7.249 -3.345 14.413 1.00 90.19 383 SER A CA 1
ATOM 3003 C C . SER A 1 383 ? 6.881 -2.473 15.615 1.00 90.19 383 SER A C 1
ATOM 3005 O O . SER A 1 383 ? 6.300 -2.987 16.568 1.00 90.19 383 SER A O 1
ATOM 3007 N N . SER A 1 384 ? 7.186 -1.173 15.579 1.00 91.56 384 SER A N 1
ATOM 3008 C CA . SER A 1 384 ? 6.670 -0.179 16.527 1.00 91.56 384 SER A CA 1
ATOM 3009 C C . SER A 1 384 ? 5.199 0.143 16.278 1.00 91.56 384 SER A C 1
ATOM 3011 O O . SER A 1 384 ? 4.413 0.088 17.219 1.00 91.56 384 SER A O 1
ATOM 3013 N N . GLU A 1 385 ? 4.813 0.413 15.030 1.00 92.56 385 GLU A N 1
ATOM 3014 C CA . GLU A 1 385 ? 3.421 0.705 14.662 1.00 92.56 385 GLU A CA 1
ATOM 3015 C C . GLU A 1 385 ? 2.524 -0.509 14.910 1.00 92.56 385 GLU A C 1
ATOM 3017 O O . GLU A 1 385 ? 1.475 -0.369 15.526 1.00 92.56 385 GLU A O 1
ATOM 3022 N N . MET A 1 386 ? 2.982 -1.722 14.572 1.00 94.25 386 MET A N 1
ATOM 3023 C CA . MET A 1 386 ? 2.254 -2.960 14.885 1.00 94.25 386 MET A CA 1
ATOM 3024 C C . MET A 1 386 ? 1.963 -3.100 16.393 1.00 94.25 386 MET A C 1
ATOM 3026 O O . MET A 1 386 ? 0.878 -3.521 16.785 1.00 94.25 386 MET A O 1
ATOM 3030 N N . ARG A 1 387 ? 2.912 -2.736 17.269 1.00 94.94 387 ARG A N 1
ATOM 3031 C CA . ARG A 1 387 ? 2.685 -2.769 18.729 1.00 94.94 387 ARG A CA 1
ATOM 3032 C C . ARG A 1 387 ? 1.736 -1.678 19.190 1.00 94.94 387 ARG A C 1
ATOM 3034 O O . ARG A 1 387 ? 0.925 -1.946 20.069 1.00 94.94 387 ARG A O 1
ATOM 3041 N N . SER A 1 388 ? 1.853 -0.481 18.619 1.00 95.00 388 SER A N 1
ATOM 3042 C CA . SER A 1 388 ? 0.931 0.620 18.897 1.00 95.00 388 SER A CA 1
ATOM 3043 C C . SER A 1 388 ? -0.496 0.222 18.531 1.00 95.00 388 SER A C 1
ATOM 3045 O O . SER A 1 388 ? -1.402 0.384 19.337 1.00 95.00 388 SER A O 1
ATOM 3047 N N . PHE A 1 389 ? -0.675 -0.401 17.365 1.00 96.38 389 PHE A N 1
ATOM 3048 C CA . PHE A 1 389 ? -1.965 -0.897 16.905 1.00 96.38 389 PHE A CA 1
ATOM 3049 C C . PHE A 1 389 ? -2.514 -2.015 17.807 1.00 96.38 389 PHE A C 1
ATOM 3051 O O . PHE A 1 389 ? -3.686 -2.009 18.173 1.00 96.38 389 PHE A O 1
ATOM 3058 N N . TYR A 1 390 ? -1.667 -2.963 18.225 1.00 96.81 390 TYR A N 1
ATOM 3059 C CA . TYR A 1 390 ? -2.061 -3.986 19.198 1.00 96.81 390 TYR A CA 1
ATOM 3060 C C . TYR A 1 390 ? -2.521 -3.374 20.534 1.00 96.81 390 TYR A C 1
ATOM 3062 O O . TYR A 1 390 ? -3.536 -3.795 21.087 1.00 96.81 390 TYR A O 1
ATOM 3070 N N . ALA A 1 391 ? -1.794 -2.374 21.044 1.00 96.56 391 ALA A N 1
ATOM 3071 C CA . ALA A 1 391 ? -2.158 -1.666 22.269 1.00 96.56 391 ALA A CA 1
ATOM 3072 C C . ALA A 1 391 ? -3.488 -0.911 22.118 1.00 96.56 391 ALA A C 1
ATOM 3074 O O . ALA A 1 391 ? -4.340 -1.037 22.993 1.00 96.56 391 ALA A O 1
ATOM 3075 N N . HIS A 1 392 ? -3.704 -0.245 20.979 1.00 96.81 392 HIS A N 1
ATOM 3076 C CA . HIS A 1 392 ? -4.972 0.417 20.654 1.00 96.81 392 HIS A CA 1
ATOM 3077 C C . HIS A 1 392 ? -6.161 -0.546 20.729 1.00 96.81 392 HIS A C 1
ATOM 3079 O O . HIS A 1 392 ? -7.199 -0.206 21.284 1.00 96.81 392 HIS A O 1
ATOM 3085 N N . GLY A 1 393 ? -6.008 -1.791 20.266 1.00 97.69 393 GLY A N 1
ATOM 3086 C CA . GLY A 1 393 ? -7.048 -2.812 20.431 1.00 97.69 393 GLY A CA 1
ATOM 3087 C C . GLY A 1 393 ? -7.449 -3.037 21.894 1.00 97.69 393 GLY A C 1
ATOM 3088 O O . GLY A 1 393 ? -8.630 -3.194 22.191 1.00 97.69 393 GLY A O 1
ATOM 3089 N N . LYS A 1 394 ? -6.497 -2.994 22.833 1.00 97.69 394 LYS A N 1
ATOM 3090 C CA . LYS A 1 394 ? -6.793 -3.111 24.272 1.00 97.69 394 LYS A CA 1
ATOM 3091 C C . LYS A 1 394 ? -7.519 -1.880 24.810 1.00 97.69 394 LYS A C 1
ATOM 3093 O O . LYS A 1 394 ? -8.416 -2.037 25.637 1.00 97.69 394 LYS A O 1
ATOM 3098 N N . ASP A 1 395 ? -7.175 -0.695 24.316 1.00 97.81 395 ASP A N 1
ATOM 3099 C CA . ASP A 1 395 ? -7.889 0.539 24.650 1.00 97.81 395 ASP A CA 1
ATOM 3100 C C . ASP A 1 395 ? -9.343 0.468 24.157 1.00 97.81 395 ASP A C 1
ATOM 3102 O O . ASP A 1 395 ? -10.265 0.761 24.914 1.00 97.81 395 ASP A O 1
ATOM 3106 N N . ARG A 1 396 ? -9.585 -0.071 22.955 1.00 98.31 396 ARG A N 1
ATOM 3107 C CA . ARG A 1 396 ? -10.949 -0.301 22.442 1.00 98.31 396 ARG A CA 1
ATOM 3108 C C . ARG A 1 396 ? -11.730 -1.355 23.225 1.00 98.31 396 ARG A C 1
ATOM 3110 O O . ARG A 1 396 ? -12.933 -1.194 23.411 1.00 98.31 396 ARG A O 1
ATOM 3117 N N . ILE A 1 397 ? -11.075 -2.402 23.738 1.00 98.69 397 ILE A N 1
ATOM 3118 C CA . ILE A 1 397 ? -11.714 -3.350 24.672 1.00 98.69 397 ILE A CA 1
ATOM 3119 C C . ILE A 1 397 ? -12.162 -2.618 25.949 1.00 98.69 397 ILE A C 1
ATOM 3121 O O . ILE A 1 397 ? -13.251 -2.889 26.460 1.00 98.69 397 ILE A O 1
ATOM 3125 N N . ALA A 1 398 ? -11.350 -1.689 26.466 1.00 98.56 398 ALA A N 1
ATOM 3126 C CA . ALA A 1 398 ? -11.711 -0.878 27.628 1.00 98.56 398 ALA A CA 1
ATOM 3127 C C . ALA A 1 398 ? -12.875 0.078 27.330 1.00 98.56 398 ALA A C 1
ATOM 3129 O O . ALA A 1 398 ? -13.803 0.148 28.133 1.00 98.56 398 ALA A O 1
ATOM 3130 N N . ASP A 1 399 ? -12.872 0.730 26.165 1.00 97.62 399 ASP A N 1
ATOM 3131 C CA . ASP A 1 399 ? -13.969 1.601 25.731 1.00 97.62 399 ASP A CA 1
ATOM 3132 C C . ASP A 1 399 ? -15.294 0.818 25.636 1.00 97.62 399 ASP A C 1
ATOM 3134 O O . ASP A 1 399 ? -16.303 1.237 26.202 1.00 97.62 399 ASP A O 1
ATOM 3138 N N . ILE A 1 400 ? -15.293 -0.367 25.006 1.00 98.56 400 ILE A N 1
ATOM 3139 C CA . ILE A 1 400 ? -16.482 -1.236 24.927 1.00 98.56 400 ILE A CA 1
ATOM 3140 C C . ILE A 1 400 ? -16.951 -1.655 26.321 1.00 98.56 400 ILE A C 1
ATOM 3142 O O . ILE A 1 400 ? -18.148 -1.621 26.595 1.00 98.56 400 ILE A O 1
ATOM 3146 N N . ARG A 1 401 ? -16.037 -2.046 27.220 1.00 98.56 401 ARG A N 1
ATOM 3147 C CA . ARG A 1 401 ? -16.389 -2.396 28.606 1.00 98.56 401 ARG A CA 1
ATOM 3148 C C . ARG A 1 401 ? -17.140 -1.251 29.285 1.00 98.56 401 ARG A C 1
ATOM 3150 O O . ARG A 1 401 ? -18.141 -1.500 29.954 1.00 98.56 401 ARG A O 1
ATOM 3157 N N . ASP A 1 402 ? -16.660 -0.024 29.121 1.00 98.00 402 ASP A N 1
ATOM 3158 C CA . ASP A 1 402 ? -17.241 1.150 29.770 1.00 98.00 402 ASP A CA 1
ATOM 3159 C C . ASP A 1 402 ? -18.618 1.491 29.171 1.00 98.00 402 ASP A C 1
ATOM 3161 O O . ASP A 1 402 ? -19.560 1.754 29.923 1.00 98.00 402 ASP A O 1
ATOM 3165 N N . GLN A 1 403 ? -18.787 1.361 27.849 1.00 97.38 403 GLN A N 1
ATOM 3166 C CA . GLN A 1 403 ? -20.089 1.503 27.182 1.00 97.38 403 GLN A CA 1
ATOM 3167 C C . GLN A 1 403 ? -21.096 0.422 27.621 1.00 97.38 403 GLN A C 1
ATOM 3169 O O . GLN A 1 403 ? -22.244 0.732 27.946 1.00 97.38 403 GLN A O 1
ATOM 3174 N N . LEU A 1 404 ? -20.669 -0.843 27.717 1.00 98.25 404 LEU A N 1
ATOM 3175 C CA . LEU A 1 404 ? -21.503 -1.943 28.222 1.00 98.25 404 LEU A CA 1
ATOM 3176 C C . LEU A 1 404 ? -21.942 -1.703 29.672 1.00 98.25 404 LEU A C 1
ATOM 3178 O O . LEU A 1 404 ? -23.097 -1.956 30.021 1.00 98.25 404 LEU A O 1
ATOM 3182 N N . GLN A 1 405 ? -21.035 -1.207 30.520 1.00 98.44 405 GLN A N 1
ATOM 3183 C CA . GLN A 1 405 ? -21.342 -0.892 31.914 1.00 98.44 405 GLN A CA 1
ATOM 3184 C C . GLN A 1 405 ? -22.357 0.252 32.011 1.00 98.44 405 GLN A C 1
ATOM 3186 O O . GLN A 1 405 ? -23.317 0.146 32.773 1.00 98.44 405 GLN A O 1
ATOM 3191 N N . ALA A 1 406 ? -22.200 1.306 31.207 1.00 96.69 406 ALA A N 1
ATOM 3192 C CA . ALA A 1 406 ? -23.158 2.406 31.152 1.00 96.69 406 ALA A CA 1
ATOM 3193 C C . ALA A 1 406 ? -24.556 1.932 30.710 1.00 96.69 406 ALA A C 1
ATOM 3195 O O . ALA A 1 406 ? -25.562 2.305 31.322 1.00 96.69 406 ALA A O 1
ATOM 3196 N N . ALA A 1 407 ? -24.633 1.054 29.704 1.00 96.75 407 ALA A N 1
ATOM 3197 C CA . ALA A 1 407 ? -25.895 0.471 29.252 1.00 96.75 407 ALA A CA 1
ATOM 3198 C C . ALA A 1 407 ? -26.562 -0.386 30.346 1.00 96.75 407 ALA A C 1
ATOM 3200 O O . ALA A 1 407 ? -27.763 -0.241 30.594 1.00 96.75 407 ALA A O 1
ATOM 3201 N N . LEU A 1 408 ? -25.790 -1.213 31.065 1.00 97.88 408 LEU A N 1
ATOM 3202 C CA . LEU A 1 408 ? -26.277 -1.971 32.225 1.00 97.88 408 LEU A CA 1
ATOM 3203 C C . LEU A 1 408 ? -26.822 -1.058 33.328 1.00 97.88 408 LEU A C 1
ATOM 3205 O O . LEU A 1 408 ? -27.923 -1.295 33.832 1.00 97.88 408 LEU A O 1
ATOM 3209 N N . ASP A 1 409 ? -26.079 -0.010 33.679 1.00 97.88 409 ASP A N 1
ATOM 3210 C CA . ASP A 1 409 ? -26.439 0.923 34.749 1.00 97.88 409 ASP A CA 1
ATOM 3211 C C . ASP A 1 409 ? -27.702 1.730 34.411 1.00 97.88 409 ASP A C 1
ATOM 3213 O O . ASP A 1 409 ? -28.482 2.075 35.304 1.00 97.88 409 ASP A O 1
ATOM 3217 N N . SER A 1 410 ? -27.946 1.989 33.123 1.00 96.94 410 SER A N 1
ATOM 3218 C CA . SER A 1 410 ? -29.159 2.665 32.649 1.00 96.94 410 SER A CA 1
ATOM 3219 C C . SER A 1 410 ? -30.428 1.807 32.771 1.00 96.94 410 SER A C 1
ATOM 3221 O O . SER A 1 410 ? -31.538 2.342 32.830 1.00 96.94 410 SER A O 1
ATOM 3223 N N . GLY A 1 411 ? -30.283 0.477 32.813 1.00 97.06 411 GLY A N 1
ATOM 3224 C CA . GLY A 1 411 ? -31.398 -0.470 32.818 1.00 97.06 411 GLY A CA 1
ATOM 3225 C C . GLY A 1 411 ? -32.159 -0.570 31.488 1.00 97.06 411 GLY A C 1
ATOM 3226 O O . GLY A 1 411 ? -33.291 -1.056 31.488 1.00 97.06 411 GLY A O 1
ATOM 3227 N N . SER A 1 412 ? -31.573 -0.109 30.376 1.00 93.19 412 SER A N 1
ATOM 3228 C CA . SER A 1 412 ? -32.175 -0.166 29.033 1.00 93.19 412 SER A CA 1
ATOM 3229 C C . SER A 1 412 ? -32.158 -1.567 28.407 1.00 93.19 412 SER A C 1
ATOM 3231 O O . SER A 1 412 ? -32.998 -1.869 27.561 1.00 93.19 412 SER A O 1
ATOM 3233 N N . LEU A 1 413 ? -31.233 -2.429 28.836 1.00 96.75 413 LEU A N 1
ATOM 3234 C CA . LEU A 1 413 ? -30.988 -3.732 28.220 1.00 96.75 413 LEU A CA 1
ATOM 3235 C C . LEU A 1 413 ? -32.083 -4.765 28.520 1.00 96.75 413 LEU A C 1
ATOM 3237 O O . LEU A 1 413 ? -32.608 -4.865 29.635 1.00 96.75 413 LEU A O 1
ATOM 3241 N N . THR A 1 414 ? -32.361 -5.632 27.542 1.00 95.94 414 THR A N 1
ATOM 3242 C CA . THR A 1 414 ? -33.144 -6.852 27.783 1.00 95.94 414 THR A CA 1
ATOM 3243 C C . THR A 1 414 ? -32.415 -7.780 28.762 1.00 95.94 414 THR A C 1
ATOM 3245 O O . THR A 1 414 ? -31.197 -7.725 28.906 1.00 95.94 414 THR A O 1
ATOM 3248 N N . ALA A 1 415 ? -33.127 -8.696 29.428 1.00 96.81 415 ALA A N 1
ATOM 3249 C CA . ALA A 1 415 ? -32.487 -9.623 30.372 1.00 96.81 415 ALA A CA 1
ATOM 3250 C C . ALA A 1 415 ? -31.407 -10.512 29.718 1.00 96.81 415 ALA A C 1
ATOM 3252 O O . ALA A 1 415 ? -30.428 -10.870 30.371 1.00 96.81 415 ALA A O 1
ATOM 3253 N N . ALA A 1 416 ? -31.588 -10.868 28.441 1.00 96.94 416 ALA A N 1
ATOM 3254 C CA . ALA A 1 416 ? -30.600 -11.630 27.682 1.00 96.94 416 ALA A CA 1
ATOM 3255 C C . ALA A 1 416 ? -29.374 -10.765 27.348 1.00 96.94 416 ALA A C 1
ATOM 3257 O O . ALA A 1 416 ? -28.256 -11.171 27.659 1.00 96.94 416 ALA A O 1
ATOM 3258 N N . ALA A 1 417 ? -29.592 -9.557 26.817 1.00 97.00 417 ALA A N 1
ATOM 3259 C CA . ALA A 1 417 ? -28.526 -8.612 26.496 1.00 97.00 417 ALA A CA 1
ATOM 3260 C C . ALA A 1 417 ? -27.729 -8.190 27.737 1.00 97.00 417 ALA A C 1
ATOM 3262 O O . ALA A 1 417 ? -26.507 -8.175 27.704 1.00 97.00 417 ALA A O 1
ATOM 3263 N N . ALA A 1 418 ? -28.395 -7.948 28.869 1.00 98.00 418 ALA A N 1
ATOM 3264 C CA . ALA A 1 418 ? -27.740 -7.624 30.133 1.00 98.00 418 ALA A CA 1
ATOM 3265 C C . ALA A 1 418 ? -26.822 -8.759 30.623 1.00 98.00 418 ALA A C 1
ATOM 3267 O O . ALA A 1 418 ? -25.721 -8.511 31.111 1.00 98.00 418 ALA A O 1
ATOM 3268 N N . SER A 1 419 ? -27.253 -10.017 30.476 1.00 98.19 419 SER A N 1
ATOM 3269 C CA . SER A 1 419 ? -26.417 -11.168 30.832 1.00 98.19 419 SER A CA 1
ATOM 3270 C C . SER A 1 419 ? -25.183 -11.278 29.935 1.00 98.19 419 SER A C 1
ATOM 3272 O O . SER A 1 419 ? -24.107 -11.616 30.427 1.00 98.19 419 SER A O 1
ATOM 3274 N N . GLU A 1 420 ? -25.333 -11.021 28.636 1.00 98.19 420 GLU A N 1
ATOM 3275 C CA . GLU A 1 420 ? -24.223 -11.072 27.682 1.00 98.19 420 GLU A CA 1
ATOM 3276 C C . GLU A 1 420 ? -23.261 -9.891 27.874 1.00 98.19 420 GLU A C 1
ATOM 3278 O O . GLU A 1 420 ? -22.052 -10.102 27.947 1.00 98.19 420 GLU A O 1
ATOM 3283 N N . ALA A 1 421 ? -23.785 -8.680 28.085 1.00 98.25 421 ALA A N 1
ATOM 3284 C CA . ALA A 1 421 ? -23.010 -7.485 28.408 1.00 98.25 421 ALA A CA 1
ATOM 3285 C C . ALA A 1 421 ? -22.150 -7.687 29.664 1.00 98.25 421 ALA A C 1
ATOM 3287 O O . ALA A 1 421 ? -20.954 -7.406 29.639 1.00 98.25 421 ALA A O 1
ATOM 3288 N N . GLN A 1 422 ? -22.713 -8.256 30.738 1.00 98.56 422 GLN A N 1
ATOM 3289 C CA . GLN A 1 422 ? -21.934 -8.579 31.937 1.00 98.56 422 GLN A CA 1
ATOM 3290 C C . GLN A 1 422 ? -20.831 -9.604 31.641 1.00 98.56 422 GLN A C 1
ATOM 3292 O O . GLN A 1 422 ? -19.707 -9.456 32.118 1.00 98.56 422 GLN A O 1
ATOM 3297 N N . SER A 1 423 ? -21.120 -10.628 30.830 1.00 98.56 423 SER A N 1
ATOM 3298 C CA . SER A 1 423 ? -20.103 -11.609 30.443 1.00 98.56 423 SER A CA 1
ATOM 3299 C C . SER A 1 423 ? -18.979 -10.993 29.606 1.00 98.56 423 SER A C 1
ATOM 3301 O O . SER A 1 423 ? -17.833 -11.420 29.755 1.00 98.56 423 SER A O 1
ATOM 3303 N N . LEU A 1 424 ? -19.291 -10.039 28.728 1.00 98.62 424 LEU A N 1
ATOM 3304 C CA . LEU A 1 424 ? -18.308 -9.291 27.949 1.00 98.62 424 LEU A CA 1
ATOM 3305 C C . LEU A 1 424 ? -17.474 -8.367 28.838 1.00 98.62 424 LEU A C 1
ATOM 3307 O O . LEU A 1 424 ? -16.262 -8.329 28.678 1.00 98.62 424 LEU A O 1
ATOM 3311 N N . ILE A 1 425 ? -18.072 -7.688 29.819 1.00 98.69 425 ILE A N 1
ATOM 3312 C CA . ILE A 1 425 ? -17.337 -6.875 30.804 1.00 98.69 425 ILE A CA 1
ATOM 3313 C C . ILE A 1 425 ? -16.334 -7.732 31.583 1.00 98.69 425 ILE A C 1
ATOM 3315 O O . ILE A 1 425 ? -15.170 -7.354 31.736 1.00 98.69 425 ILE A O 1
ATOM 3319 N N . ASP A 1 426 ? -16.765 -8.905 32.052 1.00 98.38 426 ASP A N 1
ATOM 3320 C CA . ASP A 1 426 ? -15.900 -9.840 32.772 1.00 98.38 426 ASP A CA 1
ATOM 3321 C C . ASP A 1 426 ? -14.740 -10.322 31.883 1.00 98.38 426 ASP A C 1
ATOM 3323 O O . ASP A 1 426 ? -13.599 -10.404 32.343 1.00 98.38 426 ASP A O 1
ATOM 3327 N N . GLU A 1 427 ? -15.011 -10.601 30.603 1.00 98.56 427 GLU A N 1
ATOM 3328 C CA . GLU A 1 427 ? -13.986 -10.965 29.622 1.00 98.56 427 GLU A CA 1
ATOM 3329 C C . GLU A 1 427 ? -13.027 -9.805 29.319 1.00 98.56 427 GLU A C 1
ATOM 3331 O O . GLU A 1 427 ? -11.814 -10.004 29.338 1.00 98.56 427 GLU A O 1
ATOM 3336 N N . ALA A 1 428 ? -13.541 -8.594 29.108 1.00 98.62 428 ALA A N 1
ATOM 3337 C CA . ALA A 1 428 ? -12.748 -7.401 28.836 1.00 98.62 428 ALA A CA 1
ATOM 3338 C C . ALA A 1 428 ? -11.709 -7.163 29.937 1.00 98.62 428 ALA A C 1
ATOM 3340 O O . ALA A 1 428 ? -10.535 -6.939 29.648 1.00 98.62 428 ALA A O 1
ATOM 3341 N N . ASN A 1 429 ? -12.108 -7.298 31.206 1.00 98.31 429 ASN A N 1
ATOM 3342 C CA . ASN A 1 429 ? -11.210 -7.118 32.348 1.00 98.31 429 ASN A CA 1
ATOM 3343 C C . ASN A 1 429 ? -9.996 -8.060 32.308 1.00 98.31 429 ASN A C 1
ATOM 3345 O O . ASN A 1 429 ? -8.881 -7.615 32.568 1.00 98.31 429 ASN A O 1
ATOM 3349 N N . VAL A 1 430 ? -10.200 -9.331 31.942 1.00 98.00 430 VAL A N 1
ATOM 3350 C CA . VAL A 1 430 ? -9.120 -10.336 31.882 1.00 98.00 430 VAL A CA 1
ATOM 3351 C C . VAL A 1 430 ? -8.336 -10.331 30.562 1.00 98.00 430 VAL A C 1
ATOM 3353 O O . VAL A 1 430 ? -7.297 -10.987 30.456 1.00 98.00 430 VAL A O 1
ATOM 3356 N N . LEU A 1 431 ? -8.834 -9.634 29.534 1.00 97.75 431 LEU A N 1
ATOM 3357 C CA . LEU A 1 431 ? -8.104 -9.372 28.289 1.00 97.75 431 LEU A CA 1
ATOM 3358 C C . LEU A 1 431 ? -7.219 -8.124 28.410 1.00 97.75 431 LEU A C 1
ATOM 3360 O O . LEU A 1 431 ? -6.077 -8.137 27.955 1.00 97.75 431 LEU A O 1
ATOM 3364 N N . ILE A 1 432 ? -7.700 -7.064 29.066 1.00 97.25 432 ILE A N 1
ATOM 3365 C CA . ILE A 1 432 ? -6.944 -5.818 29.272 1.00 97.25 432 ILE A CA 1
ATOM 3366 C C . ILE A 1 432 ? -5.677 -6.058 30.107 1.00 97.25 432 ILE A C 1
ATOM 3368 O O . ILE A 1 432 ? -4.642 -5.451 29.835 1.00 97.25 432 ILE A O 1
ATOM 3372 N N . ASP A 1 433 ? -5.710 -6.954 31.093 1.00 95.38 433 ASP A N 1
ATOM 3373 C CA . ASP A 1 433 ? -4.543 -7.278 31.928 1.00 95.38 433 ASP A CA 1
ATOM 3374 C C . ASP A 1 433 ? -3.745 -8.509 31.452 1.00 95.38 433 ASP A C 1
ATOM 3376 O O . ASP A 1 433 ? -2.813 -8.941 32.129 1.00 95.38 433 ASP A O 1
ATOM 3380 N N . ASP A 1 434 ? -4.106 -9.065 30.289 1.00 95.62 434 ASP A N 1
ATOM 3381 C CA . ASP A 1 434 ? -3.541 -10.280 29.687 1.00 95.62 434 ASP A CA 1
ATOM 3382 C C . ASP A 1 434 ? -3.662 -11.556 30.557 1.00 95.62 434 ASP A C 1
ATOM 3384 O O . ASP A 1 434 ? -3.109 -12.604 30.203 1.00 95.62 434 ASP A O 1
ATOM 3388 N N . SER A 1 435 ? -4.407 -11.535 31.670 1.00 96.62 435 SER A N 1
ATOM 3389 C CA . SER A 1 435 ? -4.500 -12.671 32.601 1.00 96.62 435 SER A CA 1
ATOM 3390 C C . SER A 1 435 ? -5.142 -13.907 31.972 1.00 96.62 435 SER A C 1
ATOM 3392 O O . SER A 1 435 ? -4.717 -15.033 32.250 1.00 96.62 435 SER A O 1
ATOM 3394 N N . LYS A 1 436 ? -6.120 -13.728 31.073 1.00 96.81 436 LYS A N 1
ATOM 3395 C CA . LYS A 1 436 ? -6.732 -14.838 30.324 1.00 96.81 436 LYS A CA 1
ATOM 3396 C C . LYS A 1 436 ? -5.740 -15.478 29.353 1.00 96.81 436 LYS A C 1
ATOM 3398 O O . LYS A 1 436 ? -5.675 -16.705 29.274 1.00 96.81 436 LYS A O 1
ATOM 3403 N N . VAL A 1 437 ? -4.945 -14.665 28.657 1.00 95.81 437 VAL A N 1
ATOM 3404 C CA . VAL A 1 437 ? -3.909 -15.129 27.718 1.00 95.81 437 VAL A CA 1
ATOM 3405 C C . VAL A 1 437 ? -2.828 -15.902 28.469 1.00 95.81 437 VAL A C 1
ATOM 3407 O O . VAL A 1 437 ? -2.499 -17.027 28.096 1.00 95.81 437 VAL A O 1
ATOM 3410 N N . ASP A 1 438 ? -2.320 -15.339 29.567 1.00 94.19 438 ASP A N 1
ATOM 3411 C CA . ASP A 1 438 ? -1.310 -15.967 30.421 1.00 94.19 438 ASP A CA 1
ATOM 3412 C C . ASP A 1 438 ? -1.795 -17.307 30.998 1.00 94.19 438 ASP A C 1
ATOM 3414 O O . ASP A 1 438 ? -1.065 -18.302 30.964 1.00 94.19 438 ASP A O 1
ATOM 3418 N N . ALA A 1 439 ? -3.045 -17.369 31.470 1.00 95.56 439 ALA A N 1
ATOM 3419 C CA . ALA A 1 439 ? -3.635 -18.597 31.992 1.00 95.56 439 ALA A CA 1
ATOM 3420 C C . ALA A 1 439 ? -3.728 -19.701 30.924 1.00 95.56 439 ALA A C 1
ATOM 3422 O O . ALA A 1 439 ? -3.365 -20.848 31.202 1.00 95.56 439 ALA A O 1
ATOM 3423 N N . LEU A 1 440 ? -4.166 -19.366 29.705 1.00 96.50 440 LEU A N 1
ATOM 3424 C CA . LEU A 1 440 ? -4.257 -20.316 28.590 1.00 96.50 440 LEU A CA 1
ATOM 3425 C C . LEU A 1 440 ? -2.871 -20.775 28.118 1.00 96.50 440 LEU A C 1
ATOM 3427 O O . LEU A 1 440 ? -2.641 -21.975 27.961 1.00 96.50 440 LEU A O 1
ATOM 3431 N N . ALA A 1 441 ? -1.918 -19.851 27.984 1.00 94.44 441 ALA A N 1
ATOM 3432 C CA . ALA A 1 441 ? -0.537 -20.166 27.631 1.00 94.44 441 ALA A CA 1
ATOM 3433 C C . ALA A 1 441 ? 0.129 -21.090 28.658 1.00 94.44 441 ALA A C 1
ATOM 3435 O O . ALA A 1 441 ? 0.780 -22.065 28.285 1.00 94.44 441 ALA A O 1
ATOM 3436 N N . LYS A 1 442 ? -0.068 -20.848 29.958 1.00 93.94 442 LYS A N 1
ATOM 3437 C CA . LYS A 1 442 ? 0.448 -21.724 31.023 1.00 93.94 442 LYS A CA 1
ATOM 3438 C C . LYS A 1 442 ? -0.219 -23.094 31.040 1.00 93.94 442 LYS A C 1
ATOM 3440 O O . LYS A 1 442 ? 0.462 -24.078 31.336 1.00 93.94 442 LYS A O 1
ATOM 3445 N N . ALA A 1 443 ? -1.514 -23.165 30.737 1.00 96.12 443 ALA A N 1
ATOM 3446 C CA . ALA A 1 443 ? -2.240 -24.427 30.656 1.00 96.12 443 ALA A CA 1
ATOM 3447 C C . ALA A 1 443 ? -1.723 -25.308 29.507 1.00 96.12 443 ALA A C 1
ATOM 3449 O O . ALA A 1 443 ? -1.501 -26.499 29.725 1.00 96.12 443 ALA A O 1
ATOM 3450 N N . GLU A 1 444 ? -1.472 -24.723 28.332 1.00 96.12 444 GLU A N 1
ATOM 3451 C CA . GLU A 1 444 ? -1.023 -25.467 27.149 1.00 96.12 444 GLU A CA 1
ATOM 3452 C C . GLU A 1 444 ? 0.489 -25.746 27.159 1.00 96.12 444 GLU A C 1
ATOM 3454 O O . GLU A 1 444 ? 0.937 -26.876 26.965 1.00 96.12 444 GLU A O 1
ATOM 3459 N N . LEU A 1 445 ? 1.307 -24.721 27.413 1.00 94.62 445 LEU A N 1
ATOM 3460 C CA . LEU A 1 445 ? 2.768 -24.799 27.280 1.00 94.62 445 LEU A CA 1
ATOM 3461 C C . LEU A 1 445 ? 3.460 -25.266 28.576 1.00 94.62 445 LEU A C 1
ATOM 3463 O O . LEU A 1 445 ? 4.627 -25.676 28.559 1.00 94.62 445 LEU A O 1
ATOM 3467 N N . GLY A 1 446 ? 2.744 -25.209 29.703 1.00 92.88 446 GLY A N 1
ATOM 3468 C CA . GLY A 1 446 ? 3.223 -25.503 31.052 1.00 92.88 446 GLY A CA 1
ATOM 3469 C C . GLY A 1 446 ? 3.760 -24.275 31.804 1.00 92.88 446 GLY A C 1
ATOM 3470 O O . GLY A 1 446 ? 4.355 -23.371 31.226 1.00 92.88 446 GLY A O 1
ATOM 3471 N N . ASN A 1 447 ? 3.638 -24.283 33.138 1.00 83.62 447 ASN A N 1
ATOM 3472 C CA . ASN A 1 447 ? 3.950 -23.149 34.036 1.00 83.62 447 ASN A CA 1
ATOM 3473 C C . ASN A 1 447 ? 5.375 -22.565 33.956 1.00 83.62 447 ASN A C 1
ATOM 3475 O O . ASN A 1 447 ? 5.614 -21.475 34.468 1.00 83.62 447 ASN A O 1
ATOM 3479 N N . PHE A 1 448 ? 6.330 -23.299 33.382 1.00 75.19 448 PHE A N 1
ATOM 3480 C CA . PHE A 1 448 ? 7.729 -22.874 33.249 1.00 75.19 448 PHE A CA 1
ATOM 3481 C C . PHE A 1 448 ? 8.120 -22.578 31.796 1.00 75.19 448 PHE A C 1
ATOM 3483 O O . PHE A 1 448 ? 9.305 -22.412 31.498 1.00 75.19 448 PHE A O 1
ATOM 3490 N N . ALA A 1 449 ? 7.154 -22.568 30.875 1.00 77.25 449 ALA A N 1
ATOM 3491 C CA . ALA A 1 449 ? 7.403 -22.166 29.506 1.00 77.25 449 ALA A CA 1
ATOM 3492 C C . ALA A 1 449 ? 7.772 -20.681 29.469 1.00 77.25 449 ALA A C 1
ATOM 3494 O O . ALA A 1 449 ? 7.042 -19.832 29.969 1.00 77.25 449 ALA A O 1
ATOM 3495 N N . ALA A 1 450 ? 8.916 -20.373 28.860 1.00 84.62 450 ALA A N 1
ATOM 3496 C CA . ALA A 1 450 ? 9.234 -19.005 28.491 1.00 84.62 450 ALA A CA 1
ATOM 3497 C C . ALA A 1 450 ? 8.441 -18.656 27.225 1.00 84.62 450 ALA A C 1
ATOM 3499 O O . ALA A 1 450 ? 8.661 -19.271 26.174 1.00 84.62 450 ALA A O 1
ATOM 3500 N N . PHE A 1 451 ? 7.534 -17.695 27.346 1.00 90.38 451 PHE A N 1
ATOM 3501 C CA . PHE A 1 451 ? 6.836 -17.031 26.251 1.00 90.38 451 PHE A CA 1
ATOM 3502 C C . PHE A 1 451 ? 6.825 -15.521 26.517 1.00 90.38 451 PHE A C 1
ATOM 3504 O O . PHE A 1 451 ? 7.142 -15.079 27.620 1.00 90.38 451 PHE A O 1
ATOM 3511 N N . GLU A 1 452 ? 6.531 -14.744 25.487 1.00 91.62 452 GLU A N 1
ATOM 3512 C CA . GLU A 1 452 ? 6.379 -13.290 25.536 1.00 91.62 452 GLU A CA 1
ATOM 3513 C C . GLU A 1 452 ? 4.981 -12.940 25.023 1.00 91.62 452 GLU A C 1
ATOM 3515 O O . GLU A 1 452 ? 4.487 -13.579 24.089 1.00 91.62 452 GLU A O 1
ATOM 3520 N N . LEU A 1 453 ? 4.352 -11.928 25.617 1.00 92.50 453 LEU A N 1
ATOM 3521 C CA . LEU A 1 453 ? 3.121 -11.355 25.074 1.00 92.50 453 LEU A CA 1
ATOM 3522 C C . LEU A 1 453 ? 3.421 -10.572 23.782 1.00 92.50 453 LEU A C 1
ATOM 3524 O O . LEU A 1 453 ? 4.567 -10.161 23.573 1.00 92.50 453 LEU A O 1
ATOM 3528 N N . PRO A 1 454 ? 2.432 -10.332 22.899 1.00 92.12 454 PRO A N 1
ATOM 3529 C CA . PRO A 1 454 ? 2.670 -9.681 21.607 1.00 92.12 454 PRO A CA 1
ATOM 3530 C C . PRO A 1 454 ? 3.409 -8.335 21.700 1.00 92.12 454 PRO A C 1
ATOM 3532 O O . PRO A 1 454 ? 4.359 -8.084 20.956 1.00 92.12 454 PRO A O 1
ATOM 3535 N N . ASN A 1 455 ? 3.042 -7.496 22.670 1.00 91.12 455 ASN A N 1
ATOM 3536 C CA . ASN A 1 455 ? 3.695 -6.217 22.970 1.00 91.12 455 ASN A CA 1
ATOM 3537 C C . ASN A 1 455 ? 5.136 -6.363 23.494 1.00 91.12 455 ASN A C 1
ATOM 3539 O O . ASN A 1 455 ? 5.921 -5.420 23.381 1.00 91.12 455 ASN A O 1
ATOM 3543 N N . GLU A 1 456 ? 5.511 -7.533 24.002 1.00 92.50 456 GLU A N 1
ATOM 3544 C CA . GLU A 1 456 ? 6.819 -7.843 24.588 1.00 92.50 456 GLU A CA 1
ATOM 3545 C C . GLU A 1 456 ? 7.718 -8.678 23.672 1.00 92.50 456 GLU A C 1
ATOM 3547 O O . GLU A 1 456 ? 8.899 -8.846 23.976 1.00 92.50 456 GLU A O 1
ATOM 3552 N N . LEU A 1 457 ? 7.199 -9.181 22.542 1.00 90.25 457 LEU A N 1
ATOM 3553 C CA . LEU A 1 457 ? 7.955 -10.041 21.629 1.00 90.25 457 LEU A CA 1
ATOM 3554 C C . LEU A 1 457 ? 9.297 -9.400 21.270 1.00 90.25 457 LEU A C 1
ATOM 3556 O O . LEU A 1 457 ? 9.329 -8.293 20.737 1.00 90.25 457 LEU A O 1
ATOM 3560 N N . ALA A 1 458 ? 10.415 -10.074 21.514 1.00 87.44 458 ALA A N 1
ATOM 3561 C CA . ALA A 1 458 ? 11.708 -9.576 21.056 1.00 87.44 458 ALA A CA 1
ATOM 3562 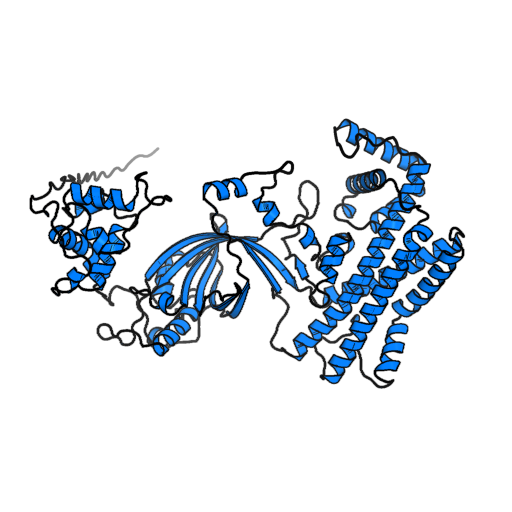C C . ALA A 1 458 ? 11.768 -9.540 19.516 1.00 87.44 458 ALA A C 1
ATOM 3564 O O . ALA A 1 458 ? 11.081 -10.312 18.844 1.00 87.44 458 ALA A O 1
ATOM 3565 N N . SER A 1 459 ? 12.646 -8.711 18.940 1.00 84.56 459 SER A N 1
ATOM 3566 C CA . SER A 1 459 ? 12.850 -8.656 17.480 1.00 84.56 459 SER A CA 1
ATOM 3567 C C . SER A 1 459 ? 13.335 -9.981 16.879 1.00 84.56 459 SER A C 1
ATOM 3569 O O . SER A 1 459 ? 13.221 -10.196 15.677 1.00 84.56 459 SER A O 1
ATOM 3571 N N . THR A 1 460 ? 13.896 -10.885 17.686 1.00 88.31 460 THR A N 1
ATOM 3572 C CA . THR A 1 460 ? 14.295 -12.231 17.261 1.00 88.31 460 THR A CA 1
ATOM 3573 C C . THR A 1 460 ? 14.123 -13.216 18.412 1.00 88.31 460 THR A C 1
ATOM 3575 O O . THR A 1 460 ? 14.501 -12.929 19.549 1.00 88.31 460 THR A O 1
ATOM 3578 N N . ALA A 1 461 ? 13.582 -14.400 18.122 1.00 92.75 461 ALA A N 1
ATOM 3579 C CA . ALA A 1 461 ? 13.474 -15.471 19.105 1.00 92.75 461 ALA A CA 1
ATOM 3580 C C . ALA A 1 461 ? 14.851 -16.085 19.417 1.00 92.75 461 ALA A C 1
ATOM 3582 O O . ALA A 1 461 ? 15.692 -16.261 18.540 1.00 92.75 461 ALA A O 1
ATOM 3583 N N . THR A 1 462 ? 15.084 -16.483 20.669 1.00 94.00 462 THR A N 1
ATOM 3584 C CA . THR A 1 462 ? 16.363 -17.096 21.080 1.00 94.00 462 THR A CA 1
ATOM 3585 C C . THR A 1 462 ? 16.472 -18.589 20.750 1.00 94.00 462 THR A C 1
ATOM 3587 O O . THR A 1 462 ? 17.541 -19.177 20.892 1.00 94.00 462 THR A O 1
ATOM 3590 N N . SER A 1 463 ? 15.369 -19.234 20.362 1.00 95.81 463 SER A N 1
ATOM 3591 C CA . SER A 1 463 ? 15.317 -20.650 19.980 1.00 95.81 463 SER A CA 1
ATOM 3592 C C . SER A 1 463 ? 14.022 -20.962 19.227 1.00 95.81 463 SER A C 1
ATOM 3594 O O . SER A 1 463 ? 13.029 -20.261 19.419 1.00 95.81 463 SER A O 1
ATOM 3596 N N . GLN A 1 464 ? 14.003 -22.062 18.463 1.00 96.69 464 GLN A N 1
ATOM 3597 C CA . GLN A 1 464 ? 12.789 -22.550 17.792 1.00 96.69 464 GLN A CA 1
ATOM 3598 C C . GLN A 1 464 ? 11.649 -22.790 18.790 1.00 96.69 464 GLN A C 1
ATOM 3600 O O . GLN A 1 464 ? 10.543 -22.318 18.581 1.00 96.69 464 GLN A O 1
ATOM 3605 N N . LYS A 1 465 ? 11.934 -23.432 19.933 1.00 95.94 465 LYS A N 1
ATOM 3606 C CA . LYS A 1 465 ? 10.922 -23.678 20.970 1.00 95.94 465 LYS A CA 1
ATOM 3607 C C . LYS A 1 465 ? 10.289 -22.378 21.481 1.00 95.94 465 LYS A C 1
ATOM 3609 O O . LYS A 1 465 ? 9.090 -22.335 21.719 1.00 95.94 465 LYS A O 1
ATOM 3614 N N . ARG A 1 466 ? 11.090 -21.320 21.661 1.00 95.00 466 ARG A N 1
ATOM 3615 C CA . ARG A 1 466 ? 10.567 -20.005 22.060 1.00 95.00 466 ARG A CA 1
ATOM 3616 C C . ARG A 1 466 ? 9.700 -19.396 20.960 1.00 95.00 466 ARG A C 1
ATOM 3618 O O . ARG A 1 466 ? 8.654 -18.846 21.271 1.00 95.00 466 ARG A O 1
ATOM 3625 N N . LEU A 1 467 ? 10.117 -19.522 19.701 1.00 96.00 467 LEU A N 1
ATOM 3626 C CA . LEU A 1 467 ? 9.337 -19.053 18.559 1.00 96.00 467 LEU A CA 1
ATOM 3627 C C . LEU A 1 467 ? 7.982 -19.773 18.456 1.00 96.00 467 LEU A C 1
ATOM 3629 O O . LEU A 1 467 ? 6.968 -19.122 18.219 1.00 96.00 467 LEU A O 1
ATOM 3633 N N . ASP A 1 468 ? 7.956 -21.088 18.680 1.00 96.69 468 ASP A N 1
ATOM 3634 C CA . ASP A 1 468 ? 6.732 -21.898 18.663 1.00 96.69 468 ASP A CA 1
ATOM 3635 C C . ASP A 1 468 ? 5.803 -21.541 19.837 1.00 96.69 468 ASP A C 1
ATOM 3637 O O . ASP A 1 468 ? 4.599 -21.386 19.650 1.00 96.69 468 ASP A O 1
ATOM 3641 N N . ASN A 1 469 ? 6.357 -21.332 21.038 1.00 96.94 469 ASN A N 1
ATOM 3642 C CA . ASN A 1 469 ? 5.597 -20.845 22.193 1.00 96.94 469 ASN A CA 1
ATOM 3643 C C . ASN A 1 469 ? 4.972 -19.467 21.919 1.00 96.94 469 ASN A C 1
ATOM 3645 O O . ASN A 1 469 ? 3.798 -19.246 22.199 1.00 96.94 469 ASN A O 1
ATOM 3649 N N . ASN A 1 470 ? 5.753 -18.542 21.357 1.00 97.06 470 ASN A N 1
ATOM 3650 C CA . ASN A 1 470 ? 5.282 -17.203 21.012 1.00 97.06 470 ASN A CA 1
ATOM 3651 C C . ASN A 1 470 ? 4.209 -17.244 19.909 1.00 97.06 470 ASN A C 1
ATOM 3653 O O . ASN A 1 470 ? 3.292 -16.427 19.932 1.00 97.06 470 ASN A O 1
ATOM 3657 N N . ARG A 1 471 ? 4.275 -18.220 18.988 1.00 97.38 471 ARG A N 1
ATOM 3658 C CA . ARG A 1 471 ? 3.210 -18.466 18.004 1.00 97.38 471 ARG A CA 1
ATOM 3659 C C . ARG A 1 471 ? 1.894 -18.787 18.691 1.00 97.38 471 ARG A C 1
ATOM 3661 O O . ARG A 1 471 ? 0.883 -18.176 18.376 1.00 97.38 471 ARG A O 1
ATOM 3668 N N . PHE A 1 472 ? 1.924 -19.730 19.634 1.00 97.69 472 PHE A N 1
ATOM 3669 C CA . PHE A 1 472 ? 0.735 -20.140 20.375 1.00 97.69 472 PHE A CA 1
ATOM 3670 C C . PHE A 1 472 ? 0.078 -18.950 21.083 1.00 97.69 472 PHE A C 1
ATOM 3672 O O . PHE A 1 472 ? -1.137 -18.783 21.009 1.00 97.69 472 PHE A O 1
ATOM 3679 N N . VAL A 1 473 ? 0.880 -18.094 21.726 1.00 97.69 473 VAL A N 1
ATOM 3680 C CA . VAL A 1 473 ? 0.383 -16.874 22.381 1.00 97.69 473 VAL A CA 1
ATOM 3681 C C . VAL A 1 473 ? -0.254 -15.922 21.368 1.00 97.69 473 VAL A C 1
ATOM 3683 O O . VAL A 1 473 ? -1.363 -15.450 21.603 1.00 97.69 473 VAL A O 1
ATOM 3686 N N . ALA A 1 474 ? 0.402 -15.669 20.233 1.00 97.88 474 ALA A N 1
ATOM 3687 C CA . ALA A 1 474 ? -0.136 -14.806 19.182 1.00 97.88 474 ALA A CA 1
ATOM 3688 C C . ALA A 1 474 ? -1.455 -15.338 18.593 1.00 97.88 474 ALA A C 1
ATOM 3690 O O . ALA A 1 474 ? -2.397 -14.569 18.407 1.00 97.88 474 ALA A O 1
ATOM 3691 N N . ASP A 1 475 ? -1.544 -16.648 18.350 1.00 98.31 475 ASP A N 1
ATOM 3692 C CA . ASP A 1 475 ? -2.765 -17.299 17.868 1.00 98.31 475 ASP A CA 1
ATOM 3693 C C . ASP A 1 475 ? -3.889 -17.230 18.916 1.00 98.31 475 ASP A C 1
ATOM 3695 O O . ASP A 1 475 ? -5.012 -16.875 18.568 1.00 98.31 475 ASP A O 1
ATOM 3699 N N . THR A 1 476 ? -3.573 -17.451 20.197 1.00 98.25 476 THR A N 1
ATOM 3700 C CA . THR A 1 476 ? -4.530 -17.342 21.315 1.00 98.25 476 THR A CA 1
ATOM 3701 C C . THR A 1 476 ? -5.088 -15.926 21.444 1.00 98.25 476 THR A C 1
ATOM 3703 O O . THR A 1 476 ? -6.292 -15.741 21.596 1.00 98.25 476 THR A O 1
ATOM 3706 N N . VAL A 1 477 ? -4.225 -14.910 21.379 1.00 98.31 477 VAL A N 1
ATOM 3707 C CA . VAL A 1 477 ? -4.639 -13.500 21.426 1.00 98.31 477 VAL A CA 1
ATOM 3708 C C . VAL A 1 477 ? -5.553 -13.171 20.252 1.00 98.31 477 VAL A C 1
ATOM 3710 O O . VAL A 1 477 ? -6.608 -12.576 20.456 1.00 98.31 477 VAL A O 1
ATOM 3713 N N . SER A 1 478 ? -5.181 -13.600 19.043 1.00 98.44 478 SER A N 1
ATOM 3714 C CA . SER A 1 478 ? -6.006 -13.408 17.853 1.00 98.44 478 SER A CA 1
ATOM 3715 C C . SER A 1 478 ? -7.391 -14.032 18.033 1.00 98.44 478 SER A C 1
ATOM 3717 O O . SER A 1 478 ? -8.385 -13.337 17.849 1.00 98.44 478 SER A O 1
ATOM 3719 N N . GLU A 1 479 ? -7.479 -15.289 18.473 1.00 98.56 479 GLU A N 1
ATOM 3720 C CA . GLU A 1 479 ? -8.756 -15.976 18.713 1.00 98.56 479 GLU A CA 1
ATOM 3721 C C . GLU A 1 479 ? -9.622 -15.277 19.769 1.00 98.56 479 GLU A C 1
ATOM 3723 O O . GLU A 1 479 ? -10.822 -15.104 19.563 1.00 98.56 479 GLU A O 1
ATOM 3728 N N . LEU A 1 480 ? -9.025 -14.841 20.882 1.00 98.56 480 LEU A N 1
ATOM 3729 C CA . LEU A 1 480 ? -9.746 -14.145 21.948 1.00 98.56 480 LEU A CA 1
ATOM 3730 C C . LEU A 1 480 ? -10.270 -12.780 21.499 1.00 98.56 480 LEU A C 1
ATOM 3732 O O . LEU A 1 480 ? -11.414 -12.449 21.796 1.00 98.56 480 LEU A O 1
ATOM 3736 N N . PHE A 1 481 ? -9.462 -12.000 20.779 1.00 98.62 481 PHE A N 1
ATOM 3737 C CA . PHE A 1 481 ? -9.862 -10.675 20.302 1.00 98.62 481 PHE A CA 1
ATOM 3738 C C . PHE A 1 481 ? -10.966 -10.784 19.247 1.00 98.62 481 PHE A C 1
ATOM 3740 O O . PHE A 1 481 ? -11.939 -10.039 19.316 1.00 98.62 481 PHE A O 1
ATOM 3747 N N . HIS A 1 482 ? -10.881 -11.764 18.340 1.00 98.69 482 HIS A N 1
ATOM 3748 C CA . HIS A 1 482 ? -11.953 -12.023 17.378 1.00 98.69 482 HIS A CA 1
ATOM 3749 C C . HIS A 1 482 ? -13.239 -12.481 18.060 1.00 98.69 482 HIS A C 1
ATOM 3751 O O . HIS A 1 482 ? -14.307 -11.949 17.780 1.00 98.69 482 HIS A O 1
ATOM 3757 N N . SER A 1 483 ? -13.139 -13.414 19.012 1.00 98.56 483 SER A N 1
ATOM 3758 C CA . SER A 1 483 ? -14.306 -13.856 19.774 1.00 98.56 483 SER A CA 1
ATOM 3759 C C . SER A 1 483 ? -14.946 -12.715 20.565 1.00 98.56 483 SER A C 1
ATOM 3761 O O . SER A 1 483 ? -16.163 -12.717 20.724 1.00 98.56 483 SER A O 1
ATOM 3763 N N . PHE A 1 484 ? -14.155 -11.781 21.095 1.00 98.75 484 PHE A N 1
ATOM 3764 C CA . PHE A 1 484 ? -14.673 -10.608 21.790 1.00 98.75 484 PHE A CA 1
ATOM 3765 C C . PHE A 1 484 ? -15.401 -9.672 20.817 1.00 98.75 484 PHE A C 1
ATOM 3767 O O . PHE A 1 484 ? -16.551 -9.330 21.074 1.00 98.75 484 PHE A O 1
ATOM 3774 N N . GLY A 1 485 ? -14.781 -9.341 19.675 1.00 98.38 485 GLY A N 1
ATOM 3775 C CA . GLY A 1 485 ? -15.386 -8.517 18.621 1.00 98.38 485 GLY A CA 1
ATOM 3776 C C . GLY A 1 485 ? -16.712 -9.084 18.102 1.00 98.38 485 GLY A C 1
ATOM 3777 O O . GLY A 1 485 ? -17.731 -8.392 18.138 1.00 98.38 485 GLY A O 1
ATOM 3778 N N . ASP A 1 486 ? -16.742 -10.371 17.741 1.00 98.44 486 ASP A N 1
ATOM 3779 C CA . ASP A 1 486 ? -17.952 -11.070 17.281 1.00 98.44 486 ASP A CA 1
ATOM 3780 C C . ASP A 1 486 ? -19.092 -10.997 18.311 1.00 98.44 486 ASP A C 1
ATOM 3782 O O . ASP A 1 486 ? -20.257 -10.780 17.968 1.00 98.44 486 ASP A O 1
ATOM 3786 N N . ARG A 1 487 ? -18.766 -11.176 19.596 1.00 98.44 487 ARG A N 1
ATOM 3787 C CA . ARG A 1 487 ? -19.745 -11.111 20.688 1.00 98.44 487 ARG A CA 1
ATOM 3788 C C . ARG A 1 487 ? -20.219 -9.684 20.956 1.00 98.44 487 ARG A C 1
ATOM 3790 O O . ARG A 1 487 ? -21.400 -9.503 21.235 1.00 98.44 487 ARG A O 1
ATOM 3797 N N . THR A 1 488 ? -19.354 -8.675 20.830 1.00 98.31 488 THR A N 1
ATOM 3798 C CA . THR A 1 488 ? -19.758 -7.260 20.886 1.00 98.31 488 THR A CA 1
ATOM 3799 C C . THR A 1 488 ? -20.769 -6.940 19.789 1.00 98.31 488 THR A C 1
ATOM 3801 O O . THR A 1 488 ? -21.810 -6.353 20.075 1.00 98.31 488 THR A O 1
ATOM 3804 N N . LEU A 1 489 ? -20.518 -7.378 18.551 1.00 96.94 489 LEU A N 1
ATOM 3805 C CA . LEU A 1 489 ? -21.451 -7.177 17.437 1.00 96.94 489 LEU A CA 1
ATOM 3806 C C . LEU A 1 489 ? -22.814 -7.840 17.685 1.00 96.94 489 LEU A C 1
ATOM 3808 O O . LEU A 1 489 ? -23.825 -7.348 17.197 1.00 96.94 489 LEU A O 1
ATOM 3812 N N . ALA A 1 490 ? -22.868 -8.925 18.461 1.00 96.56 490 ALA A N 1
ATOM 3813 C CA . ALA A 1 490 ? -24.119 -9.604 18.793 1.00 96.56 490 ALA A CA 1
ATOM 3814 C C . ALA A 1 490 ? -25.012 -8.834 19.785 1.00 96.56 490 ALA A C 1
ATOM 3816 O O . ALA A 1 490 ? -26.194 -9.154 19.887 1.00 96.56 490 ALA A O 1
ATOM 3817 N N . VAL A 1 491 ? -24.468 -7.850 20.510 1.00 97.06 491 VAL A N 1
ATOM 3818 C CA . VAL A 1 491 ? -25.213 -7.014 21.472 1.00 97.06 491 VAL A CA 1
ATOM 3819 C C . VAL A 1 491 ? -25.261 -5.538 21.075 1.00 97.06 491 VAL A C 1
ATOM 3821 O O . VAL A 1 491 ? -25.800 -4.732 21.827 1.00 97.06 491 VAL A O 1
ATOM 3824 N N . VAL A 1 492 ? -24.702 -5.164 19.919 1.00 96.69 492 VAL A N 1
ATOM 3825 C CA . VAL A 1 492 ? -24.500 -3.754 19.551 1.00 96.69 492 VAL A CA 1
ATOM 3826 C C . VAL A 1 492 ? -25.804 -2.961 19.492 1.00 96.69 492 VAL A C 1
ATOM 3828 O O . VAL A 1 492 ? -25.854 -1.864 20.038 1.00 96.69 492 VAL A O 1
ATOM 3831 N N . ASP A 1 493 ? -26.862 -3.534 18.910 1.00 96.06 493 ASP A N 1
ATOM 3832 C CA . ASP A 1 493 ? -28.156 -2.857 18.769 1.00 96.06 493 ASP A CA 1
ATOM 3833 C C . ASP A 1 493 ? -28.855 -2.695 20.135 1.00 96.06 493 ASP A C 1
ATOM 3835 O O . ASP A 1 493 ? -29.397 -1.635 20.444 1.00 96.06 493 ASP A O 1
ATOM 3839 N N . ASP A 1 494 ? -28.765 -3.705 21.014 1.00 96.50 494 ASP A N 1
ATOM 3840 C CA . ASP A 1 494 ? -29.291 -3.621 22.385 1.00 96.50 494 ASP A CA 1
ATOM 3841 C C . ASP A 1 494 ? -28.558 -2.545 23.209 1.00 96.50 494 ASP A C 1
ATOM 3843 O O . ASP A 1 494 ? -29.183 -1.817 23.982 1.00 96.50 494 ASP A O 1
ATOM 3847 N N . VAL A 1 495 ? -27.231 -2.458 23.064 1.00 96.31 495 VAL A N 1
ATOM 3848 C CA . VAL A 1 495 ? -26.368 -1.542 23.828 1.00 96.31 495 VAL A CA 1
ATOM 3849 C C . VAL A 1 495 ? -26.541 -0.100 23.374 1.00 96.31 495 VAL A C 1
ATOM 3851 O O . VAL A 1 495 ? -26.656 0.786 24.220 1.00 96.31 495 VAL A O 1
ATOM 3854 N N . SER A 1 496 ? -26.600 0.138 22.064 1.00 95.81 496 SER A N 1
ATOM 3855 C CA . SER A 1 496 ? -26.863 1.468 21.513 1.00 95.81 496 SER A CA 1
ATOM 3856 C C . SER A 1 496 ? -28.331 1.881 21.665 1.00 95.81 496 SER A C 1
ATOM 3858 O O . SER A 1 496 ? -28.637 3.071 21.696 1.00 95.81 496 SER A O 1
ATOM 3860 N N . GLY A 1 497 ? -29.248 0.918 21.803 1.00 94.38 497 GLY A N 1
ATOM 3861 C CA . GLY A 1 497 ? -30.685 1.160 21.904 1.00 94.38 497 GLY A CA 1
ATOM 3862 C C . GLY A 1 497 ? -31.344 1.522 20.570 1.00 94.38 497 GLY A C 1
ATOM 3863 O O . GLY A 1 497 ? -32.439 2.092 20.589 1.00 94.38 497 GLY A O 1
ATOM 3864 N N . THR A 1 498 ? -30.683 1.226 19.449 1.00 92.31 498 THR A N 1
ATOM 3865 C CA . THR A 1 498 ? -31.253 1.321 18.096 1.00 92.31 498 THR A CA 1
ATOM 3866 C C . THR A 1 498 ? -32.002 0.034 17.733 1.00 92.31 498 THR A C 1
ATOM 3868 O O . THR A 1 498 ? -31.738 -1.035 18.284 1.00 92.31 498 THR A O 1
ATOM 3871 N N . ASP A 1 499 ? -32.952 0.116 16.807 1.00 85.81 499 ASP A N 1
ATOM 3872 C CA . ASP A 1 499 ? -33.632 -1.048 16.225 1.00 85.81 499 ASP A CA 1
ATOM 3873 C C . ASP A 1 499 ? -32.982 -1.541 14.918 1.00 85.81 499 ASP A C 1
ATOM 3875 O O . ASP A 1 499 ? -33.429 -2.540 14.350 1.00 85.81 499 ASP A O 1
ATOM 3879 N N . GLY A 1 500 ? -31.892 -0.894 14.488 1.00 75.69 500 GLY A N 1
ATOM 3880 C CA . GLY A 1 500 ? -31.098 -1.271 13.320 1.00 75.69 500 GLY A CA 1
ATOM 3881 C C . GLY A 1 500 ? -31.566 -0.653 12.000 1.00 75.69 500 GLY A C 1
ATOM 3882 O O . GLY A 1 500 ? -30.869 -0.839 11.004 1.00 75.69 500 GLY A O 1
ATOM 3883 N N . ASP A 1 501 ? -32.674 0.099 12.004 1.00 76.56 501 ASP A N 1
ATOM 3884 C CA . ASP A 1 501 ? -33.221 0.846 10.859 1.00 76.56 501 ASP A CA 1
ATOM 3885 C C . ASP A 1 501 ? -32.997 2.369 11.027 1.00 76.56 501 ASP A C 1
ATOM 3887 O O . ASP A 1 501 ? -33.822 3.184 10.605 1.00 76.56 501 ASP A O 1
ATOM 3891 N N . GLY A 1 502 ? -31.899 2.754 11.690 1.00 72.62 502 GLY A N 1
ATOM 3892 C CA . GLY A 1 502 ? -31.532 4.151 11.924 1.00 72.62 502 GLY A CA 1
ATOM 3893 C C . GLY A 1 502 ? -31.482 4.971 10.630 1.00 72.62 502 GLY A C 1
ATOM 3894 O O . GLY A 1 502 ? -31.182 4.458 9.554 1.00 72.62 502 GLY A O 1
ATOM 3895 N N . ASP A 1 503 ? -31.802 6.259 10.745 1.00 81.88 503 ASP A N 1
ATOM 3896 C CA . ASP A 1 503 ? -31.799 7.204 9.626 1.00 81.88 503 ASP A CA 1
ATOM 3897 C C . ASP A 1 503 ? -30.346 7.579 9.268 1.00 81.88 503 ASP A C 1
ATOM 3899 O O . ASP A 1 503 ? -29.801 8.575 9.759 1.00 81.88 503 ASP A O 1
ATOM 3903 N N . ASP A 1 504 ? -29.692 6.705 8.492 1.00 91.44 504 ASP A N 1
ATOM 3904 C CA . ASP A 1 504 ? -28.285 6.827 8.081 1.00 91.44 504 ASP A CA 1
ATOM 3905 C C . ASP A 1 504 ? -28.008 8.183 7.404 1.00 91.44 504 ASP A C 1
ATOM 3907 O O . ASP A 1 504 ? -26.945 8.770 7.621 1.00 91.44 504 ASP A O 1
ATOM 3911 N N . ASP A 1 505 ? -28.994 8.747 6.701 1.00 95.12 505 ASP A N 1
ATOM 3912 C CA . ASP A 1 505 ? -28.872 10.032 6.009 1.00 95.12 505 ASP A CA 1
ATOM 3913 C C . ASP A 1 505 ? -28.619 11.186 7.006 1.00 95.12 505 ASP A C 1
ATOM 3915 O O . ASP A 1 505 ? -27.755 12.040 6.786 1.00 95.12 505 ASP A O 1
ATOM 3919 N N . PHE A 1 506 ? -29.291 11.200 8.171 1.00 96.19 506 PHE A N 1
ATOM 3920 C CA . PHE A 1 506 ? -29.006 12.204 9.212 1.00 96.19 506 PHE A CA 1
ATOM 3921 C C . PHE A 1 506 ? -27.646 11.998 9.882 1.00 96.19 506 PHE A C 1
ATOM 3923 O O . PHE A 1 506 ? -27.034 12.981 10.314 1.00 96.19 506 PHE A O 1
ATOM 3930 N N . MET A 1 507 ? -27.158 10.760 9.984 1.00 96.44 507 MET A N 1
ATOM 3931 C CA . MET A 1 507 ? -25.817 10.485 10.503 1.00 96.44 507 MET A CA 1
ATOM 3932 C C . MET A 1 507 ? -24.744 11.008 9.547 1.00 96.44 507 MET A C 1
ATOM 3934 O O . MET A 1 507 ? -23.838 11.723 9.984 1.00 96.44 507 MET A O 1
ATOM 3938 N N . GLU A 1 508 ? -24.864 10.724 8.252 1.00 95.75 508 GLU A N 1
ATOM 3939 C CA . GLU A 1 508 ? -23.945 11.226 7.226 1.00 95.75 508 GLU A CA 1
ATOM 3940 C C . GLU A 1 508 ? -23.979 12.761 7.140 1.00 95.75 508 GLU A C 1
ATOM 3942 O O . GLU A 1 508 ? -22.925 13.416 7.117 1.00 95.75 508 GLU A O 1
ATOM 3947 N N . ALA A 1 509 ? -25.173 13.359 7.218 1.00 97.12 509 ALA A N 1
ATOM 3948 C CA . ALA A 1 509 ? -25.347 14.805 7.307 1.00 97.12 509 ALA A CA 1
ATOM 3949 C C . ALA A 1 509 ? -24.680 15.390 8.562 1.00 97.12 509 ALA A C 1
ATOM 3951 O O . ALA A 1 509 ? -24.018 16.430 8.483 1.00 97.12 509 ALA A O 1
ATOM 3952 N N . PHE A 1 510 ? -24.804 14.728 9.718 1.00 97.50 510 PHE A N 1
ATOM 3953 C CA . PHE A 1 510 ? -24.170 15.165 10.963 1.00 97.50 510 PHE A CA 1
ATOM 3954 C C . PHE A 1 510 ? -22.647 15.080 10.881 1.00 97.50 510 PHE A C 1
ATOM 3956 O O . PHE A 1 510 ? -21.964 16.042 11.235 1.00 97.50 510 PHE A O 1
ATOM 3963 N N . VAL A 1 511 ? -22.092 13.977 10.373 1.00 96.06 511 VAL A N 1
ATOM 3964 C CA . VAL A 1 511 ? -20.645 13.829 10.151 1.00 96.06 511 VAL A CA 1
ATOM 3965 C C . VAL A 1 511 ? -20.136 14.949 9.243 1.00 96.06 511 VAL A C 1
ATOM 3967 O O . VAL A 1 511 ? -19.164 15.628 9.585 1.00 96.06 511 VAL A O 1
ATOM 3970 N N . THR A 1 512 ? -20.829 15.214 8.135 1.00 95.25 512 THR A N 1
ATOM 3971 C CA . THR A 1 512 ? -20.485 16.294 7.199 1.00 95.25 512 THR A CA 1
ATOM 3972 C C . THR A 1 512 ? -20.540 17.666 7.875 1.00 95.25 512 THR A C 1
ATOM 3974 O O . THR A 1 512 ? -19.596 18.455 7.761 1.00 95.25 512 THR A O 1
ATOM 3977 N N . TRP A 1 513 ? -21.587 17.933 8.661 1.00 97.12 513 TRP A N 1
ATOM 3978 C CA . TRP A 1 513 ? -21.703 19.156 9.454 1.00 97.12 513 TRP A CA 1
ATOM 3979 C C . TRP A 1 513 ? -20.527 19.313 10.420 1.00 97.12 513 TRP A C 1
ATOM 3981 O O . TRP A 1 513 ? -19.894 20.371 10.462 1.00 97.12 513 TRP A O 1
ATOM 3991 N N . ARG A 1 514 ? -20.164 18.256 11.154 1.00 96.19 514 ARG A N 1
ATOM 3992 C CA . ARG A 1 514 ? -19.050 18.293 12.110 1.00 96.19 514 ARG A CA 1
ATOM 3993 C C . ARG A 1 514 ? -17.713 18.568 11.432 1.00 96.19 514 ARG A C 1
ATOM 3995 O O . ARG A 1 514 ? -16.963 19.404 11.934 1.00 96.19 514 ARG A O 1
ATOM 4002 N N . LYS A 1 515 ? -17.447 17.954 10.278 1.00 93.50 515 LYS A N 1
ATOM 4003 C CA . LYS A 1 515 ? -16.240 18.224 9.480 1.00 93.50 515 LYS A CA 1
ATOM 4004 C C . LYS A 1 515 ? -16.175 19.666 8.975 1.00 93.50 515 LYS A C 1
ATOM 4006 O O . LYS A 1 515 ? -15.086 20.227 8.900 1.00 93.50 515 LYS A O 1
ATOM 4011 N N . SER A 1 516 ? -17.322 20.291 8.695 1.00 94.00 516 SER A N 1
ATOM 4012 C CA . SER A 1 516 ? -17.372 21.706 8.296 1.00 94.00 516 SER A CA 1
ATOM 4013 C C . SER A 1 516 ? -17.020 22.679 9.431 1.00 94.00 516 SER A C 1
ATOM 4015 O O . SER A 1 516 ? -16.573 23.797 9.174 1.00 94.00 516 SER A O 1
ATOM 4017 N N . LEU A 1 517 ? -17.217 22.262 10.687 1.00 93.94 517 LEU A N 1
ATOM 4018 C CA . LEU A 1 517 ? -16.980 23.091 11.872 1.00 93.94 517 LEU A CA 1
ATOM 4019 C C . LEU A 1 517 ? -15.592 22.893 12.483 1.00 93.94 517 LEU A C 1
ATOM 4021 O O . LEU A 1 517 ? -15.061 23.818 13.100 1.00 93.94 517 LEU A O 1
ATOM 4025 N N . ASP A 1 518 ? -15.028 21.696 12.353 1.00 91.19 518 ASP A N 1
ATOM 4026 C CA . ASP A 1 518 ? -13.756 21.329 12.961 1.00 91.19 518 ASP A CA 1
ATOM 4027 C C . ASP A 1 518 ? -12.874 20.580 11.960 1.00 91.19 518 ASP A C 1
ATOM 4029 O O . ASP A 1 518 ? -13.062 19.395 11.674 1.00 91.19 518 ASP A O 1
ATOM 4033 N N . SER A 1 519 ? -11.860 21.280 11.447 1.00 87.62 519 SER A N 1
ATOM 4034 C CA . SER A 1 519 ? -10.886 20.684 10.537 1.00 87.62 519 SER A CA 1
ATOM 4035 C C . SER A 1 519 ? -10.058 19.578 11.200 1.00 87.62 519 SER A C 1
ATOM 4037 O O . SER A 1 519 ? -9.518 18.737 10.485 1.00 87.62 519 SER A O 1
ATOM 4039 N N . GLY A 1 520 ? -9.997 19.520 12.536 1.00 87.19 520 GLY A N 1
ATOM 4040 C CA . GLY A 1 520 ? -9.322 18.461 13.284 1.00 87.19 520 GLY A CA 1
ATOM 4041 C C . GLY A 1 520 ? -9.965 17.083 13.125 1.00 87.19 520 GLY A C 1
ATOM 4042 O O . GLY A 1 520 ? -9.256 16.090 13.205 1.00 87.19 520 GLY A O 1
ATOM 4043 N N . VAL A 1 521 ? -11.270 17.010 12.828 1.00 89.81 521 VAL A N 1
ATOM 4044 C CA . VAL A 1 521 ? -11.991 15.742 12.581 1.00 89.81 521 VAL A CA 1
ATOM 4045 C C . VAL A 1 521 ? -12.308 15.508 11.100 1.00 89.81 521 VAL A C 1
ATOM 4047 O O . VAL A 1 521 ? -12.967 14.532 10.748 1.00 89.81 521 VAL A O 1
ATOM 4050 N N . SER A 1 522 ? -11.837 16.383 10.204 1.00 88.31 522 SER A N 1
ATOM 4051 C CA . SER A 1 522 ? -12.073 16.268 8.754 1.00 88.31 522 SER A CA 1
ATOM 4052 C C . SER A 1 522 ? -11.537 14.952 8.172 1.00 88.31 522 SER A C 1
ATOM 4054 O O . SER A 1 522 ? -12.213 14.301 7.366 1.00 88.31 522 SER A O 1
ATOM 4056 N N . LEU A 1 523 ? -10.374 14.515 8.665 1.00 89.75 523 LEU A N 1
ATOM 4057 C CA . LEU A 1 523 ? -9.702 13.275 8.270 1.00 89.75 523 LEU A CA 1
ATOM 4058 C C . LEU A 1 523 ? -10.281 12.027 8.936 1.00 89.75 523 LEU A C 1
ATOM 4060 O O . LEU A 1 523 ? -10.088 10.925 8.422 1.00 89.75 523 LEU A O 1
ATOM 4064 N N . HIS A 1 524 ? -11.010 12.189 10.044 1.00 93.25 524 HIS A N 1
ATOM 4065 C CA . HIS A 1 524 ? -11.559 11.058 10.775 1.00 93.25 524 HIS A CA 1
ATOM 4066 C C . HIS A 1 524 ? -12.629 10.354 9.934 1.00 93.25 524 HIS A C 1
ATOM 4068 O O . HIS A 1 524 ? -13.494 10.968 9.294 1.00 93.25 524 HIS A O 1
ATOM 4074 N N . ARG A 1 525 ? -12.530 9.034 9.927 1.00 92.56 525 ARG A N 1
ATOM 4075 C CA . ARG A 1 525 ? -13.427 8.071 9.299 1.00 92.56 525 ARG A CA 1
ATOM 4076 C C . ARG A 1 525 ? -14.134 7.197 10.329 1.00 92.56 525 ARG A C 1
ATOM 4078 O O . ARG A 1 525 ? -15.090 6.535 9.949 1.00 92.56 525 ARG A O 1
ATOM 4085 N N . THR A 1 526 ? -13.673 7.187 11.580 1.00 95.62 526 THR A N 1
ATOM 4086 C CA . THR A 1 526 ? -14.350 6.494 12.677 1.00 95.62 526 THR A CA 1
ATOM 4087 C C . THR A 1 526 ? -15.460 7.342 13.279 1.00 95.62 526 THR A C 1
ATOM 4089 O O . THR A 1 526 ? -15.357 8.567 13.379 1.00 95.62 526 THR A O 1
ATOM 4092 N N . HIS A 1 527 ? -16.510 6.676 13.743 1.00 97.00 527 HIS A N 1
ATOM 4093 C CA . HIS A 1 527 ? -17.661 7.293 14.388 1.00 97.00 527 HIS A CA 1
ATOM 4094 C C . HIS A 1 527 ? -17.368 7.732 15.827 1.00 97.00 527 HIS A C 1
ATOM 4096 O O . HIS A 1 527 ? -18.071 8.601 16.338 1.00 97.00 527 HIS A O 1
ATOM 4102 N N . ARG A 1 528 ? -16.280 7.247 16.448 1.00 96.00 528 ARG A N 1
ATOM 4103 C CA . ARG A 1 528 ? -15.845 7.626 17.805 1.00 96.00 528 ARG A CA 1
ATOM 4104 C C . ARG A 1 528 ? -15.810 9.137 18.018 1.00 96.00 528 ARG A C 1
ATOM 4106 O O . ARG A 1 528 ? -16.463 9.663 18.915 1.00 96.00 528 ARG A O 1
ATOM 4113 N N . ALA A 1 529 ? -15.053 9.848 17.183 1.00 94.50 529 ALA A N 1
ATOM 4114 C CA . ALA A 1 529 ? -14.863 11.287 17.342 1.00 94.50 529 ALA A CA 1
ATOM 4115 C C . ALA A 1 529 ? -16.174 12.069 17.154 1.00 94.50 529 ALA A C 1
ATOM 4117 O O . ALA A 1 529 ? -16.374 13.114 17.779 1.00 94.50 529 ALA A O 1
ATOM 4118 N N . PHE A 1 530 ? -17.080 11.553 16.319 1.00 96.88 530 PHE A N 1
ATOM 4119 C CA . PHE A 1 530 ? -18.398 12.138 16.087 1.00 96.88 530 PHE A CA 1
ATOM 4120 C C . PHE A 1 530 ? -19.370 11.832 17.231 1.00 96.88 530 PHE A C 1
ATOM 4122 O O . PHE A 1 530 ? -20.103 12.734 17.629 1.00 96.88 530 PHE A O 1
ATOM 4129 N N . ALA A 1 531 ? -19.320 10.635 17.821 1.00 96.62 531 ALA A N 1
ATOM 4130 C CA . ALA A 1 531 ? -20.069 10.277 19.024 1.00 96.62 531 ALA A CA 1
ATOM 4131 C C . ALA A 1 531 ? -19.639 11.139 20.225 1.00 96.62 531 ALA A C 1
ATOM 4133 O O . ALA A 1 531 ? -20.473 11.782 20.857 1.00 96.62 531 ALA A O 1
ATOM 4134 N N . GLU A 1 532 ? -18.333 11.278 20.471 1.00 95.06 532 GLU A N 1
ATOM 4135 C CA . GLU A 1 532 ? -17.805 12.152 21.530 1.00 95.06 532 GLU A CA 1
ATOM 4136 C C . GLU A 1 532 ? -18.156 13.634 21.294 1.00 95.06 532 GLU A C 1
ATOM 4138 O O . GLU A 1 532 ? -18.362 14.402 22.237 1.00 95.06 532 GLU A O 1
ATOM 4143 N N . ALA A 1 533 ? -18.202 14.076 20.032 1.00 95.19 533 ALA A N 1
ATOM 4144 C CA . ALA A 1 533 ? -18.661 15.420 19.695 1.00 95.19 533 ALA A CA 1
ATOM 4145 C C . ALA A 1 533 ? -20.162 15.585 19.960 1.00 95.19 533 ALA A C 1
ATOM 4147 O O . ALA A 1 533 ? -20.556 16.600 20.530 1.00 95.19 533 ALA A O 1
ATOM 4148 N N . PHE A 1 534 ? -20.976 14.599 19.585 1.00 97.12 534 PHE A N 1
ATOM 4149 C CA . PHE A 1 534 ? -22.414 14.582 19.826 1.00 97.12 534 PHE A CA 1
ATOM 4150 C C . PHE A 1 534 ? -22.736 14.682 21.323 1.00 97.12 534 PHE A C 1
ATOM 4152 O O . PHE A 1 534 ? -23.511 15.551 21.713 1.00 97.12 534 PHE A O 1
ATOM 4159 N N . GLU A 1 535 ? -22.074 13.890 22.173 1.00 95.81 535 GLU A N 1
ATOM 4160 C CA . GLU A 1 535 ? -22.263 13.924 23.632 1.00 95.81 535 GLU A CA 1
ATOM 4161 C C . GLU A 1 535 ? -22.016 15.316 24.231 1.00 95.81 535 GLU A C 1
ATOM 4163 O O . GLU A 1 535 ? -22.781 15.777 25.077 1.00 95.81 535 GLU A O 1
ATOM 4168 N N . ARG A 1 536 ? -20.977 16.025 23.766 1.00 95.56 536 ARG A N 1
ATOM 4169 C CA . ARG A 1 536 ? -20.682 17.397 24.217 1.00 95.56 536 ARG A CA 1
ATOM 4170 C C . ARG A 1 536 ? -21.746 18.400 23.773 1.00 95.56 536 ARG A C 1
ATOM 4172 O O . ARG A 1 536 ? -22.058 19.324 24.516 1.00 95.56 536 ARG A O 1
ATOM 4179 N N . LEU A 1 537 ? -22.273 18.245 22.559 1.00 95.12 537 LEU A N 1
ATOM 4180 C CA . LEU A 1 537 ? -23.316 19.123 22.012 1.00 95.12 537 LEU A CA 1
ATOM 4181 C C . LEU A 1 537 ? -24.669 18.887 22.686 1.00 95.12 537 LEU A C 1
ATOM 4183 O O . LEU A 1 537 ? -25.479 19.807 22.780 1.00 95.12 537 LEU A O 1
ATOM 4187 N N . ASP A 1 538 ? -24.903 17.679 23.199 1.00 94.75 538 ASP A N 1
ATOM 4188 C CA . ASP A 1 538 ? -26.139 17.326 23.893 1.00 94.75 538 ASP A CA 1
ATOM 4189 C C . ASP A 1 538 ? -26.373 18.166 25.166 1.00 94.75 538 ASP A C 1
ATOM 4191 O O . ASP A 1 538 ? -27.517 18.357 25.583 1.00 94.75 538 ASP A O 1
ATOM 4195 N N . GLU A 1 539 ? -25.315 18.761 25.732 1.00 94.38 539 GLU A N 1
ATOM 4196 C CA . GLU A 1 539 ? -25.402 19.713 26.847 1.00 94.38 539 GLU A CA 1
ATOM 4197 C C . GLU A 1 539 ? -26.192 20.994 26.494 1.00 94.38 539 GLU A C 1
ATOM 4199 O O . GLU A 1 539 ? -26.847 21.564 27.372 1.00 94.38 539 GLU A O 1
ATOM 4204 N N . ASP A 1 540 ? -26.180 21.425 25.223 1.00 95.69 540 ASP A N 1
ATOM 4205 C CA . ASP A 1 540 ? -26.969 22.549 24.680 1.00 95.69 540 ASP A CA 1
ATOM 4206 C C . ASP A 1 540 ? -27.817 22.108 23.471 1.00 95.69 540 ASP A C 1
ATOM 4208 O O . ASP A 1 540 ? -27.931 22.788 22.445 1.00 95.69 540 ASP A O 1
ATOM 4212 N N . ARG A 1 541 ? -28.440 20.929 23.605 1.00 96.06 541 ARG A N 1
ATOM 4213 C CA . ARG A 1 541 ? -29.183 20.240 22.539 1.00 96.06 541 ARG A CA 1
ATOM 4214 C C . ARG A 1 541 ? -30.095 21.147 21.717 1.00 96.06 541 ARG A C 1
ATOM 4216 O O . ARG A 1 541 ? -30.119 21.053 20.498 1.00 96.06 541 ARG A O 1
ATOM 4223 N N . SER A 1 542 ? -30.877 22.012 22.365 1.00 96.62 542 SER A N 1
ATOM 4224 C CA . SER A 1 542 ? -31.846 22.858 21.653 1.00 96.62 542 SER A CA 1
ATOM 4225 C C . SER A 1 542 ? -31.183 23.863 20.708 1.00 96.62 542 SER A C 1
ATOM 4227 O O . SER A 1 542 ? -31.742 24.142 19.649 1.00 96.62 542 SER A O 1
ATOM 4229 N N . ALA A 1 543 ? -30.025 24.416 21.081 1.00 97.38 543 ALA A N 1
ATOM 4230 C CA . ALA A 1 543 ? -29.278 25.326 20.222 1.00 97.38 543 ALA A CA 1
ATOM 4231 C C . ALA A 1 543 ? -28.587 24.562 19.087 1.00 97.38 543 ALA A C 1
ATOM 4233 O O . ALA A 1 543 ? -28.669 24.968 17.929 1.00 97.38 5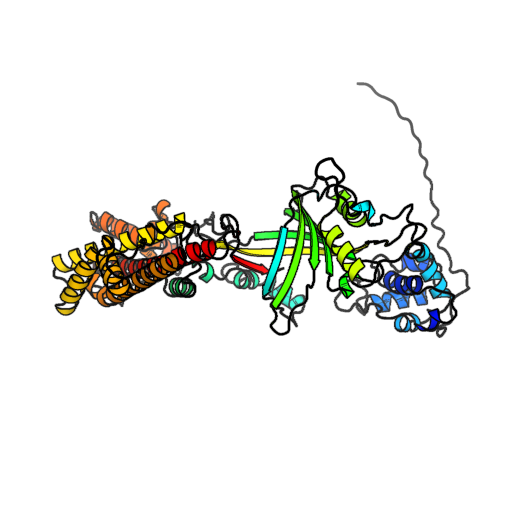43 ALA A O 1
ATOM 4234 N N . GLU A 1 544 ? -27.970 23.424 19.399 1.00 97.50 544 GLU A N 1
ATOM 4235 C CA . GLU A 1 544 ? -27.214 22.647 18.415 1.00 97.50 544 GLU A CA 1
ATOM 4236 C C . GLU A 1 544 ? -28.109 21.948 17.389 1.00 97.50 544 GLU A C 1
ATOM 4238 O O . GLU A 1 544 ? -27.779 21.925 16.204 1.00 97.50 544 GLU A O 1
ATOM 4243 N N . LEU A 1 545 ? -29.298 21.495 17.793 1.00 97.62 545 LEU A N 1
ATOM 4244 C CA . LEU A 1 545 ? -30.317 20.997 16.869 1.00 97.62 545 LEU A CA 1
ATOM 4245 C C . LEU A 1 545 ? -30.742 22.077 15.861 1.00 97.62 545 LEU A C 1
ATOM 4247 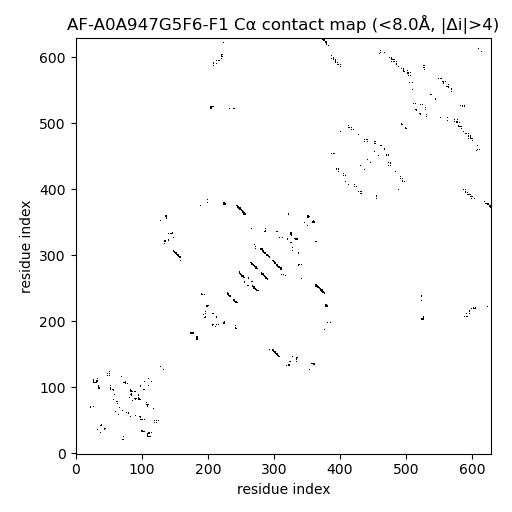O O . LEU A 1 545 ? -30.939 21.779 14.684 1.00 97.62 545 LEU A O 1
ATOM 4251 N N . ALA A 1 546 ? -30.862 23.335 16.303 1.00 97.75 546 ALA A N 1
ATOM 4252 C CA . ALA A 1 546 ? -31.183 24.453 15.418 1.00 97.75 546 ALA A CA 1
ATOM 4253 C C . ALA A 1 546 ? -30.026 24.765 14.455 1.00 97.75 546 ALA A C 1
ATOM 4255 O O . ALA A 1 546 ? -30.263 24.918 13.259 1.00 97.75 546 ALA A O 1
ATOM 4256 N N . ASN A 1 547 ? -28.781 24.780 14.945 1.00 98.00 547 ASN A N 1
ATOM 4257 C CA . ASN A 1 547 ? -27.595 24.969 14.102 1.00 98.00 547 ASN A CA 1
ATOM 4258 C C . ASN A 1 547 ? -27.477 23.873 13.030 1.00 98.00 547 ASN A C 1
ATOM 4260 O O . ASN A 1 547 ? -27.140 24.158 11.881 1.00 98.00 547 ASN A O 1
ATOM 4264 N N . PHE A 1 548 ? -27.766 22.623 13.397 1.00 98.00 548 PHE A N 1
ATOM 4265 C CA . PHE A 1 548 ? -27.737 21.499 12.469 1.00 98.00 548 PHE A CA 1
ATOM 4266 C C . PHE A 1 548 ? -28.859 21.587 11.424 1.00 98.00 548 PHE A C 1
ATOM 4268 O O . PHE A 1 548 ? -28.617 21.372 10.237 1.00 98.00 548 PHE A O 1
ATOM 4275 N N . ALA A 1 549 ? -30.069 21.985 11.833 1.00 98.06 549 ALA A N 1
ATOM 4276 C CA . ALA A 1 549 ? -31.176 22.236 10.912 1.00 98.06 549 ALA A CA 1
ATOM 4277 C C . ALA A 1 549 ? -30.849 23.339 9.890 1.00 98.06 549 ALA A C 1
ATOM 4279 O O . ALA A 1 549 ? -31.144 23.186 8.703 1.00 98.06 549 ALA A O 1
ATOM 4280 N N . ASP A 1 550 ? -30.213 24.424 10.340 1.00 98.31 550 ASP A N 1
ATOM 4281 C CA . ASP A 1 550 ? -29.777 25.520 9.472 1.00 98.31 550 ASP A CA 1
ATOM 4282 C C . ASP A 1 550 ? -28.713 25.054 8.463 1.00 98.31 550 ASP A C 1
ATOM 4284 O O . ASP A 1 550 ? -28.749 25.461 7.301 1.00 98.31 550 ASP A O 1
ATOM 4288 N N . PHE A 1 551 ? -27.796 24.170 8.875 1.00 97.94 551 PHE A N 1
ATOM 4289 C CA . PHE A 1 551 ? -26.801 23.570 7.983 1.00 97.94 551 PHE A CA 1
ATOM 4290 C C . PHE A 1 551 ? -27.447 22.716 6.882 1.00 97.94 551 PHE A C 1
ATOM 4292 O O . PHE A 1 551 ? -27.152 22.932 5.707 1.00 97.94 551 PHE A O 1
ATOM 4299 N N . ILE A 1 552 ? -28.357 21.802 7.242 1.00 98.06 552 ILE A N 1
ATOM 4300 C CA . ILE A 1 552 ? -29.076 20.954 6.273 1.00 98.06 552 ILE A CA 1
ATOM 4301 C C . ILE A 1 552 ? -29.831 21.826 5.262 1.00 98.06 552 ILE A C 1
ATOM 4303 O O . ILE A 1 552 ? -29.697 21.642 4.054 1.00 98.06 552 ILE A O 1
ATOM 4307 N N . ALA A 1 553 ? -30.563 22.837 5.744 1.00 97.88 553 ALA A N 1
ATOM 4308 C CA . ALA A 1 553 ? -31.310 23.748 4.880 1.00 97.88 553 ALA A CA 1
ATOM 4309 C C . ALA A 1 553 ? -30.403 24.547 3.927 1.00 97.88 553 ALA A C 1
ATOM 4311 O O . ALA A 1 553 ? -30.799 24.819 2.793 1.00 97.88 553 ALA A O 1
ATOM 4312 N N . ALA A 1 554 ? -29.199 24.926 4.369 1.00 97.88 554 ALA A N 1
ATOM 4313 C CA . ALA A 1 554 ? -28.225 25.614 3.529 1.00 97.88 554 ALA A CA 1
ATOM 4314 C C . ALA A 1 554 ? -27.676 24.704 2.418 1.00 97.88 554 ALA A C 1
ATOM 4316 O O . ALA A 1 554 ? -27.647 25.128 1.267 1.00 97.88 554 ALA A O 1
ATOM 4317 N N . ARG A 1 555 ? -27.312 23.451 2.731 1.00 97.31 555 ARG A N 1
ATOM 4318 C CA . ARG A 1 555 ? -26.824 22.477 1.734 1.00 97.31 555 ARG A CA 1
ATOM 4319 C C . ARG A 1 555 ? -27.886 22.141 0.689 1.00 97.31 555 ARG A C 1
ATOM 4321 O O . ARG A 1 555 ? -27.607 22.227 -0.503 1.00 97.31 555 ARG A O 1
ATOM 4328 N N . ALA A 1 556 ? -29.121 21.892 1.119 1.00 96.75 556 ALA A N 1
ATOM 4329 C CA . ALA A 1 556 ? -30.241 21.674 0.205 1.00 96.75 556 ALA A CA 1
ATOM 4330 C C . ALA A 1 556 ? -30.495 22.894 -0.707 1.00 96.75 556 ALA A C 1
ATOM 4332 O O . ALA A 1 556 ? -30.792 22.749 -1.889 1.00 96.75 556 ALA A O 1
ATOM 4333 N N . ALA A 1 557 ? -30.352 24.122 -0.190 1.00 97.25 557 ALA A N 1
ATOM 4334 C CA . ALA A 1 557 ? -30.505 25.340 -0.993 1.00 97.25 557 ALA A CA 1
ATOM 4335 C C . ALA A 1 557 ? -29.381 25.543 -2.027 1.00 97.25 557 ALA A C 1
ATOM 4337 O O . ALA A 1 557 ? -29.612 26.201 -3.046 1.00 97.25 557 ALA A O 1
ATOM 4338 N N . ASP A 1 558 ? -28.200 24.976 -1.773 1.00 96.69 558 ASP A N 1
ATOM 4339 C CA . ASP A 1 558 ? -27.061 24.964 -2.694 1.00 96.69 558 ASP A CA 1
ATOM 4340 C C . ASP A 1 558 ? -27.171 23.855 -3.765 1.00 96.69 558 ASP A C 1
ATOM 4342 O O . ASP A 1 558 ? -26.344 23.817 -4.678 1.00 96.69 558 ASP A O 1
ATOM 4346 N N . GLY A 1 559 ? -28.214 23.014 -3.705 1.00 95.19 559 GLY A N 1
ATOM 4347 C CA . GLY A 1 559 ? -28.451 21.912 -4.644 1.00 95.19 559 GLY A CA 1
ATOM 4348 C C . GLY A 1 559 ? -27.553 20.705 -4.388 1.00 95.19 559 GLY A C 1
ATOM 4349 O O . GLY A 1 559 ? -27.060 20.106 -5.337 1.00 95.19 559 GLY A O 1
ATOM 4350 N N . ASP A 1 560 ? -27.257 20.425 -3.117 1.00 93.25 560 ASP A N 1
ATOM 4351 C CA . ASP A 1 560 ? -26.570 19.204 -2.705 1.00 93.25 560 ASP A CA 1
ATOM 4352 C C . ASP A 1 560 ? -27.581 18.056 -2.574 1.00 93.25 560 ASP A C 1
ATOM 4354 O O . ASP A 1 560 ? -28.356 18.026 -1.613 1.00 93.25 560 ASP A O 1
ATOM 4358 N N . ASP A 1 561 ? -27.576 17.150 -3.555 1.00 93.56 561 ASP A N 1
ATOM 4359 C CA . ASP A 1 561 ? -28.493 16.012 -3.696 1.00 93.56 561 ASP A CA 1
ATOM 4360 C C . ASP A 1 561 ? -28.604 15.171 -2.407 1.00 93.56 561 ASP A C 1
ATOM 4362 O O . ASP A 1 561 ? -29.696 14.711 -2.071 1.00 93.56 561 ASP A O 1
ATOM 4366 N N . ASP A 1 562 ? -27.512 15.042 -1.640 1.00 91.88 562 ASP A N 1
ATOM 4367 C CA . ASP A 1 562 ? -27.460 14.278 -0.381 1.00 91.88 562 ASP A CA 1
ATOM 4368 C C . ASP A 1 562 ? -28.309 14.920 0.744 1.00 91.88 562 ASP A C 1
ATOM 4370 O O . ASP A 1 562 ? -28.606 14.288 1.757 1.00 91.88 562 ASP A O 1
ATOM 4374 N N . PHE A 1 563 ? -28.717 16.186 0.585 1.00 95.94 563 PHE A N 1
ATOM 4375 C CA . PHE A 1 563 ? -29.475 16.955 1.579 1.00 95.94 563 PHE A CA 1
ATOM 4376 C C . PHE A 1 563 ? -30.873 17.371 1.103 1.00 95.94 563 PHE A C 1
ATOM 4378 O O . PHE A 1 563 ? -31.664 17.842 1.922 1.00 95.94 563 PHE A O 1
ATOM 4385 N N . GLU A 1 564 ? -31.205 17.229 -0.186 1.00 93.75 564 GLU A N 1
ATOM 4386 C CA . GLU A 1 564 ? -32.482 17.714 -0.741 1.00 93.75 564 GLU A CA 1
ATOM 4387 C C . GLU A 1 564 ? -33.706 17.016 -0.129 1.00 93.75 564 GLU A C 1
ATOM 4389 O O . GLU A 1 564 ? -34.745 17.651 0.086 1.00 93.75 564 GLU A O 1
ATOM 4394 N N . ASP A 1 565 ? -33.568 15.729 0.191 1.00 94.88 565 ASP A N 1
ATOM 4395 C CA . ASP A 1 565 ? -34.636 14.912 0.770 1.00 94.88 565 ASP A CA 1
ATOM 4396 C C . ASP A 1 565 ? -34.677 14.975 2.312 1.00 94.88 565 ASP A C 1
ATOM 4398 O O . ASP A 1 565 ? -35.646 14.517 2.932 1.00 94.88 565 ASP A O 1
ATOM 4402 N N . LEU A 1 566 ? -33.679 15.605 2.948 1.00 96.00 566 LEU A N 1
ATOM 4403 C CA . LEU A 1 566 ? -33.597 15.724 4.401 1.00 96.00 566 LEU A CA 1
ATOM 4404 C C . LEU A 1 566 ? -34.523 16.824 4.940 1.00 96.00 566 LEU A C 1
ATOM 4406 O O . LEU A 1 566 ? -34.409 18.014 4.640 1.00 96.00 566 LEU A O 1
ATOM 4410 N N . GLY A 1 567 ? -35.450 16.424 5.812 1.00 94.69 567 GLY A N 1
ATOM 4411 C CA . GLY A 1 567 ? -36.267 17.356 6.588 1.00 94.69 567 GLY A CA 1
ATOM 4412 C C . GLY A 1 567 ? -35.483 18.041 7.715 1.00 94.69 567 GLY A C 1
ATOM 4413 O O . GLY A 1 567 ? -34.373 17.652 8.065 1.00 94.69 567 GLY A O 1
ATOM 4414 N N . ALA A 1 568 ? -36.093 19.043 8.359 1.00 96.44 568 ALA A N 1
ATOM 4415 C CA . ALA A 1 568 ? -35.510 19.626 9.568 1.00 96.44 568 ALA A CA 1
ATOM 4416 C C . ALA A 1 568 ? -35.415 18.559 10.684 1.00 96.44 568 ALA A C 1
ATOM 4418 O O . ALA A 1 568 ? -36.437 17.929 10.994 1.00 96.44 568 ALA A O 1
ATOM 4419 N N . PRO A 1 569 ? -34.240 18.370 11.315 1.00 96.88 569 PRO A N 1
ATOM 4420 C CA . PRO A 1 569 ? -34.060 17.370 12.353 1.00 96.88 569 PRO A CA 1
ATOM 4421 C C . PRO A 1 569 ? -34.958 17.690 13.554 1.00 96.88 569 PRO A C 1
ATOM 4423 O O . PRO A 1 569 ? -35.094 18.835 13.991 1.00 96.88 569 PRO A O 1
ATOM 4426 N N . THR A 1 570 ? -35.609 16.658 14.084 1.00 96.88 570 THR A N 1
ATOM 4427 C CA . THR A 1 570 ? -36.468 16.745 15.273 1.00 96.88 570 THR A CA 1
ATOM 4428 C C . THR A 1 570 ? -35.732 16.233 16.507 1.00 96.88 570 THR A C 1
ATOM 4430 O O . THR A 1 570 ? -34.720 15.553 16.394 1.00 96.88 570 THR A O 1
ATOM 4433 N N . GLU A 1 571 ? -36.278 16.477 17.698 1.00 96.44 571 GLU A N 1
ATOM 4434 C CA . GLU A 1 571 ? -35.748 15.905 18.946 1.00 96.44 571 GLU A CA 1
ATOM 4435 C C . GLU A 1 571 ? -35.648 14.370 18.898 1.00 96.44 571 GLU A C 1
ATOM 4437 O O . GLU A 1 571 ? -34.698 13.785 19.407 1.00 96.44 571 GLU A O 1
ATOM 4442 N N . ALA A 1 572 ? -36.623 13.709 18.264 1.00 95.25 572 ALA A N 1
ATOM 4443 C CA . ALA A 1 572 ? -36.605 12.258 18.106 1.00 95.25 572 ALA A CA 1
ATOM 4444 C C . ALA A 1 572 ? -35.471 11.806 17.172 1.00 95.25 572 ALA A C 1
ATOM 4446 O O . ALA A 1 572 ? -34.783 10.843 17.490 1.00 95.25 572 ALA A O 1
ATOM 4447 N N . ILE A 1 573 ? -35.251 12.541 16.075 1.00 95.38 573 ILE A N 1
ATOM 4448 C CA . ILE A 1 573 ? -34.134 12.307 15.147 1.00 95.38 573 ILE A CA 1
ATOM 4449 C C . ILE A 1 573 ? -32.799 12.528 15.861 1.00 95.38 573 ILE A C 1
ATOM 4451 O O . ILE A 1 573 ? -31.895 11.726 15.699 1.00 95.38 573 ILE A O 1
ATOM 4455 N N . TRP A 1 574 ? -32.679 13.560 16.699 1.00 96.00 574 TRP A N 1
ATOM 4456 C CA . TRP A 1 574 ? -31.457 13.818 17.464 1.00 96.00 574 TRP A CA 1
ATOM 4457 C C . TRP A 1 574 ? -31.124 12.682 18.434 1.00 96.00 574 TRP A C 1
ATOM 4459 O O . TRP A 1 574 ? -29.983 12.237 18.503 1.00 96.00 574 TRP A O 1
ATOM 4469 N N . VAL A 1 575 ? -32.121 12.181 19.170 1.00 94.81 575 VAL A N 1
ATOM 4470 C CA . VAL A 1 575 ? -31.929 11.029 20.063 1.00 94.81 575 VAL A CA 1
ATOM 4471 C C . VAL A 1 575 ? -31.514 9.786 19.275 1.00 94.81 575 VAL A C 1
ATOM 4473 O O . VAL A 1 575 ? -30.614 9.077 19.718 1.00 94.81 575 VAL A O 1
ATOM 4476 N N . GLU A 1 576 ? -32.136 9.525 18.123 1.00 95.50 576 GLU A N 1
ATOM 4477 C CA . GLU A 1 576 ? -31.781 8.368 17.292 1.00 95.50 576 GLU A CA 1
ATOM 4478 C C . GLU A 1 576 ? -30.392 8.507 16.660 1.00 95.50 576 GLU A C 1
ATOM 4480 O O . GLU A 1 576 ? -29.617 7.558 16.686 1.00 95.50 576 GLU A O 1
ATOM 4485 N N . LEU A 1 577 ? -30.023 9.706 16.210 1.00 96.00 577 LEU A N 1
ATOM 4486 C CA . LEU A 1 577 ? -28.686 10.026 15.716 1.00 96.00 577 LEU A CA 1
ATOM 4487 C C . LEU A 1 577 ? -27.602 9.667 16.742 1.00 96.00 577 LEU A C 1
ATOM 4489 O O . LEU A 1 577 ? -26.619 9.018 16.394 1.00 96.00 577 LEU A O 1
ATOM 4493 N N . GLY A 1 578 ? -27.791 10.033 18.014 1.00 96.06 578 GLY A N 1
ATOM 4494 C CA . GLY A 1 578 ? -26.856 9.663 19.080 1.00 96.06 578 GLY A CA 1
ATOM 4495 C C . GLY A 1 578 ? -26.694 8.147 19.225 1.00 96.06 578 GLY A C 1
ATOM 4496 O O . GLY A 1 578 ? -25.578 7.646 19.349 1.00 96.06 578 GLY A O 1
ATOM 4497 N N . ARG A 1 579 ? -27.798 7.396 19.149 1.00 96.00 579 ARG A N 1
ATOM 4498 C CA . ARG A 1 579 ? -27.774 5.926 19.212 1.00 96.00 579 ARG A CA 1
ATOM 4499 C C . ARG A 1 579 ? -27.065 5.318 18.010 1.00 96.00 579 ARG A C 1
ATOM 4501 O O . ARG A 1 579 ? -26.248 4.420 18.197 1.00 96.00 579 ARG A O 1
ATOM 4508 N N . GLN A 1 580 ? -27.323 5.830 16.808 1.00 96.44 580 GLN A N 1
ATOM 4509 C CA . GLN A 1 580 ? -26.678 5.357 15.586 1.00 96.44 580 GLN A CA 1
ATOM 4510 C C . GLN A 1 580 ? -25.166 5.624 15.609 1.00 96.44 580 GLN A C 1
ATOM 4512 O O . GLN A 1 580 ? -24.386 4.723 15.315 1.00 96.44 580 GLN A O 1
ATOM 4517 N N . LEU A 1 581 ? -24.729 6.801 16.076 1.00 96.62 581 LEU A N 1
ATOM 4518 C CA . LEU A 1 581 ? -23.304 7.110 16.254 1.00 96.62 581 LEU A CA 1
ATOM 4519 C C . LEU A 1 581 ? -22.614 6.135 17.220 1.00 96.62 581 LEU A C 1
ATOM 4521 O O . LEU A 1 581 ? -21.534 5.632 16.914 1.00 96.62 581 LEU A O 1
ATOM 4525 N N . HIS A 1 582 ? -23.237 5.826 18.362 1.00 96.44 582 HIS A N 1
ATOM 4526 C CA . HIS A 1 582 ? -22.703 4.835 19.304 1.00 96.44 582 HIS A CA 1
ATOM 4527 C C . HIS A 1 582 ? -22.692 3.418 18.729 1.00 96.44 582 HIS A C 1
ATOM 4529 O O . HIS A 1 582 ? -21.752 2.656 18.958 1.00 96.44 582 HIS A O 1
ATOM 4535 N N . ARG A 1 583 ? -23.724 3.051 17.966 1.00 96.56 583 ARG A N 1
ATOM 4536 C CA . ARG A 1 583 ? -23.797 1.758 17.290 1.00 96.56 583 ARG A CA 1
ATOM 4537 C C . ARG A 1 583 ? -22.638 1.591 16.307 1.00 96.56 583 ARG A C 1
ATOM 4539 O O . ARG A 1 583 ? -21.948 0.573 16.360 1.00 96.56 583 ARG A O 1
ATOM 4546 N N . GLU A 1 584 ? -22.409 2.570 15.437 1.00 96.69 584 GLU A N 1
ATOM 4547 C CA . GLU A 1 584 ? -21.319 2.518 14.461 1.00 96.69 584 GLU A CA 1
ATOM 4548 C C . GLU A 1 584 ? -19.942 2.565 15.143 1.00 96.69 584 GLU A C 1
ATOM 4550 O O . GLU A 1 584 ? -19.065 1.777 14.782 1.00 96.69 584 GLU A O 1
ATOM 4555 N N . ASP A 1 585 ? -19.770 3.364 16.205 1.00 97.62 585 ASP A N 1
ATOM 4556 C CA . ASP A 1 585 ? -18.548 3.359 17.025 1.00 97.62 585 ASP A CA 1
ATOM 4557 C C . ASP A 1 585 ? -18.238 1.961 17.591 1.00 97.62 585 ASP A C 1
ATOM 4559 O O . ASP A 1 585 ? -17.111 1.474 17.466 1.00 97.62 585 ASP A O 1
ATOM 4563 N N . LEU A 1 586 ? -19.236 1.270 18.154 1.00 97.75 586 LEU A N 1
ATOM 4564 C CA . LEU A 1 586 ? -19.088 -0.094 18.674 1.00 97.75 586 LEU A CA 1
ATOM 4565 C C . LEU A 1 586 ? -18.758 -1.108 17.571 1.00 97.75 586 LEU A C 1
ATOM 4567 O O . LEU A 1 586 ? -17.928 -1.999 17.779 1.00 97.75 586 LEU A O 1
ATOM 4571 N N . GLN A 1 587 ? -19.377 -0.987 16.393 1.00 97.62 587 GLN A N 1
ATOM 4572 C CA . GLN A 1 587 ? -19.072 -1.865 15.263 1.00 97.62 587 GLN A CA 1
ATOM 4573 C C . GLN A 1 587 ? -17.635 -1.690 14.769 1.00 97.62 587 GLN A C 1
ATOM 4575 O O . GLN A 1 587 ? -16.948 -2.670 14.466 1.00 97.62 587 GLN A O 1
ATOM 4580 N N . GLU A 1 588 ? -17.170 -0.450 14.664 1.00 98.12 588 GLU A N 1
ATOM 4581 C CA . GLU A 1 588 ? -15.799 -0.143 14.275 1.00 98.12 588 GLU A CA 1
ATOM 4582 C C . GLU A 1 588 ? -14.807 -0.561 15.358 1.00 98.12 588 GLU A C 1
ATOM 4584 O O . GLU A 1 588 ? -13.772 -1.139 15.030 1.00 98.12 588 GLU A O 1
ATOM 4589 N N . ALA A 1 589 ? -15.144 -0.369 16.639 1.00 98.38 589 ALA A N 1
ATOM 4590 C CA . ALA A 1 589 ? -14.360 -0.850 17.774 1.00 98.38 589 ALA A CA 1
ATOM 4591 C C . ALA A 1 589 ? -14.137 -2.364 17.701 1.00 98.38 589 ALA A C 1
ATOM 4593 O O . ALA A 1 589 ? -13.001 -2.822 17.824 1.00 98.38 589 ALA A O 1
ATOM 4594 N N . ALA A 1 590 ? -15.195 -3.141 17.446 1.00 98.56 590 ALA A N 1
ATOM 4595 C CA . ALA A 1 590 ? -15.106 -4.592 17.301 1.00 98.56 590 ALA A CA 1
ATOM 4596 C C . ALA A 1 590 ? -14.128 -4.993 16.180 1.00 98.56 590 ALA A C 1
ATOM 4598 O O . ALA A 1 590 ? -13.233 -5.812 16.394 1.00 98.56 590 ALA A O 1
ATOM 4599 N N . ARG A 1 591 ? -14.211 -4.334 15.016 1.00 98.50 591 ARG A N 1
ATOM 4600 C CA . ARG A 1 591 ? -13.295 -4.564 13.882 1.00 98.50 591 ARG A CA 1
ATOM 4601 C C . ARG A 1 591 ? -11.855 -4.144 14.198 1.00 98.50 591 ARG A C 1
ATOM 4603 O O . ARG A 1 591 ? -10.914 -4.833 13.810 1.00 98.50 591 ARG A O 1
ATOM 4610 N N . GLN A 1 592 ? -11.663 -3.036 14.915 1.00 98.44 592 GLN A N 1
ATOM 4611 C CA . GLN A 1 592 ? -10.344 -2.589 15.382 1.00 98.44 592 GLN A CA 1
ATOM 4612 C C . GLN A 1 592 ? -9.710 -3.613 16.334 1.00 98.44 592 GLN A C 1
ATOM 4614 O O . GLN A 1 592 ? -8.509 -3.874 16.244 1.00 98.44 592 GLN A O 1
ATOM 4619 N N . ILE A 1 593 ? -10.511 -4.235 17.202 1.00 98.62 593 ILE A N 1
ATOM 4620 C CA . ILE A 1 593 ? -10.068 -5.287 18.126 1.00 98.62 593 ILE A CA 1
ATOM 4621 C C . ILE A 1 593 ? -9.695 -6.559 17.367 1.00 98.62 593 ILE A C 1
ATOM 4623 O O . ILE A 1 593 ? -8.611 -7.095 17.588 1.00 98.62 593 ILE A O 1
ATOM 4627 N N . GLU A 1 594 ? -10.526 -7.013 16.431 1.00 98.62 594 GLU A N 1
ATOM 4628 C CA . GLU A 1 594 ? -10.202 -8.133 15.534 1.00 98.62 594 GLU A CA 1
ATOM 4629 C C . GLU A 1 594 ? -8.859 -7.903 14.818 1.00 98.62 594 GLU A C 1
ATOM 4631 O O . GLU A 1 594 ? -7.938 -8.723 14.927 1.00 98.62 594 GLU A O 1
ATOM 4636 N N . ALA A 1 595 ? -8.693 -6.726 14.204 1.00 98.00 595 ALA A N 1
ATOM 4637 C CA . ALA A 1 595 ? -7.465 -6.335 13.517 1.00 98.00 595 ALA A CA 1
ATOM 4638 C C . ALA A 1 595 ? -6.251 -6.276 14.459 1.00 98.00 595 ALA A C 1
ATOM 4640 O O . ALA A 1 595 ? -5.145 -6.666 14.073 1.00 98.00 595 ALA A O 1
ATOM 4641 N N . ALA A 1 596 ? -6.430 -5.837 15.709 1.00 98.06 596 ALA A N 1
ATOM 4642 C CA . ALA A 1 596 ? -5.385 -5.879 16.730 1.00 98.06 596 ALA A CA 1
ATOM 4643 C C . ALA A 1 596 ? -5.014 -7.323 17.110 1.00 98.06 596 ALA A C 1
ATOM 4645 O O . ALA A 1 596 ? -3.836 -7.631 17.306 1.00 98.06 596 ALA A O 1
ATOM 4646 N N . GLY A 1 597 ? -5.988 -8.235 17.127 1.00 98.12 597 GLY A N 1
ATOM 4647 C CA . GLY A 1 597 ? -5.761 -9.669 17.277 1.00 98.12 597 GLY A CA 1
ATOM 4648 C C . GLY A 1 597 ? -4.917 -10.241 16.134 1.00 98.12 597 GLY A C 1
ATOM 4649 O O . GLY A 1 597 ? -3.955 -10.972 16.374 1.00 98.12 597 GLY A O 1
ATOM 4650 N N . SER A 1 598 ? -5.215 -9.874 14.888 1.00 98.06 598 SER A N 1
ATOM 4651 C CA . SER A 1 598 ? -4.384 -10.227 13.726 1.00 98.06 598 SER A CA 1
ATOM 4652 C C . SER A 1 598 ? -2.993 -9.586 13.783 1.00 98.06 598 SER A C 1
ATOM 4654 O O . SER A 1 598 ? -1.995 -10.219 13.432 1.00 98.06 598 SER A O 1
ATOM 4656 N N . MET A 1 599 ? -2.863 -8.396 14.369 1.00 97.12 599 MET A N 1
ATOM 4657 C CA . MET A 1 599 ? -1.562 -7.763 14.590 1.00 97.12 599 MET A CA 1
ATOM 4658 C C . MET A 1 599 ? -0.647 -8.562 15.536 1.00 97.12 599 MET A C 1
ATOM 4660 O O . MET A 1 599 ? 0.575 -8.561 15.365 1.00 97.12 599 MET A O 1
ATOM 4664 N N . ALA A 1 600 ? -1.205 -9.322 16.486 1.00 97.81 600 ALA A N 1
ATOM 4665 C CA . ALA A 1 600 ? -0.422 -10.242 17.313 1.00 97.81 600 ALA A CA 1
ATOM 4666 C C . ALA A 1 600 ? 0.257 -11.339 16.469 1.00 97.81 600 ALA A C 1
ATOM 4668 O O . ALA A 1 600 ? 1.443 -11.631 16.660 1.00 97.81 600 ALA A O 1
ATOM 4669 N N . ARG A 1 601 ? -0.458 -11.901 15.482 1.00 97.94 601 ARG A N 1
ATOM 4670 C CA . ARG A 1 601 ? 0.093 -12.869 14.516 1.00 97.94 601 ARG A CA 1
ATOM 4671 C C . ARG A 1 601 ? 1.158 -12.237 13.626 1.00 97.94 601 ARG A C 1
ATOM 4673 O O . ARG A 1 601 ? 2.196 -12.858 13.394 1.00 97.94 601 ARG A O 1
ATOM 4680 N N . ALA A 1 602 ? 0.950 -11.002 13.178 1.00 95.94 602 ALA A N 1
ATOM 4681 C CA . ALA A 1 602 ? 1.938 -10.252 12.408 1.00 95.94 602 ALA A CA 1
ATOM 4682 C C . ALA A 1 602 ? 3.239 -9.983 13.186 1.00 95.94 602 ALA A C 1
ATOM 4684 O O . ALA A 1 602 ? 4.335 -10.149 12.642 1.00 95.94 602 ALA A O 1
ATOM 4685 N N . LEU A 1 603 ? 3.143 -9.624 14.470 1.00 96.25 603 LEU A N 1
ATOM 4686 C CA . LEU A 1 603 ? 4.304 -9.441 15.348 1.00 96.25 603 LEU A CA 1
ATOM 4687 C C . LEU A 1 603 ? 5.097 -1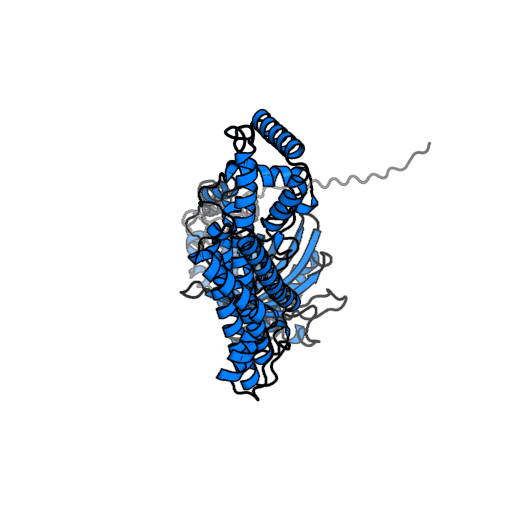0.744 15.515 1.00 96.25 603 LEU A C 1
ATOM 4689 O O . LEU A 1 603 ? 6.327 -10.738 15.418 1.00 96.25 603 LEU A O 1
ATOM 4693 N N . TRP A 1 604 ? 4.406 -11.870 15.713 1.00 96.88 604 TRP A N 1
ATOM 4694 C CA . TRP A 1 604 ? 5.052 -13.181 15.732 1.00 96.88 604 TRP A CA 1
ATOM 4695 C C . TRP A 1 604 ? 5.709 -13.519 14.385 1.00 96.88 604 TRP A C 1
ATOM 4697 O O . TRP A 1 604 ? 6.849 -13.987 14.358 1.00 96.88 604 TRP A O 1
ATOM 4707 N N . PHE A 1 605 ? 5.034 -13.253 13.265 1.00 95.12 605 PHE A N 1
ATOM 4708 C CA . PHE A 1 605 ? 5.580 -13.510 11.933 1.00 95.12 605 PHE A CA 1
ATOM 4709 C C . PHE A 1 605 ? 6.863 -12.713 11.676 1.00 95.12 605 PHE A C 1
ATOM 4711 O O . PHE A 1 605 ? 7.825 -13.254 11.129 1.00 95.12 605 PHE A O 1
ATOM 4718 N N . ASP A 1 606 ? 6.931 -11.459 12.126 1.00 92.00 606 ASP A N 1
ATOM 4719 C CA . ASP A 1 606 ? 8.157 -10.665 12.030 1.00 92.00 606 ASP A CA 1
ATOM 4720 C C . ASP A 1 606 ? 9.304 -11.261 12.863 1.00 92.00 606 ASP A C 1
ATOM 4722 O O . ASP A 1 606 ? 10.440 -11.356 12.386 1.00 92.00 606 ASP A O 1
ATOM 4726 N N . GLN A 1 607 ? 9.007 -11.755 14.069 1.00 93.88 607 GLN A N 1
ATOM 4727 C CA . GLN A 1 607 ? 9.978 -12.487 14.884 1.00 93.88 607 GLN A CA 1
ATOM 4728 C C . GLN A 1 607 ? 10.451 -13.776 14.181 1.00 93.88 607 GLN A C 1
ATOM 4730 O O . GLN A 1 607 ? 11.648 -14.080 14.195 1.00 93.88 607 GLN A O 1
ATOM 4735 N N . ALA A 1 608 ? 9.541 -14.519 13.540 1.00 94.44 608 ALA A N 1
ATOM 4736 C CA . ALA A 1 608 ? 9.851 -15.734 12.784 1.00 94.44 608 ALA A CA 1
ATOM 4737 C C . ALA A 1 608 ? 10.735 -15.442 11.565 1.00 94.44 608 ALA A C 1
ATOM 4739 O O . ALA A 1 608 ? 11.726 -16.139 11.331 1.00 94.44 608 ALA A O 1
ATOM 4740 N N . ARG A 1 609 ? 10.425 -14.376 10.818 1.00 91.19 609 ARG A N 1
ATOM 4741 C CA . ARG A 1 609 ? 11.235 -13.885 9.697 1.00 91.19 609 ARG A CA 1
ATOM 4742 C C . ARG A 1 609 ? 12.660 -13.588 10.150 1.00 91.19 609 ARG A C 1
ATOM 4744 O O . ARG A 1 609 ? 13.600 -14.083 9.536 1.00 91.19 609 ARG A O 1
ATOM 4751 N N . ALA A 1 610 ? 12.829 -12.821 11.227 1.00 90.44 610 ALA A N 1
ATOM 4752 C CA . ALA A 1 610 ? 14.152 -12.495 11.757 1.00 90.44 610 ALA A CA 1
ATOM 4753 C C . ALA A 1 610 ? 14.911 -13.740 12.253 1.00 90.44 610 ALA A C 1
ATOM 4755 O O . ALA A 1 610 ? 16.128 -13.823 12.096 1.00 90.44 610 ALA A O 1
ATOM 4756 N N . PHE A 1 611 ? 14.203 -14.727 12.810 1.00 93.31 611 PHE A N 1
ATOM 4757 C CA . PHE A 1 611 ? 14.794 -15.984 13.268 1.00 93.31 611 PHE A CA 1
ATOM 4758 C C . PHE A 1 611 ? 15.293 -16.864 12.110 1.00 93.31 611 PHE A C 1
ATOM 4760 O O . PHE A 1 611 ? 16.417 -17.362 12.153 1.00 93.31 611 PHE A O 1
ATOM 4767 N N . HIS A 1 612 ? 14.478 -17.054 11.069 1.00 93.31 612 HIS A N 1
ATOM 4768 C CA . HIS A 1 612 ? 14.812 -17.931 9.941 1.00 93.31 612 HIS A CA 1
ATOM 4769 C C . HIS A 1 612 ? 15.675 -17.252 8.874 1.00 93.31 612 HIS A C 1
ATOM 4771 O O . HIS A 1 612 ? 16.452 -17.922 8.194 1.00 93.31 612 HIS A O 1
ATOM 4777 N N . VAL A 1 613 ? 15.554 -15.932 8.725 1.00 88.62 613 VAL A N 1
ATOM 4778 C CA . VAL A 1 613 ? 16.248 -15.135 7.707 1.00 88.62 613 VAL A CA 1
ATOM 4779 C C . VAL A 1 613 ? 16.878 -13.901 8.370 1.00 88.62 613 VAL A C 1
ATOM 4781 O O . VAL A 1 613 ? 16.453 -12.772 8.115 1.00 88.62 613 VAL A O 1
ATOM 4784 N N . PRO A 1 614 ? 17.915 -14.071 9.212 1.00 83.94 614 PRO A N 1
ATOM 4785 C CA . PRO A 1 614 ? 18.504 -12.975 9.991 1.00 83.94 614 PRO A CA 1
ATOM 4786 C C . PRO A 1 614 ? 19.148 -11.877 9.132 1.00 83.94 614 PRO A C 1
ATOM 4788 O O . PRO A 1 614 ? 19.336 -10.759 9.602 1.00 83.94 614 PRO A O 1
ATOM 4791 N N . ALA A 1 615 ? 19.468 -12.175 7.869 1.00 78.62 615 ALA A N 1
ATOM 4792 C CA . ALA A 1 615 ? 19.960 -11.193 6.904 1.00 78.62 615 ALA A CA 1
ATOM 4793 C C . ALA A 1 615 ? 18.848 -10.308 6.306 1.00 78.62 615 ALA A C 1
ATOM 4795 O O . ALA A 1 615 ? 19.149 -9.309 5.658 1.00 78.62 615 ALA A O 1
ATOM 4796 N N . SER A 1 616 ? 17.569 -10.655 6.497 1.00 75.19 616 SER A N 1
ATOM 4797 C CA . SER A 1 616 ? 16.465 -9.843 5.985 1.00 75.19 616 SER A CA 1
ATOM 4798 C C . SER A 1 616 ? 16.278 -8.590 6.846 1.00 75.19 616 SER A C 1
ATOM 4800 O O . SER A 1 616 ? 16.079 -8.664 8.062 1.00 75.19 616 SER A O 1
ATOM 4802 N N . SER A 1 617 ? 16.329 -7.419 6.211 1.00 67.44 617 SER A N 1
ATOM 4803 C CA . SER A 1 617 ? 16.088 -6.128 6.860 1.00 67.44 617 SER A CA 1
ATOM 4804 C C . SER A 1 617 ? 14.751 -5.549 6.401 1.00 67.44 617 SER A C 1
ATOM 4806 O O . SER A 1 617 ? 14.431 -5.602 5.217 1.00 67.44 617 SER A O 1
ATOM 4808 N N . ARG A 1 618 ? 13.964 -5.024 7.347 1.00 65.31 618 ARG A N 1
ATOM 4809 C CA . ARG A 1 618 ? 12.642 -4.430 7.103 1.00 65.31 618 ARG A CA 1
ATOM 4810 C C . ARG A 1 618 ? 12.590 -2.958 6.683 1.00 65.31 618 ARG A C 1
ATOM 4812 O O . ARG A 1 618 ? 11.643 -2.636 5.979 1.00 65.31 618 ARG A O 1
ATOM 4819 N N . PRO A 1 619 ? 13.501 -2.057 7.105 1.00 56.00 619 PRO A N 1
ATOM 4820 C CA . PRO A 1 619 ? 13.145 -0.642 7.229 1.00 56.00 619 PRO A CA 1
ATOM 4821 C C . PRO A 1 619 ? 12.810 0.067 5.911 1.00 56.00 619 PRO A C 1
ATOM 4823 O O . PRO A 1 619 ? 12.278 1.165 5.964 1.00 56.00 619 PRO A O 1
ATOM 4826 N N . PHE A 1 620 ? 13.093 -0.544 4.754 1.00 53.66 620 PHE A N 1
ATOM 4827 C CA . PHE A 1 620 ? 12.828 0.035 3.431 1.00 53.66 620 PHE A CA 1
ATOM 4828 C C . PHE A 1 620 ? 12.335 -1.007 2.406 1.00 53.66 620 PHE A C 1
ATOM 4830 O O . PHE A 1 620 ? 12.538 -0.844 1.201 1.00 53.66 620 PHE A O 1
ATOM 4837 N N . GLY A 1 621 ? 11.787 -2.134 2.875 1.00 57.97 621 GLY A N 1
ATOM 4838 C CA . GLY A 1 621 ? 11.356 -3.230 2.010 1.00 57.97 621 GLY A CA 1
ATOM 4839 C C . GLY A 1 621 ? 9.899 -3.082 1.584 1.00 57.97 621 GLY A C 1
ATOM 4840 O O . GLY A 1 621 ? 9.009 -3.306 2.400 1.00 57.97 621 GLY A O 1
ATOM 4841 N N . ASN A 1 622 ? 9.663 -2.794 0.303 1.00 63.97 622 ASN A N 1
ATOM 4842 C CA . ASN A 1 622 ? 8.333 -2.932 -0.289 1.00 63.97 622 ASN A CA 1
ATOM 4843 C C . ASN A 1 622 ? 7.966 -4.421 -0.321 1.00 63.97 622 ASN A C 1
ATOM 4845 O O . ASN A 1 622 ? 8.704 -5.220 -0.904 1.00 63.97 622 ASN A O 1
ATOM 4849 N N . PHE A 1 623 ? 6.847 -4.804 0.293 1.00 68.12 623 PHE A N 1
ATOM 4850 C CA . PHE A 1 623 ? 6.373 -6.191 0.234 1.00 68.12 623 PHE A CA 1
ATOM 4851 C C . PHE A 1 623 ? 5.531 -6.441 -1.013 1.00 68.12 623 PHE A C 1
ATOM 4853 O O . PHE A 1 623 ? 5.614 -7.510 -1.617 1.00 68.12 623 PHE A O 1
ATOM 4860 N N . MET A 1 624 ? 4.749 -5.439 -1.414 1.00 70.69 624 MET A N 1
ATOM 4861 C CA . MET A 1 624 ? 3.946 -5.472 -2.624 1.00 70.69 624 MET A CA 1
ATOM 4862 C C . MET A 1 624 ? 4.146 -4.166 -3.384 1.00 70.69 624 MET A C 1
ATOM 4864 O O . MET A 1 624 ? 3.935 -3.075 -2.860 1.00 70.69 624 MET A O 1
ATOM 4868 N N . ILE A 1 625 ? 4.581 -4.298 -4.631 1.00 68.81 625 ILE A N 1
ATOM 4869 C CA . ILE A 1 625 ? 4.629 -3.204 -5.591 1.00 68.81 625 ILE A CA 1
ATOM 4870 C C . ILE A 1 625 ? 3.678 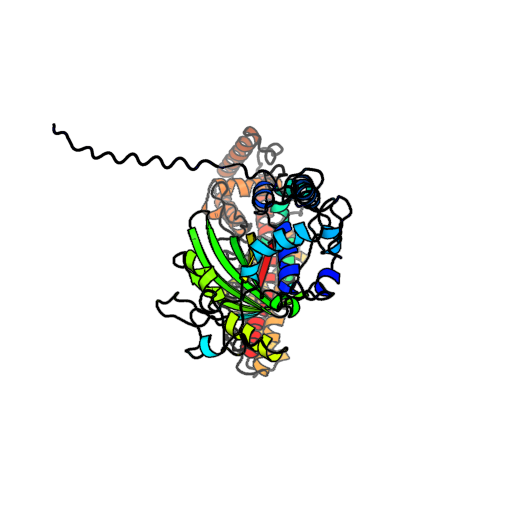-3.604 -6.699 1.00 68.81 625 ILE A C 1
ATOM 4872 O O . ILE A 1 625 ? 3.928 -4.603 -7.375 1.00 68.81 625 ILE A O 1
ATOM 4876 N N . ASP A 1 626 ? 2.634 -2.813 -6.900 1.00 67.56 626 ASP A N 1
ATOM 4877 C CA . ASP A 1 626 ? 1.860 -2.885 -8.125 1.00 67.56 626 ASP A CA 1
ATOM 4878 C C . ASP A 1 626 ? 2.375 -1.823 -9.099 1.00 67.56 626 ASP A C 1
ATOM 4880 O O . ASP A 1 626 ? 2.738 -0.700 -8.730 1.00 67.56 626 ASP A O 1
ATOM 4884 N N . THR A 1 627 ? 2.516 -2.212 -10.355 1.00 65.88 627 THR A N 1
ATOM 4885 C CA . THR A 1 627 ? 3.065 -1.374 -11.410 1.00 65.88 627 THR A CA 1
ATOM 4886 C C . THR A 1 627 ? 2.203 -1.491 -12.648 1.00 65.88 627 THR A C 1
ATOM 4888 O O . THR A 1 627 ? 2.034 -2.576 -13.195 1.00 65.88 627 THR A O 1
ATOM 4891 N N . MET A 1 628 ? 1.821 -0.331 -13.168 1.00 66.62 628 MET A N 1
ATOM 4892 C CA . MET A 1 628 ? 1.377 -0.158 -14.543 1.00 66.62 628 MET A CA 1
ATOM 4893 C C . MET A 1 628 ? 2.495 0.575 -15.295 1.00 66.62 628 MET A C 1
ATOM 4895 O O . MET A 1 628 ? 2.823 1.718 -14.958 1.00 66.62 628 MET A O 1
ATOM 4899 N N . ASP A 1 629 ? 3.142 -0.128 -16.227 1.00 64.19 629 ASP A N 1
ATOM 4900 C CA . ASP A 1 629 ? 4.208 0.397 -17.097 1.00 64.19 629 ASP A CA 1
ATOM 4901 C C . ASP A 1 629 ? 3.632 0.917 -18.426 1.00 64.19 629 ASP A C 1
ATOM 4903 O O . ASP A 1 629 ? 2.679 0.286 -18.946 1.00 64.19 629 ASP A O 1
#

Mean predicted aligned error: 10.29 Å

Foldseek 3Di:
DDDDDDDDDPPPPPDDPDQPDQPPDFFAQQAFCDWVCVCVVVPDDPLLQVVLLVLLLDPVNALVVLVVLSYDSQLSCQSQCQQCAPVSDPPDPRGRRDPTSVVSRNGTRDHPVSSVSSSVVCVVVVPDDCVPFAWDDPVLAVDDPDDFDKDWDKDKDQDDDDPPQDPVNVVQQVCPADPVRAGVVNCVQFPVLCLLLALVDDLLLGALDPSSLVVLVVCLQFRWRWDPPQQAQDPPQGEGDRHWDKKKKKKFWKAFSVRLCVVQVKTWIWMFIAPDPPWTFKIKTKMWGNQDQDPSSIGITTMIMGMDTTCPCVVCRQVCVQNQWDCRVVDTTGGNRVVVVLVVSCVVPFADADDPGGRMDGMDGDDIDIDIKIKTFIATDDLVSLLVLLLVLLVLLVVLLVLLVVLLVVVQFDPVLVVLSVVSNVLSVCLSVVVVLLVVLCVVVNPPDDEDALSGDDLADPDPSRLVSLLSSLLSQLVSLLVSLVSLLVNLCRSLVHPPPAPVLLLVLQLVVVCVVDVVCSSGPALVVVLVVLVVCVVVVVVVLVVSQVSLVVCCVVVNPSSVPDDRQDPVSSSSSSSVSSSRNSNSSSSSSSSSSSSSSNSSSSNVCCHVPVVDDRPDDGPDMDMDD